Protein 2XQ0 (pdb70)

Radius of gyration: 25.36 Å; Cα contacts (8 Å, |Δi|>4): 1237; chains: 1; bounding box: 58×60×65 Å

InterPro domains:
  IPR001930 Peptidase M1, alanine aminopeptidase/leukotriene A4 hydrolase [PR00756] (191-206)
  IPR001930 Peptidase M1, alanine aminopeptidase/leukotriene A4 hydrolase [PR00756] (235-250)
  IPR001930 Peptidase M1, alanine aminopeptidase/leukotriene A4 hydrolase [PR00756] (310-320)
  IPR001930 Peptidase M1, alanine aminopeptidase/leukotriene A4 hydrolase [PR00756] (337-352)
  IPR001930 Peptidase M1, alanine aminopeptidase/leukotriene A4 hydrolase [PR00756] (356-368)
  IPR012777 Leukotriene A4 hydrolase/leucine aminopeptidase [TIGR02411] (57-669)
  IPR014782 Peptidase M1, membrane alanine aminopeptidase [PF01433] (276-493)
  IPR015211 Peptidase M1, leukotriene A4 hydrolase/aminopeptidase C-terminal [PF09127] (545-669)
  IPR015211 Peptidase M1, leukotriene A4 hydrolase/aminopeptidase C-terminal [SM01263] (508-669)
  IPR016024 Armadillo-type fold [SSF48371] (517-670)
  IPR027268 Peptidase M4/M1, CTD superfamily [G3DSA:1.10.390.10] (350-506)
  IPR034015 Aminopeptidase, leukotriene A4 hydrolase-like [PTHR45726] (44-670)
  IPR038502 Peptidase M1, LTA-4 hydrolase/aminopeptidase, C-terminal domain superfamily [G3DSA:1.25.40.320] (507-671)
  IPR042097 Aminopeptidase N-like , N-terminal domain superfamliy [G3DSA:2.60.40.1730] (66-251)
  IPR042097 Aminopeptidase N-like , N-terminal domain superfamliy [SSF63737] (55-252)
  IPR045357 Aminopeptidase N-like , N-terminal domain [PF17900] (71-245)
  IPR049980 Leukotriene A4 hydrolase-like, catalytic domain [cd09599] (57-495)

GO terms:
  GO:0004177 aminopeptidase activity (F, IDA)
  GO:0004301 epoxide hydrolase activity (F, IDA)
  GO:0030163 protein catabolic process (P, IDA)
  GO:0006629 lipid metabolic process (P, IDA)
  GO:0005634 nucleus (C, HDA)
  GO:0005737 cytoplasm (C, HDA)
  GO:0004301 epoxide hydrolase activity (F, EXP)

Sequence (625 aa):
MLPLSIEQRRPSRSPEYDQSTLSNYKDFAVLHTDLNLSVSFEKSAISGSVTFQLKKLHNKSDELHLDTSYLDVQEVHIDGSKADFQIEQRKEPLGSRLVINNASCNDNFTLNIQFRTTDKCTALQWLNSKQTKGGKPYVFSQLEAIHARSLFPCFDTPSVKSTFTASIESPLPVVFSGIRIEDTNIYRFEQKVPIPAYLIGIASGDLSSAPIGPRSTVYTEPFRLKDCQWEFENDVEKFIQTAEKIIFEYEWGTYDILVNVDSYPYGGMESPNMTFATPTLLAHDRSNIDVIAHELAHSWSGNLVTNCSWNHFWLNNEGWTVYLERRIIGAIHGEPTRHFSALIGWSDLQNSIDSMKDPERFSTLVQNLNDNTDPDDAFSTVPYEKGFNLLFHLETILGGKAEFDPFIRHYFKKFAKKSLDTFQFLDTLYEFYPEKKEILDSVDWETWLYKPGMPPRPHFITALADNVYQLADKWVEMAQHLKTTEDFRSEFNAIDIKDFNSNQLVLFLETLTQNGHSNKKPKDFDWAKFPVASRALLDIYQDNIVKSQNAEVVFKMFKFQIFAKLQEEYKHLADWLGTVGRMKFVRPGYRLLNSVDRRLALATFDKFKDTYHPICKALVKQDLKL

CATH classification: 2.60.40.1730 (+3 more: 3.30.2010.30, 1.10.390.10, 1.25.40.320)

Organism: Saccharomyces cerevisiae (strain ATCC 204508 / S288c) (NCBI:txid559292)

Nearest PDB structures (foldseek):
  2xq0-assembly1_A  TM=1.002E+00  e=0.000E+00  Saccharomyces cerevisiae
  2xpy-assembly1_A  TM=9.654E-01  e=3.617E-103  Saccharomyces cerevisiae
  2xpz-assembly1_A  TM=9.704E-01  e=9.155E-103  Saccharomyces cerevisiae
  1gw6-assembly1_A  TM=9.232E-01  e=2.843E-59  Homo sapiens
  1h19-assembly1_A  TM=9.219E-01  e=4.867E-59  Homo sapiens

B-factor: mean 42.84, std 24.42, range [10.94, 401.23]

Structure (mmCIF, N/CA/C/O backbone):
data_2XQ0
#
_entry.id   2XQ0
#
_cell.length_a   58.641
_cell.length_b   99.874
_cell.length_c   112.651
_cell.angle_alpha   90.00
_cell.angle_beta   90.00
_cell.angle_gamma   90.00
#
_symmetry.space_group_name_H-M   'P 21 21 21'
#
loop_
_entity.id
_entity.type
_entity.pdbx_description
1 polymer 'LEUKOTRIENE A-4 HYDROLASE'
2 non-polymer '2-(3-AMINO-2-HYDROXY-4-PHENYL-BUTYRYLAMINO)-4-METHYL-PENTANOIC ACID'
3 non-polymer 'ZINC ION'
4 non-polymer 'CHLORIDE ION'
5 water water
#
loop_
_atom_site.group_PDB
_atom_site.id
_atom_site.type_symbol
_atom_site.label_atom_id
_atom_site.label_alt_id
_atom_site.label_comp_id
_atom_site.label_asym_id
_atom_site.label_entity_id
_atom_site.label_seq_id
_atom_site.pdbx_PDB_ins_code
_atom_site.Cartn_x
_atom_site.Cartn_y
_atom_site.Cartn_z
_atom_site.occupancy
_atom_site.B_iso_or_equiv
_atom_site.auth_seq_id
_atom_site.auth_comp_id
_atom_site.auth_asym_id
_atom_site.auth_atom_id
_atom_site.pdbx_PDB_model_num
ATOM 1 N N . MET A 1 1 ? -13.541 13.525 40.894 1.00 86.99 40 MET A N 1
ATOM 2 C CA . MET A 1 1 ? -13.962 14.889 41.190 1.00 87.92 40 MET A CA 1
ATOM 3 C C . MET A 1 1 ? -15.402 15.125 40.751 1.00 83.87 40 MET A C 1
ATOM 4 O O . MET A 1 1 ? -15.896 16.252 40.800 1.00 84.82 40 MET A O 1
ATOM 9 N N . LEU A 1 2 ? -16.071 14.050 40.340 1.00 76.84 41 LEU A N 1
ATOM 10 C CA . LEU A 1 2 ? -17.428 14.131 39.802 1.00 74.49 41 LEU A CA 1
ATOM 11 C C . LEU A 1 2 ? -18.528 14.276 40.865 1.00 76.59 41 LEU A C 1
ATOM 12 O O . LEU A 1 2 ? -18.288 14.059 42.055 1.00 80.21 41 LEU A O 1
ATOM 17 N N . PRO A 1 3 ? -19.742 14.652 40.428 1.00 73.71 42 PRO A N 1
ATOM 18 C CA . PRO A 1 3 ? -20.896 14.889 41.308 1.00 72.07 42 PRO A CA 1
ATOM 19 C C . PRO A 1 3 ? -21.364 13.669 42.119 1.00 66.62 42 PRO A C 1
ATOM 20 O O . PRO A 1 3 ? -21.028 12.521 41.799 1.00 52.45 42 PRO A O 1
ATOM 24 N N . LEU A 1 4 ? -22.181 13.949 43.136 1.00 67.43 43 LEU A N 1
ATOM 25 C CA . LEU A 1 4 ? -22.628 12.972 44.138 1.00 70.30 43 LEU A CA 1
ATOM 26 C C . LEU A 1 4 ? -23.470 11.788 43.630 1.00 67.35 43 LEU A C 1
ATOM 27 O O . LEU A 1 4 ? -23.126 10.639 43.895 1.00 66.69 43 LEU A O 1
ATOM 32 N N . SER A 1 5 ? -24.578 12.050 42.940 1.00 63.33 44 SER A N 1
ATOM 33 C CA . SER A 1 5 ? -25.434 10.950 42.482 1.00 73.14 44 SER A CA 1
ATOM 34 C C . SER A 1 5 ? -24.699 9.968 41.565 1.00 67.56 44 SER A C 1
ATOM 35 O O . SER A 1 5 ? -24.990 8.772 41.566 1.00 73.40 44 SER A O 1
ATOM 38 N N . ILE A 1 6 ? -23.766 10.485 40.772 1.00 53.05 45 ILE A N 1
ATOM 39 C CA . ILE A 1 6 ? -22.840 9.642 40.021 1.00 53.24 45 ILE A CA 1
ATOM 40 C C . ILE A 1 6 ? -21.981 8.811 40.980 1.00 50.79 45 ILE A C 1
ATOM 41 O O . ILE A 1 6 ? -22.009 7.579 40.949 1.00 45.54 45 ILE A O 1
ATOM 46 N N . GLU A 1 7 ? -21.215 9.505 41.821 1.00 50.02 46 GLU A N 1
ATOM 47 C CA . GLU A 1 7 ? -20.474 8.890 42.920 1.00 43.78 46 GLU A CA 1
ATOM 48 C C . GLU A 1 7 ? -21.324 7.787 43.538 1.00 42.84 46 GLU A C 1
ATOM 49 O O . GLU A 1 7 ? -20.837 6.691 43.785 1.00 42.76 46 GLU A O 1
ATOM 55 N N . GLN A 1 8 ? -22.604 8.077 43.764 1.00 43.49 47 GLN A N 1
ATOM 56 C CA . GLN A 1 8 ? -23.526 7.141 44.413 1.00 51.28 47 GLN A CA 1
ATOM 57 C C . GLN A 1 8 ? -23.835 5.862 43.608 1.00 46.30 47 GLN A C 1
ATOM 58 O O . GLN A 1 8 ? -24.043 4.793 44.189 1.00 46.32 47 GLN A O 1
ATOM 64 N N . ARG A 1 9 ? -23.879 5.975 42.287 1.00 43.07 48 ARG A N 1
ATOM 65 C CA . ARG A 1 9 ? -24.241 4.843 41.430 1.00 38.66 48 ARG A CA 1
ATOM 66 C C . ARG A 1 9 ? -23.041 3.984 41.072 1.00 38.74 48 ARG A C 1
ATOM 67 O O . ARG A 1 9 ? -23.178 2.832 40.668 1.00 41.65 48 ARG A O 1
ATOM 75 N N . ARG A 1 10 ? -21.860 4.551 41.244 1.00 37.60 49 ARG A N 1
ATOM 76 C CA . ARG A 1 10 ? -20.634 3.898 40.829 1.00 41.93 49 ARG A CA 1
ATOM 77 C C . ARG A 1 10 ? -20.318 2.701 41.707 1.00 33.98 49 ARG A C 1
ATOM 78 O O . ARG A 1 10 ? -20.504 2.754 42.912 1.00 32.83 49 ARG A O 1
ATOM 86 N N . PRO A 1 11 ? -19.836 1.610 41.110 1.00 36.82 50 PRO A N 1
ATOM 87 C CA . PRO A 1 11 ? -19.448 0.464 41.933 1.00 26.91 50 PRO A CA 1
ATOM 88 C C . PRO A 1 11 ? -18.154 0.748 42.693 1.00 33.70 50 PRO A C 1
ATOM 89 O O . PRO A 1 11 ? -17.402 1.659 42.331 1.00 33.06 50 PRO A O 1
ATOM 93 N N . SER A 1 12 ? -17.889 -0.036 43.732 1.00 34.92 51 SER A N 1
ATOM 94 C CA . SER A 1 12 ? -16.718 0.180 44.574 1.00 34.93 51 SER A CA 1
ATOM 95 C C . SER A 1 12 ? -15.445 -0.066 43.763 1.00 39.28 51 SER A C 1
ATOM 96 O O . SER A 1 12 ? -14.363 0.446 44.087 1.00 41.80 51 SER A O 1
ATOM 99 N N . ARG A 1 13 ? -15.583 -0.856 42.706 1.00 36.43 52 ARG A N 1
ATOM 100 C CA . ARG A 1 13 ? -14.461 -1.148 41.822 1.00 36.87 52 ARG A CA 1
ATOM 101 C C . ARG A 1 13 ? -14.854 -1.114 40.339 1.00 34.72 52 ARG A C 1
ATOM 102 O O . ARG A 1 13 ? -15.898 -1.639 39.943 1.00 37.63 52 ARG A O 1
ATOM 110 N N . SER A 1 14 ? -14.015 -0.473 39.527 1.00 30.54 53 SER A N 1
ATOM 111 C CA . SER A 1 14 ? -14.247 -0.348 38.091 1.00 28.67 53 SER A CA 1
ATOM 112 C C . SER A 1 14 ? -13.182 -1.157 37.344 1.00 31.29 53 SER A C 1
ATOM 113 O O . SER A 1 14 ? -12.098 -1.359 37.868 1.00 35.00 53 SER A O 1
ATOM 116 N N . PRO A 1 15 ? -13.490 -1.649 36.123 1.00 36.35 54 PRO A N 1
ATOM 117 C CA . PRO A 1 15 ? -14.743 -1.551 35.373 1.00 34.70 54 PRO A CA 1
ATOM 118 C C . PRO A 1 15 ? -15.861 -2.368 35.999 1.00 29.44 54 PRO A C 1
ATOM 119 O O . PRO A 1 15 ? -15.623 -3.432 36.564 1.00 31.67 54 PRO A O 1
ATOM 123 N N . GLU A 1 16 ? -17.080 -1.867 35.856 1.00 24.92 55 GLU A N 1
ATOM 124 C CA . GLU A 1 16 ? -18.267 -2.494 36.398 1.00 26.97 55 GLU A CA 1
ATOM 125 C C . GLU A 1 16 ? -18.423 -3.907 35.858 1.00 32.58 55 GLU A C 1
ATOM 126 O O . GLU A 1 16 ? -18.175 -4.168 34.674 1.00 32.35 55 GLU A O 1
ATOM 132 N N . TYR A 1 17 ? -18.856 -4.809 36.727 1.00 22.29 56 TYR A N 1
ATOM 133 C CA . TYR A 1 17 ? -19.006 -6.212 36.363 1.00 24.02 56 TYR A CA 1
ATOM 134 C C . TYR A 1 17 ? -19.998 -6.427 35.217 1.00 23.42 56 TYR A C 1
ATOM 135 O O . TYR A 1 17 ? -21.074 -5.838 35.204 1.00 27.31 56 TYR A O 1
ATOM 144 N N . ASP A 1 18 ? -19.622 -7.274 34.252 1.00 22.11 57 ASP A N 1
ATOM 145 C CA . ASP A 1 18 ? -20.473 -7.617 33.122 1.00 22.54 57 ASP A CA 1
ATOM 146 C C . ASP A 1 18 ? -21.417 -8.784 33.450 1.00 28.85 57 ASP A C 1
ATOM 147 O O . ASP A 1 18 ? -20.991 -9.938 33.486 1.00 25.84 57 ASP A O 1
ATOM 152 N N . GLN A 1 19 ? -22.699 -8.480 33.619 1.00 22.52 58 GLN A N 1
ATOM 153 C CA . GLN A 1 19 ? -23.712 -9.466 34.019 1.00 22.67 58 GLN A CA 1
ATOM 154 C C . GLN A 1 19 ? -24.165 -10.403 32.890 1.00 26.79 58 GLN A C 1
ATOM 155 O O . GLN A 1 19 ? -24.973 -11.307 33.127 1.00 25.70 58 GLN A O 1
ATOM 161 N N . SER A 1 20 ? -23.672 -10.172 31.671 1.00 21.93 59 SER A N 1
ATOM 162 C CA . SER A 1 20 ? -24.097 -10.958 30.508 1.00 23.74 59 SER A CA 1
ATOM 163 C C . SER A 1 20 ? -23.172 -12.130 30.213 1.00 25.66 59 SER A C 1
ATOM 164 O O . SER A 1 20 ? -23.361 -12.815 29.209 1.00 25.81 59 SER A O 1
ATOM 167 N N . THR A 1 21 ? -22.162 -12.354 31.054 1.00 24.78 60 THR A N 1
ATOM 168 C CA . THR A 1 21 ? -21.284 -13.521 30.864 1.00 17.22 60 THR A CA 1
ATOM 169 C C . THR A 1 21 ? -21.449 -14.505 32.018 1.00 28.98 60 THR A C 1
ATOM 170 O O . THR A 1 21 ? -21.697 -14.114 33.158 1.00 24.86 60 THR A O 1
ATOM 174 N N . LEU A 1 22 ? -21.309 -15.788 31.712 1.00 25.02 61 LEU A N 1
ATOM 175 C CA . LEU A 1 22 ? -21.348 -16.831 32.731 1.00 27.28 61 LEU A CA 1
ATOM 176 C C . LEU A 1 22 ? -19.920 -17.205 33.127 1.00 24.97 61 LEU A C 1
ATOM 177 O O . LEU A 1 22 ? -19.702 -18.086 33.959 1.00 26.40 61 LEU A O 1
ATOM 182 N N . SER A 1 23 ? -18.947 -16.547 32.508 1.00 22.31 62 SER A N 1
ATOM 183 C CA . SER A 1 23 ? -17.542 -16.889 32.717 1.00 27.46 62 SER A CA 1
ATOM 184 C C . SER A 1 23 ? -17.012 -16.269 34.011 1.00 28.92 62 SER A C 1
ATOM 185 O O . SER A 1 23 ? -17.607 -15.335 34.546 1.00 32.40 62 SER A O 1
ATOM 188 N N . ASN A 1 24 ? -15.907 -16.791 34.535 1.00 28.32 63 ASN A N 1
ATOM 189 C CA . ASN A 1 24 ? -15.326 -16.140 35.709 1.00 31.93 63 ASN A CA 1
ATOM 190 C C . ASN A 1 24 ? -14.098 -15.348 35.307 1.00 25.46 63 ASN A C 1
ATOM 191 O O . ASN A 1 24 ? -12.979 -15.600 35.754 1.00 34.01 63 ASN A O 1
ATOM 196 N N . TYR A 1 25 ? -14.338 -14.368 34.452 1.00 20.07 64 TYR A N 1
ATOM 197 C CA . TYR A 1 25 ? -13.259 -13.656 33.794 1.00 17.52 64 TYR A CA 1
ATOM 198 C C . TYR A 1 25 ? -12.430 -12.785 34.731 1.00 25.80 64 TYR A C 1
ATOM 199 O O . TYR A 1 25 ? -11.260 -12.517 34.453 1.00 34.73 64 TYR A O 1
ATOM 208 N N . LYS A 1 26 ? -13.013 -12.326 35.828 1.00 25.23 65 LYS A N 1
ATOM 209 C CA . LYS A 1 26 ? -12.237 -11.514 36.769 1.00 31.15 65 LYS A CA 1
ATOM 210 C C . LYS A 1 26 ? -11.106 -12.333 37.406 1.00 38.56 65 LYS A C 1
ATOM 211 O O . LYS A 1 26 ? -10.211 -11.776 38.043 1.00 40.95 65 LYS A O 1
ATOM 217 N N . ASP A 1 27 ? -11.151 -13.655 37.249 1.00 33.53 66 ASP A N 1
ATOM 218 C CA . ASP A 1 27 ? -10.227 -14.539 37.959 1.00 35.87 66 ASP A CA 1
ATOM 219 C C . ASP A 1 27 ? -9.003 -14.905 37.137 1.00 41.02 66 ASP A C 1
ATOM 220 O O . ASP A 1 27 ? -8.105 -15.587 37.626 1.00 41.27 66 ASP A O 1
ATOM 225 N N . PHE A 1 28 ? -8.981 -14.480 35.881 1.00 37.01 67 PHE A N 1
ATOM 226 C CA . PHE A 1 28 ? -7.910 -14.855 34.973 1.00 34.79 67 PHE A CA 1
ATOM 227 C C . PHE A 1 28 ? -7.527 -13.695 34.078 1.00 36.22 67 PHE A C 1
ATOM 228 O O . PHE A 1 28 ? -8.329 -12.794 33.836 1.00 37.70 67 PHE A O 1
ATOM 236 N N . ALA A 1 29 ? -6.293 -13.723 33.587 1.00 37.56 68 ALA A N 1
ATOM 237 C CA . ALA A 1 29 ? -5.870 -12.815 32.538 1.00 36.04 68 ALA A CA 1
ATOM 238 C C . ALA A 1 29 ? -5.711 -13.637 31.272 1.00 32.84 68 ALA A C 1
ATOM 239 O O . ALA A 1 29 ? -5.108 -14.707 31.305 1.00 35.43 68 ALA A O 1
ATOM 241 N N . VAL A 1 30 ? -6.258 -13.155 30.165 1.00 28.43 69 VAL A N 1
ATOM 242 C CA . VAL A 1 30 ? -6.100 -13.852 28.896 1.00 26.31 69 VAL A CA 1
ATOM 243 C C . VAL A 1 30 ? -4.969 -13.196 28.128 1.00 30.90 69 VAL A C 1
ATOM 244 O O . VAL A 1 30 ? -5.111 -12.097 27.606 1.00 37.27 69 VAL A O 1
ATOM 248 N N . LEU A 1 31 ? -3.840 -13.891 28.074 1.00 33.52 70 LEU A N 1
ATOM 249 C CA . LEU A 1 31 ? -2.625 -13.359 27.472 1.00 30.77 70 LEU A CA 1
ATOM 250 C C . LEU A 1 31 ? -2.569 -13.565 25.965 1.00 32.33 70 LEU A C 1
ATOM 251 O O . LEU A 1 31 ? -1.918 -12.805 25.266 1.00 31.10 70 LEU A O 1
ATOM 256 N N . HIS A 1 32 ? -3.241 -14.602 25.468 1.00 30.51 71 HIS A N 1
ATOM 257 C CA . HIS A 1 32 ? -3.260 -14.883 24.032 1.00 23.15 71 HIS A CA 1
ATOM 258 C C . HIS A 1 32 ? -4.310 -15.937 23.718 1.00 27.68 71 HIS A C 1
ATOM 259 O O . HIS A 1 32 ? -4.562 -16.828 24.538 1.00 30.39 71 HIS A O 1
ATOM 266 N N . THR A 1 33 ? -4.912 -15.833 22.537 1.00 22.88 72 THR A N 1
ATOM 267 C CA . THR A 1 33 ? -5.920 -16.784 22.055 1.00 24.90 72 THR A CA 1
ATOM 268 C C . THR A 1 33 ? -5.586 -17.267 20.651 1.00 30.67 72 THR A C 1
ATOM 269 O O . THR A 1 33 ? -5.412 -16.470 19.728 1.00 25.70 72 THR A O 1
ATOM 273 N N . ASP A 1 34 ? -5.518 -18.575 20.472 1.00 20.86 73 ASP A N 1
ATOM 274 C CA . ASP A 1 34 ? -5.245 -19.105 19.144 1.00 27.47 73 ASP A CA 1
ATOM 275 C C . ASP A 1 34 ? -6.431 -19.940 18.686 1.00 32.16 73 ASP A C 1
ATOM 276 O O . ASP A 1 34 ? -6.909 -20.800 19.432 1.00 29.69 73 ASP A O 1
ATOM 281 N N . LEU A 1 35 ? -6.907 -19.670 17.473 1.00 25.25 74 LEU A N 1
ATOM 282 C CA . LEU A 1 35 ? -8.010 -20.417 16.883 1.00 22.64 74 LEU A CA 1
ATOM 283 C C . LEU A 1 35 ? -7.462 -21.327 15.781 1.00 29.77 74 LEU A C 1
ATOM 284 O O . LEU A 1 35 ? -6.788 -20.867 14.875 1.00 36.24 74 LEU A O 1
ATOM 289 N N . ASN A 1 36 ? -7.738 -22.623 15.875 1.00 24.99 75 ASN A N 1
ATOM 290 C CA . ASN A 1 36 ? -7.277 -23.572 14.879 1.00 28.61 75 ASN A CA 1
ATOM 291 C C . ASN A 1 36 ? -8.509 -24.274 14.330 1.00 32.65 75 ASN A C 1
ATOM 292 O O . ASN A 1 36 ? -9.030 -25.207 14.940 1.00 30.77 75 ASN A O 1
ATOM 297 N N . LEU A 1 37 ? -8.992 -23.796 13.186 1.00 26.62 76 LEU A N 1
ATOM 298 C CA . LEU A 1 37 ? -10.332 -24.137 12.733 1.00 25.94 76 LEU A CA 1
ATOM 299 C C . LEU A 1 37 ? -10.369 -24.745 11.344 1.00 27.20 76 LEU A C 1
ATOM 300 O O . LEU A 1 37 ? -9.468 -24.559 10.530 1.00 29.58 76 LEU A O 1
ATOM 305 N N . SER A 1 38 ? -11.454 -25.462 11.086 1.00 32.05 77 SER A N 1
ATOM 306 C CA . SER A 1 38 ? -11.720 -26.025 9.781 1.00 32.05 77 SER A CA 1
ATOM 307 C C . SER A 1 38 ? -13.177 -25.742 9.422 1.00 30.03 77 SER A C 1
ATOM 308 O O . SER A 1 38 ? -14.076 -25.988 10.215 1.00 31.07 77 SER A O 1
ATOM 311 N N . VAL A 1 39 ? -13.398 -25.237 8.218 1.00 27.66 78 VAL A N 1
ATOM 312 C CA . VAL A 1 39 ? -14.728 -24.908 7.732 1.00 29.13 78 VAL A CA 1
ATOM 313 C C . VAL A 1 39 ? -15.263 -26.013 6.835 1.00 32.92 78 VAL A C 1
ATOM 314 O O . VAL A 1 39 ? -14.646 -26.345 5.830 1.00 30.02 78 VAL A O 1
ATOM 318 N N . SER A 1 40 ? -16.421 -26.561 7.187 1.00 30.41 79 SER A N 1
ATOM 319 C CA . SER A 1 40 ? -17.043 -27.617 6.404 1.00 35.95 79 SER A CA 1
ATOM 320 C C . SER A 1 40 ? -18.384 -27.154 5.888 1.00 36.66 79 SER A C 1
ATOM 321 O O . SER A 1 40 ? -19.348 -27.118 6.646 1.00 30.60 79 SER A O 1
ATOM 324 N N . PHE A 1 41 ? -18.432 -26.815 4.597 1.00 38.75 80 PHE A N 1
ATOM 325 C CA . PHE A 1 41 ? -19.672 -26.441 3.912 1.00 32.98 80 PHE A CA 1
ATOM 326 C C . PHE A 1 41 ? -20.595 -27.639 3.806 1.00 30.33 80 PHE A C 1
ATOM 327 O O . PHE A 1 41 ? -21.816 -27.505 3.842 1.00 35.22 80 PHE A O 1
ATOM 335 N N . GLU A 1 42 ? -19.999 -28.813 3.680 1.00 34.04 81 GLU A N 1
ATOM 336 C CA . GLU A 1 42 ? -20.755 -30.058 3.647 1.00 42.35 81 GLU A CA 1
ATOM 337 C C . GLU A 1 42 ? -21.626 -30.209 4.890 1.00 41.52 81 GLU A C 1
ATOM 338 O O . GLU A 1 42 ? -22.809 -30.542 4.790 1.00 43.57 81 GLU A O 1
ATOM 344 N N . LYS A 1 43 ? -21.046 -29.961 6.063 1.00 31.31 82 LYS A N 1
ATOM 345 C CA . LYS A 1 43 ? -21.772 -30.173 7.304 1.00 36.08 82 LYS A CA 1
ATOM 346 C C . LYS A 1 43 ? -22.346 -28.875 7.854 1.00 34.85 82 LYS A C 1
ATOM 347 O O . LYS A 1 43 ? -23.102 -28.889 8.820 1.00 32.89 82 LYS A O 1
ATOM 353 N N . SER A 1 44 ? -22.005 -27.759 7.213 1.00 31.77 83 SER A N 1
ATOM 354 C CA . SER A 1 44 ? -22.266 -26.432 7.769 1.00 33.92 83 SER A CA 1
ATOM 355 C C . SER A 1 44 ? -21.830 -26.353 9.231 1.00 30.68 83 SER A C 1
ATOM 356 O O . SER A 1 44 ? -22.618 -26.010 10.112 1.00 35.08 83 SER A O 1
ATOM 359 N N . ALA A 1 45 ? -20.565 -26.674 9.472 1.00 26.27 84 ALA A N 1
ATOM 360 C CA . ALA A 1 45 ? -19.975 -26.562 10.793 1.00 26.13 84 ALA A CA 1
ATOM 361 C C . ALA A 1 45 ? -18.541 -26.057 10.719 1.00 26.62 84 ALA A C 1
ATOM 362 O O . ALA A 1 45 ? -17.821 -26.294 9.750 1.00 35.64 84 ALA A O 1
ATOM 364 N N . ILE A 1 46 ? -18.139 -25.340 11.753 1.00 22.60 85 ILE A N 1
ATOM 365 C CA . ILE A 1 46 ? -16.742 -25.029 11.971 1.00 23.02 85 ILE A CA 1
ATOM 366 C C . ILE A 1 46 ? -16.286 -25.827 13.190 1.00 27.93 85 ILE A C 1
ATOM 367 O O . ILE A 1 46 ? -16.974 -25.874 14.209 1.00 30.27 85 ILE A O 1
ATOM 372 N N . SER A 1 47 ? -15.142 -26.490 13.072 1.00 23.63 86 SER A N 1
ATOM 373 C CA . SER A 1 47 ? -14.689 -27.384 14.125 1.00 29.28 86 SER A CA 1
ATOM 374 C C . SER A 1 47 ? -13.212 -27.125 14.315 1.00 33.35 86 SER A C 1
ATOM 375 O O . SER A 1 47 ? -12.580 -26.490 13.486 1.00 29.62 86 SER A O 1
ATOM 378 N N . GLY A 1 48 ? -12.655 -27.621 15.405 1.00 30.67 87 GLY A N 1
ATOM 379 C CA . GLY A 1 48 ? -11.235 -27.478 15.630 1.00 29.63 87 GLY A CA 1
ATOM 380 C C . GLY A 1 48 ? -11.023 -27.219 17.089 1.00 34.06 87 GLY A C 1
ATOM 381 O O . GLY A 1 48 ? -11.701 -27.801 17.941 1.00 32.86 87 GLY A O 1
ATOM 382 N N . SER A 1 49 ? -10.090 -26.336 17.399 1.00 29.95 88 SER A N 1
ATOM 383 C CA . SER A 1 49 ? -9.791 -26.114 18.792 1.00 28.86 88 SER A CA 1
ATOM 384 C C . SER A 1 49 ? -9.376 -24.674 19.036 1.00 28.61 88 SER A C 1
ATOM 385 O O . SER A 1 49 ? -8.895 -23.998 18.137 1.00 30.71 88 SER A O 1
ATOM 388 N N . VAL A 1 50 ? -9.595 -24.211 20.260 1.00 26.16 89 VAL A N 1
ATOM 389 C CA . VAL A 1 50 ? -9.133 -22.910 20.686 1.00 23.26 89 VAL A CA 1
ATOM 390 C C . VAL A 1 50 ? -8.137 -23.114 21.804 1.00 30.47 89 VAL A C 1
ATOM 391 O O . VAL A 1 50 ? -8.338 -23.949 22.699 1.00 27.15 89 VAL A O 1
ATOM 395 N N . THR A 1 51 ? -7.035 -22.383 21.735 1.00 26.78 90 THR A N 1
ATOM 396 C CA . THR A 1 51 ? -6.020 -22.470 22.776 1.00 29.39 90 THR A CA 1
ATOM 397 C C . THR A 1 51 ? -5.840 -21.095 23.409 1.00 28.15 90 THR A C 1
ATOM 398 O O . THR A 1 51 ? -5.599 -20.118 22.713 1.00 29.27 90 THR A O 1
ATOM 402 N N . PHE A 1 52 ? -5.977 -21.032 24.725 1.00 21.36 91 PHE A N 1
ATOM 403 C CA . PHE A 1 52 ? -5.750 -19.813 25.492 1.00 24.41 91 PHE A CA 1
ATOM 404 C C . PHE A 1 52 ? -4.477 -19.952 26.314 1.00 28.80 91 PHE A C 1
ATOM 405 O O . PHE A 1 52 ? -4.242 -20.992 26.958 1.00 32.27 91 PHE A O 1
ATOM 413 N N . GLN A 1 53 ? -3.673 -18.900 26.327 1.00 26.03 92 GLN A N 1
ATOM 414 C CA . GLN A 1 53 ? -2.616 -18.776 27.314 1.00 31.31 92 GLN A CA 1
ATOM 415 C C . GLN A 1 53 ? -3.240 -17.927 28.413 1.00 37.83 92 GLN A C 1
ATOM 416 O O . GLN A 1 53 ? -3.658 -16.792 28.166 1.00 37.09 92 GLN A O 1
ATOM 422 N N . LEU A 1 54 ? -3.331 -18.484 29.615 1.00 35.71 93 LEU A N 1
ATOM 423 C CA . LEU A 1 54 ? -4.019 -17.808 30.714 1.00 34.25 93 LEU A CA 1
ATOM 424 C C . LEU A 1 54 ? -3.125 -17.591 31.923 1.00 34.96 93 LEU A C 1
ATOM 425 O O . LEU A 1 54 ? -2.107 -18.270 32.090 1.00 41.19 93 LEU A O 1
ATOM 430 N N . LYS A 1 55 ? -3.521 -16.645 32.772 1.00 33.16 94 LYS A N 1
ATOM 431 C CA . LYS A 1 55 ? -2.856 -16.442 34.051 1.00 36.98 94 LYS A CA 1
ATOM 432 C C . LYS A 1 55 ? -3.884 -16.297 35.165 1.00 39.56 94 LYS A C 1
ATOM 433 O O . LYS A 1 55 ? -4.765 -15.435 35.104 1.00 35.54 94 LYS A O 1
ATOM 439 N N . LYS A 1 56 ? -3.776 -17.156 36.175 1.00 34.65 95 LYS A N 1
ATOM 440 C CA . LYS A 1 56 ? -4.623 -17.067 37.356 1.00 41.52 95 LYS A CA 1
ATOM 441 C C . LYS A 1 56 ? -4.334 -15.755 38.073 1.00 50.69 95 LYS A C 1
ATOM 442 O O . LYS A 1 56 ? -3.175 -15.412 38.312 1.00 53.25 95 LYS A O 1
ATOM 448 N N . LEU A 1 57 ? -5.389 -15.023 38.410 1.00 45.72 96 LEU A N 1
ATOM 449 C CA . LEU A 1 57 ? -5.251 -13.804 39.187 1.00 39.62 96 LEU A CA 1
ATOM 450 C C . LEU A 1 57 ? -5.558 -14.110 40.659 1.00 58.94 96 LEU A C 1
ATOM 451 O O . LEU A 1 57 ? -6.360 -14.997 40.969 1.00 56.04 96 LEU A O 1
ATOM 456 N N . HIS A 1 58 ? -4.895 -13.404 41.568 1.00 73.30 97 HIS A N 1
ATOM 457 C CA . HIS A 1 58 ? -5.130 -13.610 42.995 1.00 84.59 97 HIS A CA 1
ATOM 458 C C . HIS A 1 58 ? -5.389 -12.277 43.688 1.00 86.11 97 HIS A C 1
ATOM 459 O O . HIS A 1 58 ? -6.253 -12.176 44.557 1.00 90.50 97 HIS A O 1
ATOM 466 N N . ASN A 1 62 ? -11.043 -19.160 49.466 1.00 134.99 101 ASN A N 1
ATOM 467 C CA . ASN A 1 62 ? -11.171 -20.534 48.995 1.00 133.58 101 ASN A CA 1
ATOM 468 C C . ASN A 1 62 ? -11.418 -20.609 47.492 1.00 127.77 101 ASN A C 1
ATOM 469 O O . ASN A 1 62 ? -12.563 -20.669 47.047 1.00 125.70 101 ASN A O 1
ATOM 474 N N . LYS A 1 63 ? -10.342 -20.596 46.712 1.00 126.11 102 LYS A N 1
ATOM 475 C CA . LYS A 1 63 ? -10.453 -20.781 45.272 1.00 125.19 102 LYS A CA 1
ATOM 476 C C . LYS A 1 63 ? -11.158 -22.108 45.008 1.00 125.55 102 LYS A C 1
ATOM 477 O O . LYS A 1 63 ? -11.046 -23.038 45.808 1.00 128.65 102 LYS A O 1
ATOM 483 N N . SER A 1 64 ? -11.885 -22.200 43.896 1.00 119.87 103 SER A N 1
ATOM 484 C CA . SER A 1 64 ? -12.658 -23.409 43.599 1.00 112.05 103 SER A CA 1
ATOM 485 C C . SER A 1 64 ? -11.802 -24.685 43.545 1.00 103.44 103 SER A C 1
ATOM 486 O O . SER A 1 64 ? -11.988 -25.578 44.372 1.00 107.02 103 SER A O 1
ATOM 489 N N . ASP A 1 65 ? -10.869 -24.782 42.596 1.00 91.99 104 ASP A N 1
ATOM 490 C CA . ASP A 1 65 ? -10.633 -23.756 41.584 1.00 81.14 104 ASP A CA 1
ATOM 491 C C . ASP A 1 65 ? -11.053 -24.240 40.198 1.00 67.12 104 ASP A C 1
ATOM 492 O O . ASP A 1 65 ? -10.594 -25.278 39.720 1.00 57.87 104 ASP A O 1
ATOM 497 N N . GLU A 1 66 ? -11.934 -23.479 39.560 1.00 56.83 105 GLU A N 1
ATOM 498 C CA . GLU A 1 66 ? -12.492 -23.875 38.279 1.00 53.52 105 GLU A CA 1
ATOM 499 C C . GLU A 1 66 ? -12.397 -22.752 37.261 1.00 36.27 105 GLU A C 1
ATOM 500 O O . GLU A 1 66 ? -12.399 -21.575 37.623 1.00 30.89 105 GLU A O 1
ATOM 506 N N . LEU A 1 67 ? -12.306 -23.140 35.994 1.00 28.24 106 LEU A N 1
ATOM 507 C CA . LEU A 1 67 ? -12.480 -22.230 34.866 1.00 30.11 106 LEU A CA 1
ATOM 508 C C . LEU A 1 67 ? -13.943 -22.312 34.505 1.00 27.82 106 LEU A C 1
ATOM 509 O O . LEU A 1 67 ? -14.484 -23.409 34.424 1.00 29.42 106 LEU A O 1
ATOM 514 N N . HIS A 1 68 ? -14.579 -21.168 34.277 1.00 26.51 107 HIS A N 1
ATOM 515 C CA . HIS A 1 68 ? -15.946 -21.133 33.789 1.00 22.14 107 HIS A CA 1
ATOM 516 C C . HIS A 1 68 ? -15.907 -20.352 32.478 1.00 28.28 107 HIS A C 1
ATOM 517 O O . HIS A 1 68 ? -15.508 -19.183 32.459 1.00 24.12 107 HIS A O 1
ATOM 524 N N . LEU A 1 69 ? -16.312 -20.987 31.386 1.00 21.36 108 LEU A N 1
ATOM 525 C CA . LEU A 1 69 ? -16.379 -20.288 30.095 1.00 22.12 108 LEU A CA 1
ATOM 526 C C . LEU A 1 69 ? -17.810 -20.255 29.555 1.00 23.12 108 LEU A C 1
ATOM 527 O O . LEU A 1 69 ? -18.668 -21.058 29.960 1.00 20.42 108 LEU A O 1
ATOM 532 N N . ASP A 1 70 ? -18.054 -19.311 28.645 1.00 23.57 109 ASP A N 1
ATOM 533 C CA . ASP A 1 70 ? -19.341 -19.131 27.989 1.00 23.36 109 ASP A CA 1
ATOM 534 C C . ASP A 1 70 ? -19.376 -20.089 26.809 1.00 24.38 109 ASP A C 1
ATOM 535 O O . ASP A 1 70 ? -18.378 -20.246 26.133 1.00 23.18 109 ASP A O 1
ATOM 540 N N . THR A 1 71 ? -20.516 -20.721 26.564 1.00 17.59 110 THR A N 1
ATOM 541 C CA . THR A 1 71 ? -20.760 -21.426 25.311 1.00 20.68 110 THR A CA 1
ATOM 542 C C . THR A 1 71 ? -22.234 -21.294 25.043 1.00 24.49 110 THR A C 1
ATOM 543 O O . THR A 1 71 ? -23.004 -21.032 25.970 1.00 22.27 110 THR A O 1
ATOM 547 N N . SER A 1 72 ? -22.616 -21.462 23.779 1.00 20.10 111 SER A N 1
ATOM 548 C CA . SER A 1 72 ? -24.014 -21.531 23.382 1.00 23.78 111 SER A CA 1
ATOM 549 C C . SER A 1 72 ? -24.161 -22.464 22.181 1.00 26.85 111 SER A C 1
ATOM 550 O O . SER A 1 72 ? -23.662 -22.178 21.087 1.00 20.53 111 SER A O 1
ATOM 553 N N . TYR A 1 73 ? -24.843 -23.581 22.394 1.00 22.54 112 TYR A N 1
ATOM 554 C CA . TYR A 1 73 ? -25.029 -24.588 21.360 1.00 18.26 112 TYR A CA 1
ATOM 555 C C . TYR A 1 73 ? -23.717 -25.033 20.728 1.00 22.87 112 TYR A C 1
ATOM 556 O O . TYR A 1 73 ? -23.643 -25.228 19.511 1.00 26.75 112 TYR A O 1
ATOM 565 N N . LEU A 1 74 ? -22.677 -25.180 21.532 1.00 24.94 113 LEU A N 1
ATOM 566 C CA . LEU A 1 74 ? -21.453 -25.810 21.032 1.00 28.44 113 LEU A CA 1
ATOM 567 C C . LEU A 1 74 ? -21.411 -27.277 21.435 1.00 30.66 113 LEU A C 1
ATOM 568 O O . LEU A 1 74 ? -22.006 -27.681 22.437 1.00 36.28 113 LEU A O 1
ATOM 573 N N . ASP A 1 75 ? -20.724 -28.072 20.625 1.00 29.00 114 ASP A N 1
ATOM 574 C CA . ASP A 1 75 ? -20.394 -29.442 20.975 1.00 32.85 114 ASP A CA 1
ATOM 575 C C . ASP A 1 75 ? -18.946 -29.429 21.492 1.00 32.63 114 ASP A C 1
ATOM 576 O O . ASP A 1 75 ? -18.008 -29.427 20.707 1.00 35.72 114 ASP A O 1
ATOM 581 N N . VAL A 1 76 ? -18.767 -29.381 22.811 1.00 28.49 115 VAL A N 1
ATOM 582 C CA . VAL A 1 76 ? -17.426 -29.427 23.393 1.00 28.22 115 VAL A CA 1
ATOM 583 C C . VAL A 1 76 ? -16.970 -30.885 23.533 1.00 33.12 115 VAL A C 1
ATOM 584 O O . VAL A 1 76 ? -17.634 -31.700 24.178 1.00 34.83 115 VAL A O 1
ATOM 588 N N . GLN A 1 77 ? -15.827 -31.199 22.938 1.00 29.47 116 GLN A N 1
ATOM 589 C CA . GLN A 1 77 ? -15.423 -32.589 22.740 1.00 32.94 116 GLN A CA 1
ATOM 590 C C . GLN A 1 77 ? -14.331 -33.037 23.694 1.00 36.81 116 GLN A C 1
ATOM 591 O O . GLN A 1 77 ? -14.413 -34.128 24.274 1.00 32.58 116 GLN A O 1
ATOM 597 N N . GLU A 1 78 ? -13.302 -32.209 23.845 1.00 31.41 117 GLU A N 1
ATOM 598 C CA . GLU A 1 78 ? -12.191 -32.550 24.726 1.00 33.11 117 GLU A CA 1
ATOM 599 C C . GLU A 1 78 ? -11.604 -31.277 25.300 1.00 31.55 117 GLU A C 1
ATOM 600 O O . GLU A 1 78 ? -11.676 -30.228 24.679 1.00 27.39 117 GLU A O 1
ATOM 606 N N . VAL A 1 79 ? -11.008 -31.378 26.481 1.00 28.39 118 VAL A N 1
ATOM 607 C CA . VAL A 1 79 ? -10.291 -30.259 27.084 1.00 30.81 118 VAL A CA 1
ATOM 608 C C . VAL A 1 79 ? -8.958 -30.727 27.671 1.00 32.56 118 VAL A C 1
ATOM 609 O O . VAL A 1 79 ? -8.907 -31.729 28.403 1.00 39.20 118 VAL A O 1
ATOM 613 N N . HIS A 1 80 ? -7.894 -29.992 27.368 1.00 32.85 119 HIS A N 1
ATOM 614 C CA . HIS A 1 80 ? -6.569 -30.275 27.915 1.00 31.89 119 HIS A CA 1
ATOM 615 C C . HIS A 1 80 ? -6.003 -29.017 28.564 1.00 34.35 119 HIS A C 1
ATOM 616 O O . HIS A 1 80 ? -6.174 -27.907 28.050 1.00 35.36 119 HIS A O 1
ATOM 623 N N . ILE A 1 81 ? -5.346 -29.192 29.703 1.00 34.99 120 ILE A N 1
ATOM 624 C CA . ILE A 1 81 ? -4.547 -28.136 30.314 1.00 32.08 120 ILE A CA 1
ATOM 625 C C . ILE A 1 81 ? -3.094 -28.612 30.420 1.00 38.17 120 ILE A C 1
ATOM 626 O O . ILE A 1 81 ? -2.822 -29.687 30.945 1.00 36.35 120 ILE A O 1
ATOM 631 N N . ASP A 1 82 ? -2.169 -27.825 29.889 1.00 39.29 121 ASP A N 1
ATOM 632 C CA . ASP A 1 82 ? -0.767 -28.208 29.881 1.00 47.15 121 ASP A CA 1
ATOM 633 C C . ASP A 1 82 ? -0.551 -29.620 29.333 1.00 49.29 121 ASP A C 1
ATOM 634 O O . ASP A 1 82 ? 0.147 -30.429 29.938 1.00 62.76 121 ASP A O 1
ATOM 639 N N . GLY A 1 83 ? -1.161 -29.909 28.189 1.00 45.72 122 GLY A N 1
ATOM 640 C CA . GLY A 1 83 ? -0.989 -31.189 27.530 1.00 48.17 122 GLY A CA 1
ATOM 641 C C . GLY A 1 83 ? -1.768 -32.344 28.136 1.00 54.47 122 GLY A C 1
ATOM 642 O O . GLY A 1 83 ? -1.837 -33.421 27.538 1.00 59.81 122 GLY A O 1
ATOM 643 N N . SER A 1 84 ? -2.357 -32.140 29.314 1.00 45.93 123 SER A N 1
ATOM 644 C CA . SER A 1 84 ? -3.057 -33.227 29.993 1.00 45.12 123 SER A CA 1
ATOM 645 C C . SER A 1 84 ? -4.569 -33.062 29.971 1.00 36.29 123 SER A C 1
ATOM 646 O O . SER A 1 84 ? -5.071 -31.958 30.075 1.00 37.42 123 SER A O 1
ATOM 649 N N . LYS A 1 85 ? -5.282 -34.179 29.863 1.00 39.06 124 LYS A N 1
ATOM 650 C CA . LYS A 1 85 ? -6.739 -34.174 29.842 1.00 39.34 124 LYS A CA 1
ATOM 651 C C . LYS A 1 85 ? -7.287 -33.575 31.135 1.00 38.49 124 LYS A C 1
ATOM 652 O O . LYS A 1 85 ? -6.846 -33.918 32.233 1.00 46.20 124 LYS A O 1
ATOM 658 N N . ALA A 1 86 ? -8.254 -32.675 31.007 1.00 33.48 125 ALA A N 1
ATOM 659 C CA . ALA A 1 86 ? -8.804 -32.001 32.173 1.00 35.66 125 ALA A CA 1
ATOM 660 C C . ALA A 1 86 ? -10.290 -32.291 32.315 1.00 36.23 125 ALA A C 1
ATOM 661 O O . ALA A 1 86 ? -11.026 -32.287 31.335 1.00 39.55 125 ALA A O 1
ATOM 663 N N . ASP A 1 87 ? -10.728 -32.556 33.537 1.00 32.45 126 ASP A N 1
ATOM 664 C CA . ASP A 1 87 ? -12.142 -32.805 33.783 1.00 37.32 126 ASP A CA 1
ATOM 665 C C . ASP A 1 87 ? -12.959 -31.566 33.439 1.00 36.05 126 ASP A C 1
ATOM 666 O O . ASP A 1 87 ? -12.543 -30.449 33.748 1.00 34.25 126 ASP A O 1
ATOM 671 N N . PHE A 1 88 ? -14.120 -31.763 32.811 1.00 29.05 127 PHE A N 1
ATOM 672 C CA . PHE A 1 88 ? -14.989 -30.646 32.468 1.00 31.41 127 PHE A CA 1
ATOM 673 C C . PHE A 1 88 ? -16.434 -31.106 32.403 1.00 32.05 127 PHE A C 1
ATOM 674 O O . PHE A 1 88 ? -16.706 -32.289 32.204 1.00 30.58 127 PHE A O 1
ATOM 682 N N . GLN A 1 89 ? -17.351 -30.159 32.561 1.00 25.11 128 GLN A N 1
ATOM 683 C CA . GLN A 1 89 ? -18.785 -30.433 32.502 1.00 31.35 128 GLN A CA 1
ATOM 684 C C . GLN A 1 89 ? -19.506 -29.205 31.956 1.00 34.68 128 GLN A C 1
ATOM 685 O O . GLN A 1 89 ? -19.231 -28.078 32.359 1.00 35.08 128 GLN A O 1
ATOM 691 N N . ILE A 1 90 ? -20.415 -29.433 31.020 1.00 30.13 129 ILE A N 1
ATOM 692 C CA . ILE A 1 90 ? -21.281 -28.388 30.507 1.00 27.47 129 ILE A CA 1
ATOM 693 C C . ILE A 1 90 ? -22.515 -28.329 31.397 1.00 31.23 129 ILE A C 1
ATOM 694 O O . ILE A 1 90 ? -23.052 -29.366 31.798 1.00 25.26 129 ILE A O 1
ATOM 699 N N . GLU A 1 91 ? -22.936 -27.121 31.754 1.00 27.40 130 GLU A N 1
ATOM 700 C CA . GLU A 1 91 ? -24.144 -26.963 32.543 1.00 26.54 130 GLU A CA 1
ATOM 701 C C . GLU A 1 91 ? -25.319 -26.832 31.594 1.00 20.63 130 GLU A C 1
ATOM 702 O O . GLU A 1 91 ? -25.139 -26.472 30.433 1.00 25.29 130 GLU A O 1
ATOM 708 N N . GLN A 1 92 ? -26.528 -27.108 32.077 1.00 24.14 131 GLN A N 1
ATOM 709 C CA . GLN A 1 92 ? -27.689 -26.953 31.216 1.00 21.37 131 GLN A CA 1
ATOM 710 C C . GLN A 1 92 ? -27.863 -25.492 30.828 1.00 23.58 131 GLN A C 1
ATOM 711 O O . GLN A 1 92 ? -27.514 -24.582 31.573 1.00 27.54 131 GLN A O 1
ATOM 717 N N . ARG A 1 93 ? -28.403 -25.287 29.641 1.00 20.73 132 ARG A N 1
ATOM 718 C CA . ARG A 1 93 ? -28.581 -23.963 29.105 1.00 26.75 132 ARG A CA 1
ATOM 719 C C . ARG A 1 93 ? -29.451 -23.115 30.035 1.00 36.71 132 ARG A C 1
ATOM 720 O O . ARG A 1 93 ? -30.432 -23.596 30.585 1.00 38.14 132 ARG A O 1
ATOM 728 N N . LYS A 1 94 ? -29.068 -21.861 30.235 1.00 37.19 133 LYS A N 1
ATOM 729 C CA . LYS A 1 94 ? -29.953 -20.904 30.892 1.00 43.46 133 LYS A CA 1
ATOM 730 C C . LYS A 1 94 ? -30.124 -19.699 29.980 1.00 40.49 133 LYS A C 1
ATOM 731 O O . LYS A 1 94 ? -29.139 -19.118 29.532 1.00 38.24 133 LYS A O 1
ATOM 737 N N . GLU A 1 95 ? -31.366 -19.323 29.693 1.00 28.98 134 GLU A N 1
ATOM 738 C CA . GLU A 1 95 ? -31.583 -18.226 28.774 1.00 36.62 134 GLU A CA 1
ATOM 739 C C . GLU A 1 95 ? -31.446 -16.905 29.515 1.00 32.09 134 GLU A C 1
ATOM 740 O O . GLU A 1 95 ? -31.714 -16.836 30.712 1.00 37.11 134 GLU A O 1
ATOM 746 N N . PRO A 1 96 ? -31.010 -15.858 28.804 1.00 25.83 135 PRO A N 1
ATOM 747 C CA . PRO A 1 96 ? -30.607 -15.963 27.407 1.00 27.35 135 PRO A CA 1
ATOM 748 C C . PRO A 1 96 ? -29.098 -16.115 27.289 1.00 30.27 135 PRO A C 1
ATOM 749 O O . PRO A 1 96 ? -28.587 -15.948 26.194 1.00 26.86 135 PRO A O 1
ATOM 753 N N . LEU A 1 97 ? -28.397 -16.438 28.374 1.00 16.77 136 LEU A N 1
ATOM 754 C CA . LEU A 1 97 ? -26.929 -16.367 28.333 1.00 21.34 136 LEU A CA 1
ATOM 755 C C . LEU A 1 97 ? -26.190 -17.625 27.853 1.00 22.00 136 LEU A C 1
ATOM 756 O O . LEU A 1 97 ? -24.995 -17.555 27.550 1.00 20.96 136 LEU A O 1
ATOM 761 N N . GLY A 1 98 ? -26.870 -18.767 27.825 1.00 16.61 137 GLY A N 1
ATOM 762 C CA . GLY A 1 98 ? -26.264 -19.982 27.295 1.00 20.11 137 GLY A CA 1
ATOM 763 C C . GLY A 1 98 ? -25.858 -21.048 28.311 1.00 20.54 137 GLY A C 1
ATOM 764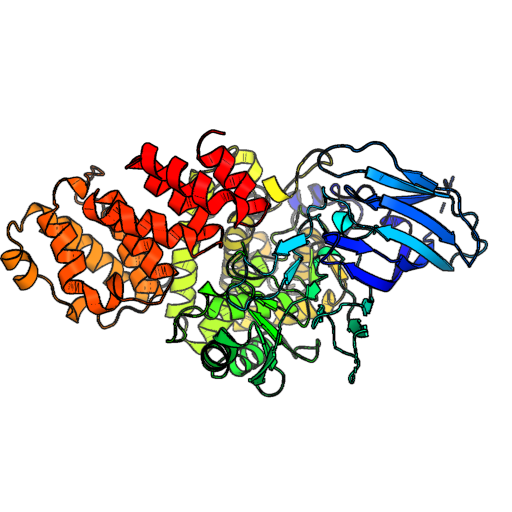 O O . GLY A 1 98 ? -26.417 -21.142 29.417 1.00 25.81 137 GLY A O 1
ATOM 765 N N . SER A 1 99 ? -24.871 -21.864 27.929 1.00 22.77 138 SER A N 1
ATOM 766 C CA . SER A 1 99 ? -24.473 -23.028 28.714 1.00 24.52 138 SER A CA 1
ATOM 767 C C . SER A 1 99 ? -23.074 -22.823 29.263 1.00 26.90 138 SER A C 1
ATOM 768 O O . SER A 1 99 ? -22.111 -22.772 28.517 1.00 30.03 138 SER A O 1
ATOM 771 N N . ARG A 1 100 ? -22.949 -22.715 30.576 1.00 27.84 139 ARG A N 1
ATOM 772 C CA . ARG A 1 100 ? -21.634 -22.514 31.162 1.00 20.43 139 ARG A CA 1
ATOM 773 C C . ARG A 1 100 ? -20.797 -23.782 31.015 1.00 22.90 139 ARG A C 1
ATOM 774 O O . ARG A 1 100 ? -21.273 -24.878 31.283 1.00 23.84 139 ARG A O 1
ATOM 782 N N . LEU A 1 101 ? -19.542 -23.626 30.601 1.00 23.37 140 LEU A N 1
ATOM 783 C CA . LEU A 1 101 ? -18.618 -24.745 30.520 1.00 24.40 140 LEU A CA 1
ATOM 784 C C . LEU A 1 101 ? -17.717 -24.667 31.734 1.00 28.27 140 LEU A C 1
ATOM 785 O O . LEU A 1 101 ? -17.081 -23.648 31.970 1.00 26.54 140 LEU A O 1
ATOM 790 N N . VAL A 1 102 ? -17.653 -25.747 32.499 1.00 24.39 141 VAL A N 1
ATOM 791 C CA . VAL A 1 102 ? -16.947 -25.729 33.774 1.00 24.72 141 VAL A CA 1
ATOM 792 C C . VAL A 1 102 ? -15.751 -26.663 33.687 1.00 33.16 141 VAL A C 1
ATOM 793 O O . VAL A 1 102 ? -15.896 -27.841 33.358 1.00 31.87 141 VAL A O 1
ATOM 797 N N . ILE A 1 103 ? -14.570 -26.132 33.967 1.00 29.46 142 ILE A N 1
ATOM 798 C CA . ILE A 1 103 ? -13.343 -26.891 33.787 1.00 32.72 142 ILE A CA 1
ATOM 799 C C . ILE A 1 103 ? -12.561 -26.906 35.089 1.00 27.87 142 ILE A C 1
ATOM 800 O O . ILE A 1 103 ? -12.385 -25.873 35.721 1.00 29.79 142 ILE A O 1
ATOM 805 N N . ASN A 1 104 ? -12.105 -28.083 35.494 1.00 28.78 143 ASN A N 1
ATOM 806 C CA . ASN A 1 104 ? -11.288 -28.209 36.684 1.00 34.65 143 ASN A CA 1
ATOM 807 C C . ASN A 1 104 ? -9.846 -27.958 36.316 1.00 39.74 143 ASN A C 1
ATOM 808 O O . ASN A 1 104 ? -9.281 -28.706 35.526 1.00 42.90 143 ASN A O 1
ATOM 813 N N . ASN A 1 105 ? -9.240 -26.908 36.865 1.00 42.89 144 ASN A N 1
ATOM 814 C CA . ASN A 1 105 ? -7.832 -26.665 36.558 1.00 55.10 144 ASN A CA 1
ATOM 815 C C . ASN A 1 105 ? -6.883 -27.025 37.701 1.00 69.72 144 ASN A C 1
ATOM 816 O O . ASN A 1 105 ? -6.610 -26.217 38.592 1.00 71.34 144 ASN A O 1
ATOM 821 N N . ALA A 1 106 ? -6.394 -28.261 37.661 1.00 76.01 145 ALA A N 1
ATOM 822 C CA . ALA A 1 106 ? -5.403 -28.732 38.616 1.00 79.98 145 ALA A CA 1
ATOM 823 C C . ALA A 1 106 ? -3.998 -28.372 38.136 1.00 80.88 145 ALA A C 1
ATOM 824 O O . ALA A 1 106 ? -3.008 -28.914 38.628 1.00 80.94 145 ALA A O 1
ATOM 826 N N . SER A 1 107 ? -3.921 -27.457 37.171 1.00 77.11 146 SER A N 1
ATOM 827 C CA . SER A 1 107 ? -2.639 -26.999 36.646 1.00 71.56 146 SER A CA 1
ATOM 828 C C . SER A 1 107 ? -1.741 -26.536 37.782 1.00 75.13 146 SER A C 1
ATOM 829 O O . SER A 1 107 ? -2.209 -25.978 38.776 1.00 67.94 146 SER A O 1
ATOM 832 N N . CYS A 1 108 ? -0.444 -26.771 37.626 1.00 84.62 147 CYS A N 1
ATOM 833 C CA . CYS A 1 108 ? 0.510 -26.517 38.694 1.00 86.06 147 CYS A CA 1
ATOM 834 C C . CYS A 1 108 ? 0.782 -25.029 38.895 1.00 80.63 147 CYS A C 1
ATOM 835 O O . CYS A 1 108 ? 0.822 -24.547 40.029 1.00 81.99 147 CYS A O 1
ATOM 838 N N . ASN A 1 109 ? 0.951 -24.299 37.798 1.00 63.91 148 ASN A N 1
ATOM 839 C CA . ASN A 1 109 ? 1.378 -22.905 37.883 1.00 65.35 148 ASN A CA 1
ATOM 840 C C . ASN A 1 109 ? 0.287 -21.887 37.607 1.00 61.42 148 ASN A C 1
ATOM 841 O O . ASN A 1 109 ? -0.771 -22.224 37.076 1.00 61.28 148 ASN A O 1
ATOM 846 N N . ASP A 1 110 ? 0.557 -20.637 37.974 1.00 61.28 149 ASP A N 1
ATOM 847 C CA . ASP A 1 110 ? -0.377 -19.542 37.728 1.00 59.54 149 ASP A CA 1
ATOM 848 C C . ASP A 1 110 ? -0.580 -19.330 36.236 1.00 48.82 149 ASP A C 1
ATOM 849 O O . ASP A 1 110 ? -1.700 -19.071 35.788 1.00 47.13 149 ASP A O 1
ATOM 854 N N . ASN A 1 111 ? 0.510 -19.440 35.476 1.00 45.27 150 ASN A N 1
ATOM 855 C CA . ASN A 1 111 ? 0.461 -19.384 34.019 1.00 51.62 150 ASN A CA 1
ATOM 856 C C . ASN A 1 111 ? 0.246 -20.777 33.443 1.00 51.86 150 ASN A C 1
ATOM 857 O O . ASN A 1 111 ? 0.936 -21.727 33.829 1.00 41.89 150 ASN A O 1
ATOM 862 N N . PHE A 1 112 ? -0.709 -20.903 32.524 1.00 42.49 151 PHE A N 1
ATOM 863 C CA . PHE A 1 112 ? -1.027 -22.214 31.967 1.00 33.46 151 PHE A CA 1
ATOM 864 C C . PHE A 1 112 ? -1.679 -22.101 30.593 1.00 40.70 151 PHE A C 1
ATOM 865 O O . PHE A 1 112 ? -2.135 -21.025 30.188 1.00 42.48 151 PHE A O 1
ATOM 873 N N . THR A 1 113 ? -1.687 -23.213 29.868 1.00 36.54 152 THR A N 1
ATOM 874 C CA . THR A 1 113 ? -2.288 -23.265 28.550 1.00 33.67 152 THR A CA 1
ATOM 875 C C . THR A 1 113 ? -3.547 -24.113 28.607 1.00 34.26 152 THR A C 1
ATOM 876 O O . THR A 1 113 ? -3.552 -25.203 29.207 1.00 36.28 152 THR A O 1
ATOM 880 N N . LEU A 1 114 ? -4.614 -23.597 27.996 1.00 31.35 153 LEU A N 1
ATOM 881 C CA . LEU A 1 114 ? -5.913 -24.269 27.959 1.00 26.29 153 LEU A CA 1
ATOM 882 C C . LEU A 1 114 ? -6.336 -24.545 26.520 1.00 35.53 153 LEU A C 1
ATOM 883 O O . LEU A 1 114 ? -6.479 -23.614 25.724 1.00 34.31 153 LEU A O 1
ATOM 888 N N . ASN A 1 115 ? -6.517 -25.820 26.181 1.00 34.89 154 ASN A N 1
ATOM 889 C CA . ASN A 1 115 ? -6.977 -26.192 24.849 1.00 30.76 154 ASN A CA 1
ATOM 890 C C . ASN A 1 115 ? -8.339 -26.880 24.902 1.00 33.77 154 ASN A C 1
ATOM 891 O O . ASN A 1 115 ? -8.550 -27.825 25.665 1.00 30.16 154 ASN A O 1
ATOM 896 N N . ILE A 1 116 ? -9.270 -26.399 24.091 1.00 27.74 155 ILE A N 1
ATOM 897 C CA . ILE A 1 116 ? -10.595 -27.005 24.012 1.00 25.59 155 ILE A CA 1
ATOM 898 C C . ILE A 1 116 ? -10.925 -27.356 22.568 1.00 23.84 155 ILE A C 1
ATOM 899 O O . ILE A 1 116 ? -10.947 -26.479 21.700 1.00 21.74 155 ILE A O 1
ATOM 904 N N . GLN A 1 117 ? -11.201 -28.627 22.316 1.00 25.12 156 GLN A N 1
ATOM 905 C CA . GLN A 1 117 ? -11.658 -29.058 21.004 1.00 30.38 156 GLN A CA 1
ATOM 906 C C . GLN A 1 117 ? -13.163 -29.009 20.975 1.00 31.72 156 GLN A C 1
ATOM 907 O O . GLN A 1 117 ? -13.826 -29.436 21.917 1.00 29.65 156 GLN A O 1
ATOM 913 N N . PHE A 1 118 ? -13.707 -28.509 19.878 1.00 25.49 157 PHE A N 1
ATOM 914 C CA . PHE A 1 118 ? -15.139 -28.330 19.799 1.00 20.75 157 PHE A CA 1
ATOM 915 C C . PHE A 1 118 ? -15.561 -28.290 18.345 1.00 24.41 157 PHE A C 1
ATOM 916 O O . PHE A 1 118 ? -14.715 -28.200 17.446 1.00 26.58 157 PHE A O 1
ATOM 924 N N . ARG A 1 119 ? -16.872 -28.336 18.125 1.00 26.08 158 ARG A N 1
ATOM 925 C CA . ARG A 1 119 ? -17.444 -27.997 16.833 1.00 31.31 158 ARG A CA 1
ATOM 926 C C . ARG A 1 119 ? -18.730 -27.188 17.029 1.00 31.60 158 ARG A C 1
ATOM 927 O O . ARG A 1 119 ? -19.406 -27.312 18.054 1.00 28.26 158 ARG A O 1
ATOM 935 N N . THR A 1 120 ? -19.059 -26.352 16.048 1.00 25.98 159 THR A N 1
ATOM 936 C CA . THR A 1 120 ? -20.346 -25.682 16.041 1.00 26.23 159 THR A CA 1
ATOM 937 C C . THR A 1 120 ? -21.483 -26.662 15.734 1.00 32.83 159 THR A C 1
ATOM 938 O O . THR A 1 120 ? -21.258 -27.759 15.218 1.00 25.67 159 THR A O 1
ATOM 942 N N . THR A 1 121 ? -22.708 -26.281 16.070 1.00 31.91 160 THR A N 1
ATOM 943 C CA . THR A 1 121 ? -23.842 -27.166 15.814 1.00 37.95 160 THR A CA 1
ATOM 944 C C . THR A 1 121 ? -24.855 -26.501 14.890 1.00 34.39 160 THR A C 1
ATOM 945 O O . THR A 1 121 ? -24.702 -25.330 14.511 1.00 33.34 160 THR A O 1
ATOM 949 N N . ASP A 1 122 ? -25.876 -27.260 14.513 1.00 28.79 161 ASP A N 1
ATOM 950 C CA . ASP A 1 122 ? -26.956 -26.737 13.686 1.00 35.05 161 ASP A CA 1
ATOM 951 C C . ASP A 1 122 ? -27.664 -25.553 14.362 1.00 31.90 161 ASP A C 1
ATOM 952 O O . ASP A 1 122 ? -28.258 -24.725 13.687 1.00 31.58 161 ASP A O 1
ATOM 957 N N . LYS A 1 123 ? -27.612 -25.483 15.691 1.00 23.38 162 LYS A N 1
ATOM 958 C CA . LYS A 1 123 ? -28.255 -24.379 16.419 1.00 25.50 162 LYS A CA 1
ATOM 959 C C . LYS A 1 123 ? -27.377 -23.121 16.577 1.00 31.14 162 LYS A C 1
ATOM 960 O O . LYS A 1 123 ? -27.796 -22.125 17.188 1.00 30.28 162 LYS A O 1
ATOM 966 N N . CYS A 1 124 ? -26.165 -23.176 16.031 1.00 28.84 163 CYS A N 1
ATOM 967 C CA . CYS A 1 124 ? -25.229 -22.052 16.060 1.00 25.11 163 CYS A CA 1
ATOM 968 C C . CYS A 1 124 ? -25.929 -20.741 15.718 1.00 21.77 163 CYS A C 1
ATOM 969 O O . CYS A 1 124 ? -26.639 -20.674 14.732 1.00 25.31 163 CYS A O 1
ATOM 972 N N . THR A 1 125 ? -25.740 -19.711 16.538 1.00 22.34 164 THR A N 1
ATOM 973 C CA . THR A 1 125 ? -26.349 -18.406 16.273 1.00 22.87 164 THR A CA 1
ATOM 974 C C . THR A 1 125 ? -25.338 -17.412 15.704 1.00 24.98 164 THR A C 1
ATOM 975 O O . THR A 1 125 ? -25.664 -16.249 15.448 1.00 27.33 164 THR A O 1
ATOM 979 N N . ALA A 1 126 ? -24.105 -17.863 15.512 1.00 16.76 165 ALA A N 1
ATOM 980 C CA . ALA A 1 126 ? -23.037 -16.954 15.073 1.00 20.80 165 ALA A CA 1
ATOM 981 C C . ALA A 1 126 ? -22.852 -16.907 13.536 1.00 28.10 165 ALA A C 1
ATOM 982 O O . ALA A 1 126 ? -22.288 -15.949 12.991 1.00 29.87 165 ALA A O 1
ATOM 984 N N . LEU A 1 127 ? -23.364 -17.917 12.831 1.00 19.96 166 LEU A N 1
ATOM 985 C CA . LEU A 1 127 ? -23.018 -18.081 11.428 1.00 15.43 166 LEU A CA 1
ATOM 986 C C . LEU A 1 127 ? -24.237 -18.098 10.538 1.00 23.29 166 LEU A C 1
ATOM 987 O O . LEU A 1 127 ? -25.311 -18.552 10.943 1.00 25.32 166 LEU A O 1
ATOM 992 N N . GLN A 1 128 ? -24.075 -17.597 9.321 1.00 20.20 167 GLN A N 1
ATOM 993 C CA . GLN A 1 128 ? -25.030 -17.905 8.270 1.00 28.88 167 GLN A CA 1
ATOM 994 C C . GLN A 1 128 ? -24.314 -18.670 7.142 1.00 34.48 167 GLN A C 1
ATOM 995 O O . GLN A 1 128 ? -23.218 -18.285 6.711 1.00 24.99 167 GLN A O 1
ATOM 1001 N N . TRP A 1 129 ? -24.921 -19.766 6.689 1.00 29.09 168 TRP A N 1
ATOM 1002 C CA . TRP A 1 129 ? -24.351 -20.563 5.599 1.00 27.82 168 TRP A CA 1
ATOM 1003 C C . TRP A 1 129 ? -25.212 -20.421 4.375 1.00 28.17 168 TRP A C 1
ATOM 1004 O O . TRP A 1 129 ? -26.430 -20.528 4.469 1.00 28.76 168 TRP A O 1
ATOM 1015 N N . LEU A 1 130 ? -24.579 -20.190 3.227 1.00 28.05 169 LEU A N 1
ATOM 1016 C CA . LEU A 1 130 ? -25.265 -20.230 1.944 1.00 33.13 169 LEU A CA 1
ATOM 1017 C C . LEU A 1 130 ? -24.694 -21.334 1.066 1.00 34.05 169 LEU A C 1
ATOM 1018 O O . LEU A 1 130 ? -23.477 -21.508 1.001 1.00 35.15 169 LEU A O 1
ATOM 1023 N N . ASN A 1 131 ? -25.567 -22.078 0.395 1.00 40.43 170 ASN A N 1
ATOM 1024 C CA . ASN A 1 131 ? -25.131 -23.091 -0.571 1.00 47.16 170 ASN A CA 1
ATOM 1025 C C . ASN A 1 131 ? -24.975 -22.544 -1.996 1.00 46.57 170 ASN A C 1
ATOM 1026 O O . ASN A 1 131 ? -25.352 -21.404 -2.270 1.00 44.46 170 ASN A O 1
ATOM 1031 N N . SER A 1 132 ? -24.417 -23.375 -2.883 1.00 49.86 171 SER A N 1
ATOM 1032 C CA . SER A 1 132 ? -24.135 -23.030 -4.294 1.00 54.67 171 SER A CA 1
ATOM 1033 C C . SER A 1 132 ? -25.249 -22.293 -5.032 1.00 59.23 171 SER A C 1
ATOM 1034 O O . SER A 1 132 ? -24.982 -21.420 -5.855 1.00 57.87 171 SER A O 1
ATOM 1037 N N . LYS A 1 133 ? -26.492 -22.673 -4.760 1.00 65.20 172 LYS A N 1
ATOM 1038 C CA . LYS A 1 133 ? -27.642 -22.125 -5.470 1.00 67.53 172 LYS A CA 1
ATOM 1039 C C . LYS A 1 133 ? -28.112 -20.780 -4.919 1.00 63.42 172 LYS A C 1
ATOM 1040 O O . LYS A 1 133 ? -28.876 -20.072 -5.574 1.00 63.91 172 LYS A O 1
ATOM 1046 N N . GLN A 1 134 ? -27.658 -20.431 -3.720 1.00 60.30 173 GLN A N 1
ATOM 1047 C CA . GLN A 1 134 ? -28.142 -19.231 -3.039 1.00 59.82 173 GLN A CA 1
ATOM 1048 C C . GLN A 1 134 ? -27.333 -17.970 -3.336 1.00 63.42 173 GLN A C 1
ATOM 1049 O O . GLN A 1 134 ? -27.846 -16.855 -3.207 1.00 66.42 173 GLN A O 1
ATOM 1055 N N . THR A 1 135 ? -26.072 -18.149 -3.718 1.00 60.04 174 THR A N 1
ATOM 1056 C CA . THR A 1 135 ? -25.180 -17.024 -3.968 1.00 58.21 174 THR A CA 1
ATOM 1057 C C . THR A 1 135 ? -25.223 -16.626 -5.432 1.00 70.52 174 THR A C 1
ATOM 1058 O O . THR A 1 135 ? -25.353 -17.479 -6.312 1.00 71.79 174 THR A O 1
ATOM 1062 N N . LYS A 1 136 ? -25.107 -15.326 -5.688 1.00 74.22 175 LYS A N 1
ATOM 1063 C CA . LYS A 1 136 ? -25.105 -14.820 -7.052 1.00 71.25 175 LYS A CA 1
ATOM 1064 C C . LYS A 1 136 ? -24.021 -15.509 -7.870 1.00 64.17 175 LYS A C 1
ATOM 1065 O O . LYS A 1 136 ? -24.211 -15.800 -9.048 1.00 66.75 175 LYS A O 1
ATOM 1071 N N . GLY A 1 137 ? -22.887 -15.774 -7.230 1.00 60.62 176 GLY A N 1
ATOM 1072 C CA . GLY A 1 137 ? -21.699 -16.251 -7.914 1.00 54.69 176 GLY A CA 1
ATOM 1073 C C . GLY A 1 137 ? -21.523 -17.752 -8.034 1.00 54.42 176 GLY A C 1
ATOM 1074 O O . GLY A 1 137 ? -20.533 -18.206 -8.604 1.00 58.51 176 GLY A O 1
ATOM 1075 N N . GLY A 1 138 ? -22.453 -18.531 -7.490 1.00 53.11 177 GLY A N 1
ATOM 1076 C CA . GLY A 1 138 ? -22.472 -19.966 -7.752 1.00 50.84 177 GLY A CA 1
ATOM 1077 C C . GLY A 1 138 ? -21.750 -20.903 -6.790 1.00 58.22 177 GLY A C 1
ATOM 1078 O O . GLY A 1 138 ? -21.774 -22.120 -6.977 1.00 59.56 177 GLY A O 1
ATOM 1079 N N . LYS A 1 139 ? -21.113 -20.361 -5.758 1.00 57.93 178 LYS A N 1
ATOM 1080 C CA . LYS A 1 139 ? -20.432 -21.210 -4.779 1.00 53.38 178 LYS A CA 1
ATOM 1081 C C . LYS A 1 139 ? -20.975 -20.958 -3.370 1.00 37.46 178 LYS A C 1
ATOM 1082 O O . LYS A 1 139 ? -21.638 -19.949 -3.140 1.00 34.23 178 LYS A O 1
ATOM 1088 N N . PRO A 1 140 ? -20.722 -21.891 -2.432 1.00 35.83 179 PRO A N 1
ATOM 1089 C CA . PRO A 1 140 ? -21.224 -21.731 -1.065 1.00 36.20 179 PRO A CA 1
ATOM 1090 C C . PRO A 1 140 ? -20.458 -20.645 -0.317 1.00 28.58 179 PRO A C 1
ATOM 1091 O O . PRO A 1 140 ? -19.400 -20.218 -0.757 1.00 29.62 179 PRO A O 1
ATOM 1095 N N . TYR A 1 141 ? -20.972 -20.237 0.837 1.00 36.15 180 TYR A N 1
ATOM 1096 C CA . TYR A 1 141 ? -20.449 -19.064 1.520 1.00 33.81 180 TYR A CA 1
ATOM 1097 C C . TYR A 1 141 ? -20.889 -19.131 2.959 1.00 25.54 180 TYR A C 1
ATOM 1098 O O . TYR A 1 141 ? -21.959 -19.662 3.264 1.00 28.42 180 TYR A O 1
ATOM 1107 N N . VAL A 1 142 ? -20.065 -18.603 3.852 1.00 22.92 181 VAL A N 1
ATOM 1108 C CA . VAL A 1 142 ? -20.451 -18.509 5.245 1.00 22.90 181 VAL A CA 1
ATOM 1109 C C . VAL A 1 142 ? -19.828 -17.245 5.818 1.00 23.96 181 VAL A C 1
ATOM 1110 O O . VAL A 1 142 ? -18.745 -16.835 5.397 1.00 21.97 181 VAL A O 1
ATOM 1114 N N . PHE A 1 143 ? -20.520 -16.609 6.755 1.00 21.24 182 PHE A N 1
ATOM 1115 C CA . PHE A 1 143 ? -19.937 -15.455 7.455 1.00 17.79 182 PHE A CA 1
ATOM 1116 C C . PHE A 1 143 ? -20.473 -15.414 8.864 1.00 19.23 182 PHE A C 1
ATOM 1117 O O . PHE A 1 143 ? -21.552 -15.940 9.132 1.00 23.36 182 PHE A O 1
ATOM 1125 N N . SER A 1 144 ? -19.724 -14.778 9.755 1.00 25.23 183 SER A N 1
ATOM 1126 C CA . SER A 1 144 ? -20.123 -14.628 11.153 1.00 23.46 183 SER A CA 1
ATOM 1127 C C . SER A 1 144 ? -20.623 -13.229 11.478 1.00 18.71 183 SER A C 1
ATOM 1128 O O . SER A 1 144 ? -20.414 -12.266 10.729 1.00 17.92 183 SER A O 1
ATOM 1131 N N . GLN A 1 145 ? -21.299 -13.125 12.613 1.00 24.43 184 GLN A N 1
ATOM 1132 C CA . GLN A 1 145 ? -21.676 -11.849 13.198 1.00 21.30 184 GLN A CA 1
ATOM 1133 C C . GLN A 1 145 ? -21.803 -12.153 14.690 1.00 20.83 184 GLN A C 1
ATOM 1134 O O . GLN A 1 145 ? -22.716 -12.873 15.099 1.00 18.81 184 GLN A O 1
ATOM 1140 N N . LEU A 1 146 ? -20.865 -11.653 15.488 1.00 13.93 185 LEU A N 1
ATOM 1141 C CA . LEU A 1 146 ? -20.754 -12.081 16.886 1.00 17.07 185 LEU A CA 1
ATOM 1142 C C . LEU A 1 146 ? -21.338 -11.101 17.902 1.00 25.98 185 LEU A C 1
ATOM 1143 O O . LEU A 1 146 ? -21.675 -11.475 19.041 1.00 20.78 185 LEU A O 1
ATOM 1148 N N . GLU A 1 147 ? -21.477 -9.846 17.512 1.00 19.82 186 GLU A N 1
ATOM 1149 C CA . GLU A 1 147 ? -21.970 -8.854 18.479 1.00 22.45 186 GLU A CA 1
ATOM 1150 C C . GLU A 1 147 ? -23.458 -9.082 18.719 1.00 17.97 186 GLU A C 1
ATOM 1151 O O . GLU A 1 147 ? -24.191 -9.304 17.764 1.00 24.13 186 GLU A O 1
ATOM 1157 N N . ALA A 1 148 ? -23.913 -9.050 19.975 1.00 24.77 187 ALA A N 1
ATOM 1158 C CA . ALA A 1 148 ? -23.097 -8.749 21.146 1.00 23.30 187 ALA A CA 1
ATOM 1159 C C . ALA A 1 148 ? -22.535 -9.987 21.849 1.00 22.35 187 ALA A C 1
ATOM 1160 O O . ALA A 1 148 ? -21.360 -9.997 22.221 1.00 19.70 187 ALA A O 1
ATOM 1162 N N . ILE A 1 149 ? -23.371 -11.007 22.063 1.00 15.70 188 ILE A N 1
ATOM 1163 C CA . ILE A 1 149 ? -22.909 -12.228 22.749 1.00 12.90 188 ILE A CA 1
ATOM 1164 C C . ILE A 1 149 ? -23.052 -13.538 21.957 1.00 21.78 188 ILE A C 1
ATOM 1165 O O . ILE A 1 149 ? -23.433 -14.579 22.505 1.00 22.32 188 ILE A O 1
ATOM 1170 N N . HIS A 1 150 ? -22.712 -13.502 20.678 1.00 21.45 189 HIS A N 1
ATOM 1171 C CA . HIS A 1 150 ? -22.768 -14.719 19.859 1.00 13.87 189 HIS A CA 1
ATOM 1172 C C . HIS A 1 150 ? -21.393 -15.369 19.678 1.00 15.65 189 HIS A C 1
ATOM 1173 O O . HIS A 1 150 ? -21.294 -16.458 19.100 1.00 20.55 189 HIS A O 1
ATOM 1180 N N . ALA A 1 151 ? -20.331 -14.717 20.146 1.00 15.69 190 ALA A N 1
ATOM 1181 C CA . ALA A 1 151 ? -19.002 -15.333 20.030 1.00 14.10 190 ALA A CA 1
ATOM 1182 C C . ALA A 1 151 ? -18.988 -16.684 20.736 1.00 18.26 190 ALA A C 1
ATOM 1183 O O . ALA A 1 151 ? -18.373 -17.642 20.265 1.00 20.55 190 ALA A O 1
ATOM 1185 N N . ARG A 1 152 ? -19.685 -16.764 21.865 1.00 18.15 191 ARG A N 1
ATOM 1186 C CA . ARG A 1 152 ? -19.792 -18.020 22.619 1.00 17.42 191 ARG A CA 1
ATOM 1187 C C . ARG A 1 152 ? -20.540 -19.111 21.834 1.00 16.18 191 ARG A C 1
ATOM 1188 O O . ARG A 1 152 ? -20.579 -20.260 22.257 1.00 17.63 191 ARG A O 1
ATOM 1196 N N . SER A 1 153 ? -21.135 -18.766 20.695 1.00 17.45 192 SER A N 1
ATOM 1197 C CA . SER A 1 153 ? -21.809 -19.796 19.886 1.00 20.36 192 SER A CA 1
ATOM 1198 C C . SER A 1 153 ? -20.891 -20.241 18.751 1.00 21.40 192 SER A C 1
ATOM 1199 O O . SER A 1 153 ? -21.212 -21.167 17.980 1.00 22.26 192 SER A O 1
ATOM 1202 N N . LEU A 1 154 ? -19.740 -19.574 18.652 1.00 22.34 193 LEU A N 1
ATOM 1203 C CA . LEU A 1 154 ? -18.723 -19.903 17.645 1.00 20.20 193 LEU A CA 1
ATOM 1204 C C . LEU A 1 154 ? -17.521 -20.626 18.275 1.00 24.56 193 LEU A C 1
ATOM 1205 O O . LEU A 1 154 ? -17.009 -21.590 17.713 1.00 23.04 193 LEU A O 1
ATOM 1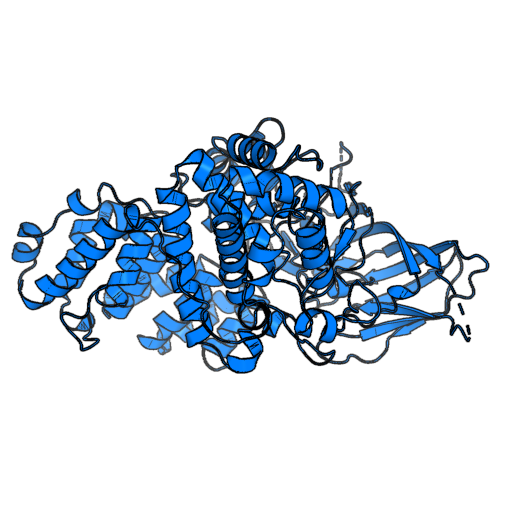210 N N . PHE A 1 155 ? -17.079 -20.162 19.443 1.00 22.27 194 PHE A N 1
ATOM 1211 C CA . PHE A 1 155 ? -16.072 -20.891 20.226 1.00 19.45 194 PHE A CA 1
ATOM 1212 C C . PHE A 1 155 ? -16.212 -20.602 21.712 1.00 19.18 194 PHE A C 1
ATOM 1213 O O . PHE A 1 155 ? -16.689 -19.550 22.092 1.00 17.67 194 PHE A O 1
ATOM 1221 N N . PRO A 1 156 ? -15.797 -21.552 22.562 1.00 23.37 195 PRO A N 1
ATOM 1222 C CA . PRO A 1 156 ? -15.876 -21.326 24.007 1.00 19.70 195 PRO A CA 1
ATOM 1223 C C . PRO A 1 156 ? -14.878 -20.247 24.399 1.00 27.59 195 PRO A C 1
ATOM 1224 O O . PRO A 1 156 ? -13.741 -20.256 23.927 1.00 23.89 195 PRO A O 1
ATOM 1228 N N . CYS A 1 157 ? -15.310 -19.296 25.219 1.00 23.86 196 CYS A N 1
ATOM 1229 C CA . CYS A 1 157 ? -14.450 -18.175 25.541 1.00 25.46 196 CYS A CA 1
ATOM 1230 C C . CYS A 1 157 ? -14.965 -17.363 26.718 1.00 26.65 196 CYS A C 1
ATOM 1231 O O . CYS A 1 157 ? -16.039 -17.622 27.267 1.00 24.12 196 CYS A O 1
ATOM 1234 N N . PHE A 1 158 ? -14.181 -16.376 27.121 1.00 23.56 197 PHE A N 1
ATOM 1235 C CA . PHE A 1 158 ? -14.669 -15.383 28.073 1.00 26.22 197 PHE A CA 1
ATOM 1236 C C . PHE A 1 158 ? -15.382 -14.326 27.238 1.00 28.62 197 PHE A C 1
ATOM 1237 O O . PHE A 1 158 ? -14.774 -13.334 26.822 1.00 31.67 197 PHE A O 1
ATOM 1245 N N . ASP A 1 159 ? -16.662 -14.558 26.959 1.00 22.85 198 ASP A N 1
ATOM 1246 C CA . ASP A 1 159 ? -17.422 -13.738 26.005 1.00 23.93 198 ASP A CA 1
ATOM 1247 C C . ASP A 1 159 ? -17.940 -12.446 26.639 1.00 20.24 198 ASP A C 1
ATOM 1248 O O . ASP A 1 159 ? -19.157 -12.249 26.810 1.00 20.04 198 ASP A O 1
ATOM 1253 N N . THR A 1 160 ? -17.005 -11.560 26.972 1.00 20.63 199 THR A N 1
ATOM 1254 C CA . THR A 1 160 ? -17.345 -10.248 27.526 1.00 19.42 199 THR A CA 1
ATOM 1255 C C . THR A 1 160 ? -16.434 -9.188 26.899 1.00 17.31 199 THR A C 1
ATOM 1256 O O . THR A 1 160 ? -15.275 -9.459 26.593 1.00 21.97 199 THR A O 1
ATOM 1260 N N . PRO A 1 161 ? -16.964 -7.981 26.675 1.00 18.03 200 PRO A N 1
ATOM 1261 C CA . PRO A 1 161 ? -16.083 -6.963 26.091 1.00 20.10 200 PRO A CA 1
ATOM 1262 C C . PRO A 1 161 ? -15.031 -6.460 27.091 1.00 24.79 200 PRO A C 1
ATOM 1263 O O . PRO A 1 161 ? -14.115 -5.735 26.691 1.00 21.84 200 PRO A O 1
ATOM 1267 N N . SER A 1 162 ? -15.144 -6.874 28.356 1.00 19.61 201 SER A N 1
ATOM 1268 C CA . SER A 1 162 ? -14.103 -6.627 29.351 1.00 22.00 201 SER A CA 1
ATOM 1269 C C . SER A 1 162 ? -12.831 -7.425 29.099 1.00 25.53 201 SER A C 1
ATOM 1270 O O . SER A 1 162 ? -11.765 -7.052 29.579 1.00 26.08 201 SER A O 1
ATOM 1273 N N . VAL A 1 163 ? -12.928 -8.527 28.356 1.00 21.56 202 VAL A N 1
ATOM 1274 C CA . VAL A 1 163 ? -11.740 -9.341 28.099 1.00 23.16 202 VAL A CA 1
ATOM 1275 C C . VAL A 1 163 ? -11.221 -9.111 26.688 1.00 25.84 202 VAL A C 1
ATOM 1276 O O . VAL A 1 163 ? -11.958 -9.315 25.735 1.00 21.46 202 VAL A O 1
ATOM 1280 N N . LYS A 1 164 ? -9.967 -8.668 26.558 1.00 23.12 203 LYS A N 1
ATOM 1281 C CA . LYS A 1 164 ? -9.362 -8.454 25.247 1.00 28.89 203 LYS A CA 1
ATOM 1282 C C . LYS A 1 164 ? -8.038 -9.200 25.186 1.00 24.86 203 LYS A C 1
ATOM 1283 O O . LYS A 1 164 ? -7.299 -9.251 26.168 1.00 32.02 203 LYS A O 1
ATOM 1289 N N . SER A 1 165 ? -7.752 -9.772 24.027 1.00 26.36 204 SER A N 1
ATOM 1290 C CA . SER A 1 165 ? -6.642 -10.700 23.851 1.00 29.17 204 SER A CA 1
ATOM 1291 C C . SER A 1 165 ? -6.117 -10.575 22.438 1.00 29.17 204 SER A C 1
ATOM 1292 O O . SER A 1 165 ? -6.895 -10.354 21.522 1.00 22.95 204 SER A O 1
ATOM 1295 N N . THR A 1 166 ? -4.803 -10.712 22.257 1.00 21.53 205 THR A N 1
ATOM 1296 C CA . THR A 1 166 ? -4.265 -10.925 20.931 1.00 23.88 205 THR A CA 1
ATOM 1297 C C . THR A 1 166 ? -4.756 -12.279 20.402 1.00 21.10 205 THR A C 1
ATOM 1298 O O . THR A 1 166 ? -5.083 -13.186 21.191 1.00 24.90 205 THR A O 1
ATOM 1302 N N . PHE A 1 167 ? -4.818 -12.411 19.077 1.00 24.14 206 PHE A N 1
ATOM 1303 C CA . PHE A 1 167 ? -5.210 -13.664 18.431 1.00 26.91 206 PHE A CA 1
ATOM 1304 C C . PHE A 1 167 ? -4.222 -14.104 17.359 1.00 26.82 206 PHE A C 1
ATOM 1305 O O . PHE A 1 167 ? -3.620 -13.287 16.671 1.00 24.09 206 PHE A O 1
ATOM 1313 N N . THR A 1 168 ? -4.075 -15.411 17.218 1.00 27.37 207 THR A N 1
ATOM 1314 C CA . THR A 1 168 ? -3.574 -15.991 15.978 1.00 29.02 207 THR A CA 1
ATOM 1315 C C . THR A 1 168 ? -4.677 -16.920 15.498 1.00 27.76 207 THR A C 1
ATOM 1316 O O . THR A 1 168 ? -5.476 -17.393 16.305 1.00 30.19 207 THR A O 1
ATOM 1320 N N . ALA A 1 169 ? -4.718 -17.207 14.203 1.00 27.81 208 ALA A N 1
ATOM 1321 C CA . ALA A 1 169 ? -5.765 -18.075 13.684 1.00 29.73 208 ALA A CA 1
ATOM 1322 C C . ALA A 1 169 ? -5.317 -18.819 12.444 1.00 33.67 208 ALA A C 1
ATOM 1323 O O . ALA A 1 169 ? -4.771 -18.220 11.518 1.00 33.83 208 ALA A O 1
ATOM 1325 N N . SER A 1 170 ? -5.553 -20.126 12.420 1.00 25.90 209 SER A N 1
ATOM 1326 C CA . SER A 1 170 ? -5.389 -20.877 11.186 1.00 30.08 209 SER A CA 1
ATOM 1327 C C . SER A 1 170 ? -6.742 -21.412 10.814 1.00 32.01 209 SER A C 1
ATOM 1328 O O . SER A 1 170 ? -7.425 -22.018 11.643 1.00 31.18 209 SER A O 1
ATOM 1331 N N . ILE A 1 171 ? -7.138 -21.182 9.568 1.00 24.84 210 ILE A N 1
ATOM 1332 C CA . ILE A 1 171 ? -8.461 -21.583 9.135 1.00 24.00 210 ILE A CA 1
ATOM 1333 C C . ILE A 1 171 ? -8.350 -22.375 7.846 1.00 26.75 210 ILE A C 1
ATOM 1334 O O . ILE A 1 171 ? -7.891 -21.873 6.831 1.00 24.29 210 ILE A O 1
ATOM 1339 N N . GLU A 1 172 ? -8.754 -23.632 7.904 1.00 21.06 211 GLU A N 1
ATOM 1340 C CA . GLU A 1 172 ? -8.721 -24.477 6.716 1.00 25.72 211 GLU A CA 1
ATOM 1341 C C . GLU A 1 172 ? -10.083 -24.391 6.033 1.00 26.96 211 GLU A C 1
ATOM 1342 O O . GLU A 1 172 ? -11.109 -24.497 6.693 1.00 29.58 211 GLU A O 1
ATOM 1348 N N . SER A 1 173 ? -10.086 -24.179 4.724 1.00 25.11 212 SER A N 1
ATOM 1349 C CA . SER A 1 173 ? -11.326 -24.101 3.950 1.00 23.05 212 SER A CA 1
ATOM 1350 C C . SER A 1 173 ? -11.048 -24.445 2.494 1.00 29.10 212 SER A C 1
ATOM 1351 O O . SER A 1 173 ? -9.962 -24.166 1.992 1.00 30.52 212 SER A O 1
ATOM 1354 N N . PRO A 1 174 ? -12.027 -25.048 1.799 1.00 35.73 213 PRO A N 1
ATOM 1355 C CA . PRO A 1 174 ? -11.819 -25.267 0.362 1.00 37.65 213 PRO A CA 1
ATOM 1356 C C . PRO A 1 174 ? -12.039 -24.004 -0.458 1.00 37.06 213 PRO A C 1
ATOM 1357 O O . PRO A 1 174 ? -11.903 -24.067 -1.672 1.00 30.17 213 PRO A O 1
ATOM 1361 N N . LEU A 1 175 ? -12.387 -22.891 0.195 1.00 34.67 214 LEU A N 1
ATOM 1362 C CA . LEU A 1 175 ? -12.579 -21.594 -0.468 1.00 30.71 214 LEU A CA 1
ATOM 1363 C C . LEU A 1 175 ? -11.848 -20.496 0.317 1.00 26.38 214 LEU A C 1
ATOM 1364 O O . LEU A 1 175 ? -11.566 -20.675 1.498 1.00 28.01 214 LEU A O 1
ATOM 1369 N N . PRO A 1 176 ? -11.525 -19.376 -0.340 1.00 25.38 215 PRO A N 1
ATOM 1370 C CA . PRO A 1 176 ? -10.886 -18.229 0.327 1.00 26.79 215 PRO A CA 1
ATOM 1371 C C . PRO A 1 176 ? -11.522 -17.826 1.683 1.00 25.40 215 PRO A C 1
ATOM 1372 O O . PRO A 1 176 ? -12.729 -17.940 1.893 1.00 27.30 215 PRO A O 1
ATOM 1376 N N . VAL A 1 177 ? -10.680 -17.382 2.603 1.00 25.63 216 VAL A N 1
ATOM 1377 C CA . VAL A 1 177 ? -11.113 -16.999 3.941 1.00 26.91 216 VAL A CA 1
ATOM 1378 C C . VAL A 1 177 ? -10.599 -15.604 4.220 1.00 22.84 216 VAL A C 1
ATOM 1379 O O . VAL A 1 177 ? -9.444 -15.289 3.914 1.00 24.59 216 VAL A O 1
ATOM 1383 N N . VAL A 1 178 ? -11.453 -14.768 4.789 1.00 20.54 217 VAL A N 1
ATOM 1384 C CA . VAL A 1 178 ? -10.970 -13.548 5.415 1.00 23.68 217 VAL A CA 1
ATOM 1385 C C . VAL A 1 178 ? -11.282 -13.594 6.907 1.00 25.07 217 VAL A C 1
ATOM 1386 O O . VAL A 1 178 ? -12.202 -14.296 7.341 1.00 23.01 217 VAL A O 1
ATOM 1390 N N . PHE A 1 179 ? -10.488 -12.861 7.679 1.00 18.47 218 PHE A N 1
ATOM 1391 C CA . PHE A 1 179 ? -10.510 -12.931 9.128 1.00 21.88 218 PHE A CA 1
ATOM 1392 C C . PHE A 1 179 ? -10.206 -11.534 9.656 1.00 23.67 218 PHE A C 1
ATOM 1393 O O . PHE A 1 179 ? -9.578 -10.738 8.967 1.00 22.27 218 PHE A O 1
ATOM 1401 N N . SER A 1 180 ? -10.645 -11.255 10.877 1.00 21.65 219 SER A N 1
ATOM 1402 C CA . SER A 1 180 ? -10.374 -9.982 11.530 1.00 16.75 219 SER A CA 1
ATOM 1403 C C . SER A 1 180 ? -8.945 -9.922 12.064 1.00 17.66 219 SER A C 1
ATOM 1404 O O . SER A 1 180 ? -8.711 -9.837 13.285 1.00 24.66 219 SER A O 1
ATOM 1407 N N . GLY A 1 181 ? -7.992 -9.973 11.152 1.00 17.69 220 GLY A N 1
ATOM 1408 C CA . GLY A 1 181 ? -6.591 -9.859 11.490 1.00 25.42 220 GLY A CA 1
ATOM 1409 C C . GLY A 1 181 ? -5.779 -9.720 10.220 1.00 25.21 220 GLY A C 1
ATOM 1410 O O . GLY A 1 181 ? -6.325 -9.697 9.125 1.00 30.98 220 GLY A O 1
ATOM 1411 N N . ILE A 1 182 ? -4.464 -9.629 10.370 1.00 25.79 221 ILE A N 1
ATOM 1412 C CA . ILE A 1 182 ? -3.586 -9.449 9.228 1.00 30.01 221 ILE A CA 1
ATOM 1413 C C . ILE A 1 182 ? -3.114 -10.810 8.755 1.00 28.24 221 ILE A C 1
ATOM 1414 O O . ILE A 1 182 ? -2.639 -11.627 9.532 1.00 27.53 221 ILE A O 1
ATOM 1419 N N . ARG A 1 183 ? -3.310 -11.067 7.476 1.00 24.54 222 ARG A N 1
ATOM 1420 C CA . ARG A 1 183 ? -2.925 -12.334 6.886 1.00 30.80 222 ARG A CA 1
ATOM 1421 C C . ARG A 1 183 ? -1.424 -12.525 6.964 1.00 32.91 222 ARG A C 1
ATOM 1422 O O . ARG A 1 183 ? -0.660 -11.591 6.722 1.00 41.32 222 ARG A O 1
ATOM 1430 N N . ILE A 1 184 ? -1.001 -13.728 7.334 1.00 39.55 223 ILE A N 1
ATOM 1431 C CA . ILE A 1 184 ? 0.394 -14.127 7.215 1.00 52.41 223 ILE A CA 1
ATOM 1432 C C . ILE A 1 184 ? 0.556 -14.729 5.824 1.00 63.05 223 ILE A C 1
ATOM 1433 O O . ILE A 1 184 ? 0.062 -15.820 5.552 1.00 62.97 223 ILE A O 1
ATOM 1438 N N . GLU A 1 185 ? 1.248 -14.002 4.951 1.00 80.49 224 GLU A N 1
ATOM 1439 C CA . GLU A 1 185 ? 1.095 -14.139 3.495 1.00 95.71 224 GLU A CA 1
ATOM 1440 C C . GLU A 1 185 ? 1.522 -15.454 2.837 1.00 104.78 224 GLU A C 1
ATOM 1441 O O . GLU A 1 185 ? 2.301 -16.228 3.392 1.00 105.51 224 GLU A O 1
ATOM 1447 N N . ASP A 1 186 ? 0.993 -15.678 1.635 1.00 114.84 225 ASP A N 1
ATOM 1448 C CA . ASP A 1 186 ? 1.252 -16.891 0.864 1.00 127.99 225 ASP A CA 1
ATOM 1449 C C . ASP A 1 186 ? 2.447 -16.723 -0.066 1.00 131.37 225 ASP A C 1
ATOM 1450 O O . ASP A 1 186 ? 2.441 -17.221 -1.194 1.00 132.27 225 ASP A O 1
ATOM 1455 N N . THR A 1 191 ? -3.003 -22.352 -1.485 1.00 72.90 230 THR A N 1
ATOM 1456 C CA . THR A 1 191 ? -3.180 -23.015 -0.195 1.00 67.69 230 THR A CA 1
ATOM 1457 C C . THR A 1 191 ? -4.649 -23.100 0.209 1.00 55.28 230 THR A C 1
ATOM 1458 O O . THR A 1 191 ? -5.488 -22.337 -0.275 1.00 50.99 230 THR A O 1
ATOM 1462 N N . ASN A 1 192 ? -4.951 -24.037 1.101 1.00 47.37 231 ASN A N 1
ATOM 1463 C CA . ASN A 1 192 ? -6.276 -24.119 1.702 1.00 43.88 231 ASN A CA 1
ATOM 1464 C C . ASN A 1 192 ? -6.245 -23.846 3.204 1.00 37.90 231 ASN A C 1
ATOM 1465 O O . ASN A 1 192 ? -7.236 -24.057 3.893 1.00 34.81 231 ASN A O 1
ATOM 1470 N N . ILE A 1 193 ? -5.102 -23.375 3.698 1.00 33.27 232 ILE A N 1
ATOM 1471 C CA . ILE A 1 193 ? -4.949 -23.023 5.107 1.00 39.32 232 ILE A CA 1
ATOM 1472 C C . ILE A 1 193 ? -4.561 -21.560 5.237 1.00 40.71 232 ILE A C 1
ATOM 1473 O O . ILE A 1 193 ? -3.468 -21.156 4.850 1.00 46.01 232 ILE A O 1
ATOM 1478 N N . TYR A 1 194 ? -5.479 -20.769 5.778 1.00 34.06 233 TYR A N 1
ATOM 1479 C CA . TYR A 1 194 ? -5.300 -19.333 5.877 1.00 29.32 233 TYR A CA 1
ATOM 1480 C C . TYR A 1 194 ? -4.894 -18.958 7.302 1.00 33.07 233 TYR A C 1
ATOM 1481 O O . TYR A 1 194 ? -5.636 -19.222 8.251 1.00 30.32 233 TYR A O 1
ATOM 1490 N N . ARG A 1 195 ? -3.715 -18.349 7.445 1.00 29.15 234 ARG A N 1
ATOM 1491 C CA . ARG A 1 195 ? -3.216 -17.946 8.763 1.00 24.48 234 ARG A CA 1
ATOM 1492 C C . ARG A 1 195 ? -3.276 -16.435 8.930 1.00 28.18 234 ARG A C 1
ATOM 1493 O O . ARG A 1 195 ? -3.049 -15.688 7.965 1.00 30.33 234 ARG A O 1
ATOM 1501 N N . PHE A 1 196 ? -3.594 -15.986 10.147 1.00 22.14 235 PHE A N 1
ATOM 1502 C CA . PHE A 1 196 ? -3.776 -14.555 10.421 1.00 25.80 235 PHE A CA 1
ATOM 1503 C C . PHE A 1 196 ? -3.206 -14.239 11.782 1.00 22.72 235 PHE A C 1
ATOM 1504 O O . PHE A 1 196 ? -3.050 -15.122 12.620 1.00 30.45 235 PHE A O 1
ATOM 1512 N N . GLU A 1 197 ? -2.959 -12.965 12.023 1.00 26.30 236 GLU A N 1
ATOM 1513 C CA . GLU A 1 197 ? -2.513 -12.514 13.331 1.00 27.84 236 GLU A CA 1
ATOM 1514 C C . GLU A 1 197 ? -3.246 -11.219 13.673 1.00 25.93 236 GLU A C 1
ATOM 1515 O O . GLU A 1 197 ? -3.359 -10.331 12.820 1.00 24.41 236 GLU A O 1
ATOM 1521 N N . GLN A 1 198 ? -3.756 -11.107 14.901 1.00 19.56 237 GLN A N 1
ATOM 1522 C CA . GLN A 1 198 ? -4.322 -9.843 15.372 1.00 21.77 237 GLN A CA 1
ATOM 1523 C C . GLN A 1 198 ? -3.450 -9.424 16.535 1.00 26.16 237 GLN A C 1
ATOM 1524 O O . GLN A 1 198 ? -3.566 -9.979 17.621 1.00 23.91 237 GLN A O 1
ATOM 1530 N N . LYS A 1 199 ? -2.526 -8.498 16.296 1.00 25.62 238 LYS A N 1
ATOM 1531 C CA . LYS A 1 199 ? -1.531 -8.162 17.315 1.00 26.26 238 LYS A CA 1
ATOM 1532 C C . LYS A 1 199 ? -2.006 -7.095 18.314 1.00 29.80 238 LYS A C 1
ATOM 1533 O O . LYS A 1 199 ? -1.357 -6.872 19.334 1.00 26.68 238 LYS A O 1
ATOM 1539 N N . VAL A 1 200 ? -3.137 -6.448 18.028 1.00 21.90 239 VAL A N 1
ATOM 1540 C CA . VAL A 1 200 ? -3.769 -5.535 18.982 1.00 21.25 239 VAL A CA 1
ATOM 1541 C C . VAL A 1 200 ? -4.817 -6.330 19.751 1.00 26.46 239 VAL A C 1
ATOM 1542 O O . VAL A 1 200 ? -5.606 -7.027 19.126 1.00 30.39 239 VAL A O 1
ATOM 1546 N N . PRO A 1 201 ? -4.814 -6.271 21.107 1.00 30.47 240 PRO A N 1
ATOM 1547 C CA . PRO A 1 201 ? -5.772 -7.114 21.839 1.00 27.09 240 PRO A CA 1
ATOM 1548 C C . PRO A 1 201 ? -7.214 -6.737 21.508 1.00 24.58 240 PRO A C 1
ATOM 1549 O O . PRO A 1 201 ? -7.521 -5.546 21.414 1.00 25.36 240 PRO A O 1
ATOM 1553 N N . ILE A 1 202 ? -8.079 -7.732 21.323 1.00 24.32 241 ILE A N 1
ATOM 1554 C CA . ILE A 1 202 ? -9.486 -7.471 20.998 1.00 16.95 241 ILE A CA 1
ATOM 1555 C C . ILE A 1 202 ? -10.459 -8.341 21.818 1.00 21.05 241 ILE A C 1
ATOM 1556 O O . ILE A 1 202 ? -10.081 -9.416 22.287 1.00 20.86 241 ILE A O 1
ATOM 1561 N N . PRO A 1 203 ? -11.697 -7.850 22.036 1.00 18.91 242 PRO A N 1
ATOM 1562 C CA . PRO A 1 203 ? -12.766 -8.658 22.644 1.00 16.86 242 PRO A CA 1
ATOM 1563 C C . PRO A 1 203 ? -13.266 -9.716 21.642 1.00 23.14 242 PRO A C 1
ATOM 1564 O O . PRO A 1 203 ? -13.142 -9.531 20.426 1.00 20.92 242 PRO A O 1
ATOM 1568 N N . ALA A 1 204 ? -13.822 -10.810 22.146 1.00 20.43 243 ALA A N 1
ATOM 1569 C CA . ALA A 1 204 ? -14.314 -11.886 21.282 1.00 25.80 243 ALA A CA 1
ATOM 1570 C C . ALA A 1 204 ? -15.381 -11.412 20.289 1.00 16.44 243 ALA A C 1
ATOM 1571 O O . ALA A 1 204 ? -15.508 -11.978 19.203 1.00 19.61 243 ALA A O 1
ATOM 1573 N N . TYR A 1 205 ? -16.162 -10.401 20.662 1.00 18.07 244 TYR A N 1
ATOM 1574 C CA . TYR A 1 205 ? -17.317 -10.040 19.835 1.00 12.84 244 TYR A CA 1
ATOM 1575 C C . TYR A 1 205 ? -16.843 -9.399 18.516 1.00 17.92 244 TYR A C 1
ATOM 1576 O O . TYR A 1 205 ? -17.607 -9.298 17.579 1.00 20.38 244 TYR A O 1
ATOM 1585 N N . LEU A 1 206 ? -15.571 -8.992 18.464 1.00 13.27 245 LEU A N 1
ATOM 1586 C CA . LEU A 1 206 ? -14.987 -8.374 17.267 1.00 13.48 245 LEU A CA 1
ATOM 1587 C C . LEU A 1 206 ? -14.398 -9.395 16.289 1.00 19.66 245 LEU A C 1
ATOM 1588 O O . LEU A 1 206 ? -14.005 -9.046 15.173 1.00 18.36 245 LEU A O 1
ATOM 1593 N N . ILE A 1 207 ? -14.326 -10.652 16.710 1.00 18.75 246 ILE A N 1
ATOM 1594 C CA . ILE A 1 207 ? -13.824 -11.676 15.813 1.00 21.30 246 ILE A CA 1
ATOM 1595 C C . ILE A 1 207 ? -14.741 -11.747 14.609 1.00 16.51 246 ILE A C 1
ATOM 1596 O O . ILE A 1 207 ? -15.970 -11.660 14.732 1.00 20.43 246 ILE A O 1
ATOM 1601 N N . GLY A 1 208 ? -14.129 -11.857 13.437 1.00 15.80 247 GLY A N 1
ATOM 1602 C CA . GLY A 1 208 ? -14.886 -11.952 12.206 1.00 27.35 247 GLY A CA 1
ATOM 1603 C C . GLY A 1 208 ? -14.281 -12.997 11.301 1.00 24.08 247 GLY A C 1
ATOM 1604 O O . GLY A 1 208 ? -13.052 -13.114 11.210 1.00 23.15 247 GLY A O 1
ATOM 1605 N N . ILE A 1 209 ? -15.141 -13.782 10.662 1.00 19.93 248 ILE A N 1
ATOM 1606 C CA . ILE A 1 209 ? -14.674 -14.760 9.683 1.00 16.03 248 ILE A CA 1
ATOM 1607 C C . ILE A 1 209 ? -15.660 -14.857 8.536 1.00 16.39 248 ILE A C 1
ATOM 1608 O O . ILE A 1 209 ? -16.877 -14.808 8.746 1.00 21.58 248 ILE A O 1
ATOM 1613 N N . ALA A 1 210 ? -15.149 -14.985 7.316 1.00 20.91 249 ALA A N 1
ATOM 1614 C CA . ALA A 1 210 ? -16.013 -15.304 6.171 1.00 18.91 249 ALA A CA 1
ATOM 1615 C C . ALA A 1 210 ? -15.249 -16.189 5.209 1.00 22.21 249 ALA A C 1
ATOM 1616 O O . ALA A 1 210 ? -14.020 -16.127 5.135 1.00 22.55 249 ALA A O 1
ATOM 1618 N N . SER A 1 211 ? -15.974 -17.022 4.482 1.00 21.85 250 SER A N 1
ATOM 1619 C CA . SER A 1 211 ? -15.322 -17.853 3.483 1.00 19.66 250 SER A CA 1
ATOM 1620 C C . SER A 1 211 ? -16.261 -18.069 2.345 1.00 23.55 250 SER A C 1
ATOM 1621 O O . SER A 1 211 ? -17.446 -18.354 2.543 1.00 25.48 250 SER A O 1
ATOM 1624 N N .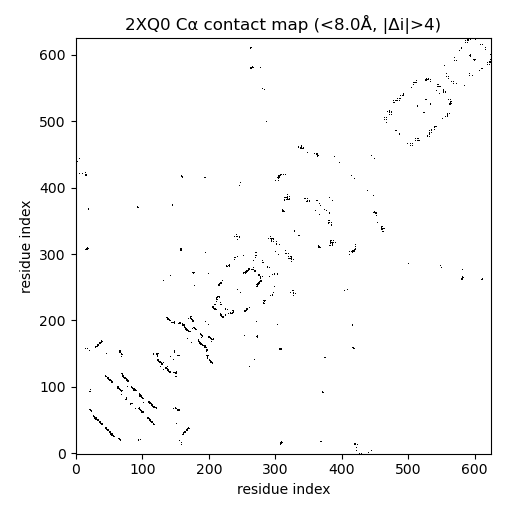 GLY A 1 212 ? -15.730 -17.887 1.150 1.00 25.40 251 GLY A N 1
ATOM 1625 C CA . GLY A 1 212 ? -16.481 -18.134 -0.061 1.00 26.87 251 GLY A CA 1
ATOM 1626 C C . GLY A 1 212 ? -15.647 -17.757 -1.251 1.00 23.10 251 GLY A C 1
ATOM 1627 O O . GLY A 1 212 ? -14.437 -17.561 -1.144 1.00 22.90 251 GLY A O 1
ATOM 1628 N N . ASP A 1 213 ? -16.299 -17.667 -2.403 1.00 30.31 252 ASP A N 1
ATOM 1629 C CA . ASP A 1 213 ? -15.609 -17.304 -3.631 1.00 38.62 252 ASP A CA 1
ATOM 1630 C C . ASP A 1 213 ? -15.302 -15.819 -3.604 1.00 38.28 252 ASP A C 1
ATOM 1631 O O . ASP A 1 213 ? -16.029 -15.007 -4.164 1.00 44.23 252 ASP A O 1
ATOM 1636 N N . LEU A 1 214 ? -14.204 -15.475 -2.953 1.00 34.30 253 LEU A N 1
ATOM 1637 C CA . LEU A 1 214 ? -13.840 -14.084 -2.741 1.00 31.90 253 LEU A CA 1
ATOM 1638 C C . LEU A 1 214 ? -12.639 -13.712 -3.589 1.00 37.17 253 LEU A C 1
ATOM 1639 O O . LEU A 1 214 ? -11.642 -14.438 -3.641 1.00 45.03 253 LEU A O 1
ATOM 1644 N N . SER A 1 215 ? -12.735 -12.572 -4.248 1.00 27.84 254 SER A N 1
ATOM 1645 C CA . SER A 1 215 ? -11.576 -11.963 -4.867 1.00 26.89 254 SER A CA 1
ATOM 1646 C C . SER A 1 215 ? -11.394 -10.617 -4.193 1.00 30.03 254 SER A C 1
ATOM 1647 O O . SER A 1 215 ? -12.187 -10.247 -3.324 1.00 30.75 254 SER A O 1
ATOM 1650 N N . SER A 1 216 ? -10.337 -9.906 -4.559 1.00 30.05 255 SER A N 1
ATOM 1651 C CA . SER A 1 216 ? -9.997 -8.661 -3.907 1.00 28.66 255 SER A CA 1
ATOM 1652 C C . SER A 1 216 ? -9.369 -7.664 -4.882 1.00 29.92 255 SER A C 1
ATOM 1653 O O . SER A 1 216 ? -8.841 -8.050 -5.935 1.00 23.59 255 SER A O 1
ATOM 1656 N N . ALA A 1 217 ? -9.423 -6.386 -4.512 1.00 26.49 256 ALA A N 1
ATOM 1657 C CA . ALA A 1 217 ? -8.917 -5.287 -5.344 1.00 27.57 256 ALA A CA 1
ATOM 1658 C C . ALA A 1 217 ? -8.522 -4.113 -4.454 1.00 28.80 256 ALA A C 1
ATOM 1659 O O . ALA A 1 217 ? -9.186 -3.825 -3.462 1.00 24.64 256 ALA A O 1
ATOM 1661 N N . PRO A 1 218 ? -7.431 -3.431 -4.801 1.00 28.64 257 PRO A N 1
ATOM 1662 C CA . PRO A 1 218 ? -7.013 -2.306 -3.960 1.00 26.82 257 PRO A CA 1
ATOM 1663 C C . PRO A 1 218 ? -7.961 -1.115 -4.022 1.00 28.34 257 PRO A C 1
ATOM 1664 O O . PRO A 1 218 ? -8.416 -0.735 -5.092 1.00 27.94 257 PRO A O 1
ATOM 1668 N N . ILE A 1 219 ? -8.259 -0.521 -2.871 1.00 28.02 258 ILE A N 1
ATOM 1669 C CA . ILE A 1 219 ? -9.055 0.705 -2.858 1.00 22.13 258 ILE A CA 1
ATOM 1670 C C . ILE A 1 219 ? -8.295 1.861 -2.235 1.00 24.87 258 ILE A C 1
ATOM 1671 O O . ILE A 1 219 ? -8.840 2.941 -2.068 1.00 28.94 258 ILE A O 1
ATOM 1676 N N . GLY A 1 220 ? -7.035 1.630 -1.892 1.00 29.09 259 GLY A N 1
ATOM 1677 C CA . GLY A 1 220 ? -6.195 2.681 -1.345 1.00 26.31 259 GLY A CA 1
ATOM 1678 C C . GLY A 1 220 ? -4.843 2.108 -0.976 1.00 26.49 259 GLY A C 1
ATOM 1679 O O . GLY A 1 220 ? -4.653 0.901 -1.065 1.00 27.39 259 GLY A O 1
ATOM 1680 N N . PRO A 1 221 ? -3.905 2.965 -0.541 1.00 22.55 260 PRO A N 1
ATOM 1681 C CA . PRO A 1 221 ? -2.539 2.551 -0.182 1.00 29.59 260 PRO A CA 1
ATOM 1682 C C . PRO A 1 221 ? -2.482 1.563 0.981 1.00 29.51 260 PRO A C 1
ATOM 1683 O O . PRO A 1 221 ? -1.519 0.814 1.123 1.00 28.37 260 PRO A O 1
ATOM 1687 N N . ARG A 1 222 ? -3.509 1.534 1.817 1.00 25.38 261 ARG A N 1
ATOM 1688 C CA . ARG A 1 222 ? -3.515 0.536 2.875 1.00 24.16 261 ARG A CA 1
ATOM 1689 C C . ARG A 1 222 ? -4.879 -0.135 2.986 1.00 24.80 261 ARG A C 1
ATOM 1690 O O . ARG A 1 222 ? -5.256 -0.600 4.055 1.00 23.17 261 ARG A O 1
ATOM 1698 N N . SER A 1 223 ? -5.585 -0.219 1.863 1.00 20.09 262 SER A N 1
ATOM 1699 C CA . SER A 1 223 ? -6.953 -0.724 1.863 1.00 20.04 262 SER A CA 1
ATOM 1700 C C . SER A 1 223 ? -7.268 -1.620 0.676 1.00 27.35 262 SER A C 1
ATOM 1701 O O . SER A 1 223 ? -6.944 -1.311 -0.454 1.00 26.88 262 SER A O 1
ATOM 1704 N N . THR A 1 224 ? -7.939 -2.724 0.948 1.00 21.51 263 THR A N 1
ATOM 1705 C CA . THR A 1 224 ? -8.322 -3.641 -0.105 1.00 17.49 263 THR A CA 1
ATOM 1706 C C . THR A 1 224 ? -9.780 -3.969 0.091 1.00 20.97 263 THR A C 1
ATOM 1707 O O . THR A 1 224 ? -10.235 -4.087 1.217 1.00 20.07 263 THR A O 1
ATOM 1711 N N . VAL A 1 225 ? -10.526 -4.119 -0.989 1.00 16.56 264 VAL A N 1
ATOM 1712 C CA . VAL A 1 225 ? -11.891 -4.616 -0.847 1.00 17.96 264 VAL A CA 1
ATOM 1713 C C . VAL A 1 225 ? -11.993 -6.087 -1.272 1.00 18.73 264 VAL A C 1
ATOM 1714 O O . VAL A 1 225 ? -11.334 -6.508 -2.229 1.00 24.06 264 VAL A O 1
ATOM 1718 N N . TYR A 1 226 ? -12.802 -6.858 -0.541 1.00 20.07 265 TYR A N 1
ATOM 1719 C CA . TYR A 1 226 ? -13.042 -8.274 -0.814 1.00 23.02 265 TYR A CA 1
ATOM 1720 C C . TYR A 1 226 ? -14.519 -8.455 -1.131 1.00 29.07 265 TYR A C 1
ATOM 1721 O O . TYR A 1 226 ? -15.355 -7.847 -0.490 1.00 20.94 265 TYR A O 1
ATOM 1730 N N . THR A 1 227 ? -14.840 -9.251 -2.147 1.00 20.52 266 THR A N 1
ATOM 1731 C CA . THR A 1 227 ? -16.233 -9.548 -2.459 1.00 23.62 266 THR A CA 1
ATOM 1732 C C . THR A 1 227 ? -16.319 -10.620 -3.535 1.00 26.25 266 THR A C 1
ATOM 1733 O O . THR A 1 227 ? -15.298 -11.150 -3.965 1.00 24.49 266 THR A O 1
ATOM 1737 N N . GLU A 1 228 ? -17.536 -10.940 -3.959 1.00 24.75 267 GLU A N 1
ATOM 1738 C CA . GLU A 1 228 ? -17.713 -11.898 -5.048 1.00 26.21 267 GLU A CA 1
ATOM 1739 C C . GLU A 1 228 ? -17.239 -11.280 -6.359 1.00 30.86 267 GLU A C 1
ATOM 1740 O O . GLU A 1 228 ? -17.498 -10.094 -6.632 1.00 27.85 267 GLU A O 1
ATOM 1746 N N . PRO A 1 229 ? -16.531 -12.072 -7.182 1.00 32.63 268 PRO A N 1
ATOM 1747 C CA . PRO A 1 229 ? -15.974 -11.542 -8.435 1.00 35.15 268 PRO A CA 1
ATOM 1748 C C . PRO A 1 229 ? -16.955 -10.675 -9.240 1.00 32.17 268 PRO A C 1
ATOM 1749 O O . PRO A 1 229 ? -16.551 -9.629 -9.756 1.00 31.59 268 PRO A O 1
ATOM 1753 N N . PHE A 1 230 ? -18.222 -11.074 -9.326 1.00 29.68 269 PHE A N 1
ATOM 1754 C CA . PHE A 1 230 ? -19.154 -10.376 -10.210 1.00 34.49 269 PHE A CA 1
ATOM 1755 C C . PHE A 1 230 ? -19.344 -8.916 -9.809 1.00 39.86 269 PHE A C 1
ATOM 1756 O O . PHE A 1 230 ? -19.675 -8.060 -10.643 1.00 38.50 269 PHE A O 1
ATOM 1764 N N . ARG A 1 231 ? -19.104 -8.634 -8.535 1.00 33.73 270 ARG A N 1
ATOM 1765 C CA . ARG A 1 231 ? -19.358 -7.312 -7.972 1.00 31.25 270 ARG A CA 1
ATOM 1766 C C . ARG A 1 231 ? -18.059 -6.564 -7.666 1.00 31.70 270 ARG A C 1
ATOM 1767 O O . ARG A 1 231 ? -18.079 -5.398 -7.252 1.00 30.17 270 ARG A O 1
ATOM 1775 N N . LEU A 1 232 ? -16.932 -7.232 -7.877 1.00 26.85 271 LEU A N 1
ATOM 1776 C CA . LEU A 1 232 ? -15.628 -6.705 -7.453 1.00 26.35 271 LEU A CA 1
ATOM 1777 C C . LEU A 1 232 ? -15.301 -5.312 -7.981 1.00 31.04 271 LEU A C 1
ATOM 1778 O O . LEU A 1 232 ? -14.966 -4.409 -7.215 1.00 29.37 271 LEU A O 1
ATOM 1783 N N . LYS A 1 233 ? -15.402 -5.111 -9.289 1.00 26.48 272 LYS A N 1
ATOM 1784 C CA . LYS A 1 233 ? -15.050 -3.810 -9.834 1.00 23.60 272 LYS A CA 1
ATOM 1785 C C . LYS A 1 233 ? -16.037 -2.716 -9.437 1.00 23.57 272 LYS A C 1
ATOM 1786 O O . LYS A 1 233 ? -15.643 -1.579 -9.234 1.00 27.89 272 LYS A O 1
ATOM 1792 N N . ASP A 1 234 ? -17.313 -3.050 -9.282 1.00 25.56 273 ASP A N 1
ATOM 1793 C CA . ASP A 1 234 ? -18.262 -2.047 -8.812 1.00 28.62 273 ASP A CA 1
ATOM 1794 C C . ASP A 1 234 ? -17.880 -1.580 -7.404 1.00 30.11 273 ASP A C 1
ATOM 1795 O O . ASP A 1 234 ? -17.973 -0.390 -7.077 1.00 24.63 273 ASP A O 1
ATOM 1800 N N . CYS A 1 235 ? -17.475 -2.524 -6.563 1.00 32.11 274 CYS A N 1
ATOM 1801 C CA . CYS A 1 235 ? -17.112 -2.206 -5.180 1.00 28.96 274 CYS A CA 1
ATOM 1802 C C . CYS A 1 235 ? -15.859 -1.354 -5.161 1.00 26.18 274 CYS A C 1
ATOM 1803 O O . CYS A 1 235 ? -15.769 -0.384 -4.427 1.00 28.03 274 CYS A O 1
ATOM 1806 N N . GLN A 1 236 ? -14.887 -1.720 -5.990 1.00 29.03 275 GLN A N 1
ATOM 1807 C CA . GLN A 1 236 ? -13.634 -0.971 -6.052 1.00 20.57 275 GLN A CA 1
ATOM 1808 C C . GLN A 1 236 ? -13.890 0.481 -6.419 1.00 27.20 275 GLN A C 1
ATOM 1809 O O . GLN A 1 236 ? -13.328 1.408 -5.812 1.00 26.41 275 GLN A O 1
ATOM 1815 N N . TRP A 1 237 ? -14.756 0.696 -7.402 1.00 28.80 276 TRP A N 1
ATOM 1816 C CA . TRP A 1 237 ? -15.024 2.056 -7.837 1.00 25.41 276 TRP A CA 1
ATOM 1817 C C . TRP A 1 237 ? -15.711 2.832 -6.717 1.00 27.54 276 TRP A C 1
ATOM 1818 O O . TRP A 1 237 ? -15.450 4.007 -6.519 1.00 28.67 276 TRP A O 1
ATOM 1829 N N . GLU A 1 238 ? -16.579 2.165 -5.971 1.00 26.44 277 GLU A N 1
ATOM 1830 C CA . GLU A 1 238 ? -17.390 2.869 -4.981 1.00 33.09 277 GLU A CA 1
ATOM 1831 C C . GLU A 1 238 ? -16.534 3.397 -3.830 1.00 31.78 277 GLU A C 1
ATOM 1832 O O . GLU A 1 238 ? -16.850 4.431 -3.246 1.00 28.00 277 GLU A O 1
ATOM 1838 N N . PHE A 1 239 ? -15.429 2.711 -3.535 1.00 29.42 278 PHE A N 1
ATOM 1839 C CA . PHE A 1 239 ? -14.648 2.994 -2.331 1.00 30.89 278 PHE A CA 1
ATOM 1840 C C . PHE A 1 239 ? -13.308 3.652 -2.612 1.00 28.78 278 PHE A C 1
ATOM 1841 O O . PHE A 1 239 ? -12.722 4.280 -1.727 1.00 22.02 278 PHE A O 1
ATOM 1849 N N . GLU A 1 240 ? -12.801 3.473 -3.828 1.00 20.25 279 GLU A N 1
ATOM 1850 C CA . GLU A 1 240 ? -11.383 3.770 -4.098 1.00 23.53 279 GLU A CA 1
ATOM 1851 C C . GLU A 1 240 ? -11.077 5.256 -4.108 1.00 28.06 279 GLU A C 1
ATOM 1852 O O . GLU A 1 240 ? -9.909 5.642 -4.060 1.00 27.52 279 GLU A O 1
ATOM 1858 N N . ASN A 1 241 ? -12.111 6.086 -4.207 1.00 25.85 280 ASN A N 1
ATOM 1859 C CA . ASN A 1 241 ? -11.901 7.526 -4.311 1.00 33.45 280 ASN A CA 1
ATOM 1860 C C . ASN A 1 241 ? -11.949 8.185 -2.949 1.00 38.50 280 ASN A C 1
ATOM 1861 O O . ASN A 1 241 ? -11.636 9.353 -2.825 1.00 31.44 280 ASN A O 1
ATOM 1866 N N . ASP A 1 242 ? -12.328 7.434 -1.919 1.00 34.21 281 ASP A N 1
ATOM 1867 C CA . ASP A 1 242 ? -12.714 8.072 -0.673 1.00 33.19 281 ASP A CA 1
ATOM 1868 C C . ASP A 1 242 ? -12.175 7.437 0.603 1.00 30.04 281 ASP A C 1
ATOM 1869 O O . ASP A 1 242 ? -12.099 8.116 1.614 1.00 26.24 281 ASP A O 1
ATOM 1874 N N . VAL A 1 243 ? -11.842 6.145 0.576 1.00 26.65 282 VAL A N 1
ATOM 1875 C CA . VAL A 1 243 ? -11.469 5.465 1.819 1.00 22.87 282 VAL A CA 1
ATOM 1876 C C . VAL A 1 243 ? -10.189 6.057 2.423 1.00 27.99 282 VAL A C 1
ATOM 1877 O O . VAL A 1 243 ? -10.130 6.288 3.618 1.00 23.58 282 VAL A O 1
ATOM 1881 N N . GLU A 1 244 ? -9.170 6.342 1.616 1.00 26.72 283 GLU A N 1
ATOM 1882 C CA . GLU A 1 244 ? -7.957 6.857 2.238 1.00 28.37 283 GLU A CA 1
ATOM 1883 C C . GLU A 1 244 ? -8.192 8.248 2.812 1.00 29.60 283 GLU A C 1
ATOM 1884 O O . GLU A 1 244 ? -7.672 8.580 3.869 1.00 28.24 283 GLU A O 1
ATOM 1890 N N . LYS A 1 245 ? -9.007 9.042 2.133 1.00 26.91 284 LYS A N 1
ATOM 1891 C CA . LYS A 1 245 ? -9.385 10.354 2.639 1.00 25.96 284 LYS A CA 1
ATOM 1892 C C . LYS A 1 245 ? -10.081 10.259 4.002 1.00 22.55 284 LYS A C 1
ATOM 1893 O O . LYS A 1 245 ? -9.788 11.039 4.901 1.00 25.16 284 LYS A O 1
ATOM 1899 N N . PHE A 1 246 ? -11.004 9.306 4.159 1.00 23.22 285 PHE A N 1
ATOM 1900 C CA . PHE A 1 246 ? -11.631 9.074 5.454 1.00 24.52 285 PHE A CA 1
ATOM 1901 C C . PHE A 1 246 ? -10.598 8.710 6.515 1.00 25.93 285 PHE A C 1
ATOM 1902 O O . PHE A 1 246 ? -10.627 9.225 7.649 1.00 23.21 285 PHE A O 1
ATOM 1910 N N . ILE A 1 247 ? -9.689 7.803 6.178 1.00 22.94 286 ILE A N 1
ATOM 1911 C CA . ILE A 1 247 ? -8.734 7.391 7.194 1.00 20.44 286 ILE A CA 1
ATOM 1912 C C . ILE A 1 247 ? -7.921 8.586 7.663 1.00 21.98 286 ILE A C 1
ATOM 1913 O O . ILE A 1 247 ? -7.818 8.831 8.862 1.00 23.22 286 ILE A O 1
ATOM 1918 N N . GLN A 1 248 ? -7.366 9.339 6.717 1.00 20.75 287 GLN A N 1
ATOM 1919 C CA . GLN A 1 248 ? -6.498 10.487 7.028 1.00 19.89 287 GLN A CA 1
ATOM 1920 C C . GLN A 1 248 ? -7.259 11.584 7.770 1.00 15.85 287 GLN A C 1
ATOM 1921 O O . GLN A 1 248 ? -6.709 12.262 8.633 1.00 24.51 287 GLN A O 1
ATOM 1927 N N . THR A 1 249 ? -8.538 11.735 7.455 1.00 20.46 288 THR A N 1
ATOM 1928 C CA . THR A 1 249 ? -9.384 12.665 8.202 1.00 25.19 288 THR A CA 1
ATOM 1929 C C . THR A 1 249 ? -9.561 12.255 9.680 1.00 27.14 288 THR A C 1
ATOM 1930 O O . THR A 1 249 ? -9.422 13.081 10.592 1.00 19.54 288 THR A O 1
ATOM 1934 N N . ALA A 1 250 ? -9.856 10.981 9.915 1.00 23.37 289 ALA A N 1
ATOM 1935 C CA . ALA A 1 250 ? -9.981 10.471 11.280 1.00 22.97 289 ALA A CA 1
ATOM 1936 C C . ALA A 1 250 ? -8.690 10.615 12.059 1.00 25.52 289 ALA A C 1
ATOM 1937 O O . ALA A 1 250 ? -8.695 10.973 13.237 1.00 26.34 289 ALA A O 1
ATOM 1939 N N . GLU A 1 251 ? -7.581 10.300 11.404 1.00 18.34 290 GLU A N 1
ATOM 1940 C CA . GLU A 1 251 ? -6.271 10.382 12.030 1.00 24.51 290 GLU A CA 1
ATOM 1941 C C . GLU A 1 251 ? -5.919 11.809 12.477 1.00 27.57 290 GLU A C 1
ATOM 1942 O O . GLU A 1 251 ? -5.261 11.991 13.488 1.00 28.97 290 GLU A O 1
ATOM 1948 N N . LYS A 1 252 ? -6.351 12.810 11.717 1.00 29.19 291 LYS A N 1
ATOM 1949 C CA . LYS A 1 252 ? -6.077 14.197 12.073 1.00 27.64 291 LYS A CA 1
ATOM 1950 C C . LYS A 1 252 ? -6.906 14.606 13.281 1.00 31.93 291 LYS A C 1
ATOM 1951 O O . LYS A 1 252 ? -6.432 15.338 14.142 1.00 34.39 291 LYS A O 1
ATOM 1957 N N . ILE A 1 253 ? -8.151 14.143 13.340 1.00 25.08 292 ILE A N 1
ATOM 1958 C CA . ILE A 1 253 ? -9.020 14.489 14.464 1.00 30.19 292 ILE A CA 1
ATOM 1959 C C . ILE A 1 253 ? -8.524 13.791 15.729 1.00 35.71 292 ILE A C 1
ATOM 1960 O O . ILE A 1 253 ? -8.427 14.402 16.801 1.00 36.71 292 ILE A O 1
ATOM 1965 N N . ILE A 1 254 ? -8.179 12.514 15.596 1.00 30.59 293 ILE A N 1
ATOM 1966 C CA . ILE A 1 254 ? -7.728 11.729 16.747 1.00 24.40 293 ILE A CA 1
ATOM 1967 C C . ILE A 1 254 ? -6.212 11.557 16.698 1.00 30.67 293 ILE A C 1
ATOM 1968 O O . ILE A 1 254 ? -5.474 12.479 17.025 1.00 29.20 293 ILE A O 1
ATOM 1973 N N . PHE A 1 255 ? -5.745 10.383 16.295 1.00 26.53 294 PHE A N 1
ATOM 1974 C CA . PHE A 1 255 ? -4.318 10.177 16.067 1.00 30.26 294 PHE A CA 1
ATOM 1975 C C . PHE A 1 255 ? -4.100 8.981 15.137 1.00 24.63 294 PHE A C 1
ATOM 1976 O O . PHE A 1 255 ? -5.050 8.333 14.742 1.00 24.56 294 PHE A O 1
ATOM 1984 N N . GLU A 1 256 ? -2.845 8.692 14.813 1.00 28.85 295 GLU A N 1
ATOM 1985 C CA . GLU A 1 256 ? -2.522 7.662 13.831 1.00 37.87 295 GLU A CA 1
ATOM 1986 C C . GLU A 1 256 ? -3.320 6.380 14.035 1.00 34.80 295 GLU A C 1
ATOM 1987 O O . GLU A 1 256 ? -3.557 5.943 15.165 1.00 31.43 295 GLU A O 1
ATOM 1993 N N . TYR A 1 257 ? -3.733 5.797 12.920 1.00 19.43 296 TYR A N 1
ATOM 1994 C CA . TYR A 1 257 ? -4.489 4.544 12.915 1.00 27.06 296 TYR A CA 1
ATOM 1995 C C . TYR A 1 257 ? -3.445 3.462 13.125 1.00 25.38 296 TYR A C 1
ATOM 1996 O O . TYR A 1 257 ? -2.486 3.389 12.380 1.00 29.81 296 TYR A O 1
ATOM 2005 N N . GLU A 1 258 ? -3.602 2.624 14.138 1.00 35.39 297 GLU A N 1
ATOM 2006 C CA . GLU A 1 258 ? -2.508 1.712 14.475 1.00 31.06 297 GLU A CA 1
ATOM 2007 C C . GLU A 1 258 ? -2.747 0.240 14.105 1.00 34.50 297 GLU A C 1
ATOM 2008 O O . GLU A 1 258 ? -1.939 -0.619 14.445 1.00 37.72 297 GLU A O 1
ATOM 2014 N N . TRP A 1 259 ? -3.831 -0.043 13.389 1.00 25.32 298 TRP A N 1
ATOM 2015 C CA . TRP A 1 259 ? -4.183 -1.422 13.036 1.00 25.95 298 TRP A CA 1
ATOM 2016 C C . TRP A 1 259 ? -3.540 -1.944 11.737 1.00 25.98 298 TRP A C 1
ATOM 2017 O O . TRP A 1 259 ? -3.756 -3.091 11.353 1.00 29.39 298 TRP A O 1
ATOM 2028 N N . GLY A 1 260 ? -2.778 -1.101 11.049 1.00 25.00 299 GLY A N 1
ATOM 2029 C CA . GLY A 1 260 ? -2.135 -1.520 9.817 1.00 23.37 299 GLY A CA 1
ATOM 2030 C C . GLY A 1 260 ? -3.025 -1.295 8.601 1.00 26.40 299 GLY A C 1
ATOM 2031 O O . GLY A 1 260 ? -3.095 -0.197 8.059 1.00 29.48 299 GLY A O 1
ATOM 2032 N N . THR A 1 261 ? -3.711 -2.343 8.161 1.00 22.99 300 THR A N 1
ATOM 2033 C CA . THR A 1 261 ? -4.567 -2.213 6.999 1.00 24.22 300 THR A CA 1
ATOM 2034 C C . THR A 1 261 ? -5.968 -1.832 7.448 1.00 18.46 300 THR A C 1
ATOM 2035 O O . THR A 1 261 ? -6.349 -2.073 8.593 1.00 22.29 300 THR A O 1
ATOM 2039 N N . TYR A 1 262 ? -6.705 -1.197 6.547 1.00 20.84 301 TYR A N 1
ATOM 2040 C CA . TYR A 1 262 ? -8.143 -1.022 6.705 1.00 17.15 301 TYR A CA 1
ATOM 2041 C C . TYR A 1 262 ? -8.860 -1.621 5.489 1.00 27.01 301 TYR A C 1
ATOM 2042 O O . TYR A 1 262 ? -8.945 -0.992 4.426 1.00 21.11 301 TYR A O 1
ATOM 2051 N N . ASP A 1 263 ? -9.365 -2.843 5.640 1.00 20.56 302 ASP A N 1
ATOM 2052 C CA . ASP A 1 263 ? -9.951 -3.555 4.515 1.00 21.90 302 ASP A CA 1
ATOM 2053 C C . ASP A 1 263 ? -11.452 -3.643 4.691 1.00 23.08 302 ASP A C 1
ATOM 2054 O O . ASP A 1 263 ? -11.954 -3.530 5.801 1.00 22.26 302 ASP A O 1
ATOM 2059 N N . ILE A 1 264 ? -12.159 -3.850 3.584 1.00 18.62 303 ILE A N 1
ATOM 2060 C CA . ILE A 1 264 ? -13.611 -3.973 3.596 1.00 18.02 303 ILE A CA 1
ATOM 2061 C C . ILE A 1 264 ? -14.062 -5.263 2.900 1.00 21.18 303 ILE A C 1
ATOM 2062 O O . ILE A 1 264 ? -13.642 -5.539 1.784 1.00 22.44 303 ILE A O 1
ATOM 2067 N N . LEU A 1 265 ? -14.902 -6.055 3.572 1.00 20.21 304 LEU A N 1
ATOM 2068 C CA . LEU A 1 265 ? -15.560 -7.202 2.951 1.00 20.03 304 LEU A CA 1
ATOM 2069 C C . LEU A 1 265 ? -16.968 -6.792 2.570 1.00 26.53 304 LEU A C 1
ATOM 2070 O O . LEU A 1 265 ? -17.753 -6.447 3.444 1.00 20.05 304 LEU A O 1
ATOM 2075 N N . VAL A 1 266 ? -17.292 -6.809 1.275 1.00 22.01 305 VAL A N 1
ATOM 2076 C CA . VAL A 1 266 ? -18.649 -6.494 0.850 1.00 22.00 305 VAL A CA 1
ATOM 2077 C C . VAL A 1 266 ? -19.385 -7.811 0.776 1.00 26.94 305 VAL A C 1
ATOM 2078 O O . VAL A 1 266 ? -19.123 -8.639 -0.100 1.00 27.20 305 VAL A O 1
ATOM 2082 N N . ASN A 1 267 ? -20.282 -8.020 1.735 1.00 23.84 306 ASN A N 1
ATOM 2083 C CA . ASN A 1 267 ? -20.864 -9.334 1.953 1.00 26.24 306 ASN A CA 1
ATOM 2084 C C . ASN A 1 267 ? -21.934 -9.723 0.944 1.00 25.97 306 ASN A C 1
ATOM 2085 O O . ASN A 1 267 ? -22.306 -8.926 0.074 1.00 24.61 306 ASN A O 1
ATOM 2090 N N . VAL A 1 268 ? -22.428 -10.951 1.086 1.00 24.04 307 VAL A N 1
ATOM 2091 C CA . VAL A 1 268 ? -23.543 -11.459 0.288 1.00 31.07 307 VAL A CA 1
ATOM 2092 C C . VAL A 1 268 ? -24.813 -10.665 0.584 1.00 31.52 307 VAL A C 1
ATOM 2093 O O . VAL A 1 268 ? -24.917 -9.996 1.611 1.00 26.75 307 VAL A O 1
ATOM 2097 N N . ASP A 1 269 ? -25.794 -10.758 -0.303 1.00 31.73 308 ASP A N 1
ATOM 2098 C CA . ASP A 1 269 ? -26.993 -9.934 -0.171 1.00 38.77 308 ASP A CA 1
ATOM 2099 C C . ASP A 1 269 ? -27.827 -10.200 1.095 1.00 37.50 308 ASP A C 1
ATOM 2100 O O . ASP A 1 269 ? -28.551 -9.317 1.547 1.00 40.54 308 ASP A O 1
ATOM 2105 N N . SER A 1 270 ? -27.690 -11.386 1.692 1.00 31.82 309 SER A N 1
ATOM 2106 C CA . SER A 1 270 ? -28.409 -11.703 2.937 1.00 32.94 309 SER A CA 1
ATOM 2107 C C . SER A 1 270 ? -27.862 -11.009 4.188 1.00 32.45 309 SER A C 1
ATOM 2108 O O . SER A 1 270 ? -28.444 -11.103 5.277 1.00 31.67 309 SER A O 1
ATOM 2111 N N . TYR A 1 271 ? -26.746 -10.307 4.046 1.00 31.47 310 TYR A N 1
ATOM 2112 C CA . TYR A 1 271 ? -26.145 -9.652 5.193 1.00 28.20 310 TYR A CA 1
ATOM 2113 C C . TYR A 1 271 ? -27.132 -8.672 5.860 1.00 31.78 310 TYR A C 1
ATOM 2114 O O . TYR A 1 271 ? -27.691 -7.800 5.195 1.00 34.71 310 TYR A O 1
ATOM 2123 N N . PRO A 1 272 ? -27.343 -8.810 7.180 1.00 34.16 311 PRO A N 1
ATOM 2124 C CA . PRO A 1 272 ? -28.449 -8.122 7.865 1.00 36.15 311 PRO A CA 1
ATOM 2125 C C . PRO A 1 272 ? -28.131 -6.750 8.473 1.00 35.80 311 PRO A C 1
ATOM 2126 O O . PRO A 1 272 ? -29.062 -6.039 8.851 1.00 39.63 311 PRO A O 1
ATOM 2130 N N . TYR A 1 273 ? -26.859 -6.385 8.590 1.00 27.51 312 TYR A N 1
ATOM 2131 C CA . TYR A 1 273 ? -26.513 -5.080 9.138 1.00 24.64 312 TYR A CA 1
ATOM 2132 C C . TYR A 1 273 ? -25.943 -4.212 8.041 1.00 21.83 312 TYR A C 1
ATOM 2133 O O . TYR A 1 273 ? -25.753 -4.680 6.920 1.00 30.34 312 TYR A O 1
ATOM 2142 N N . GLY A 1 274 ? -25.707 -2.942 8.352 1.00 25.70 313 GLY A N 1
ATOM 2143 C CA . GLY A 1 274 ? -25.146 -2.019 7.385 1.00 22.88 313 GLY A CA 1
ATOM 2144 C C . GLY A 1 274 ? -23.657 -2.309 7.360 1.00 28.04 313 GLY A C 1
ATOM 2145 O O . GLY A 1 274 ? -23.016 -2.279 6.317 1.00 24.00 313 GLY A O 1
ATOM 2146 N N . GLY A 1 275 ? -23.111 -2.635 8.525 1.00 30.27 314 GLY A N 1
ATOM 2147 C CA . GLY A 1 275 ? -21.693 -2.923 8.620 1.00 32.19 314 GLY A CA 1
ATOM 2148 C C . GLY A 1 275 ? -21.335 -3.480 9.970 1.00 28.20 314 GLY A C 1
ATOM 2149 O O . GLY A 1 275 ? -22.142 -3.403 10.891 1.00 40.21 314 GLY A O 1
ATOM 2150 N N . MET A 1 276 ? -20.136 -4.052 10.090 1.00 20.70 315 MET A N 1
ATOM 2151 C CA . MET A 1 276 ? -19.655 -4.556 11.379 1.00 20.08 315 MET A CA 1
ATOM 2152 C C . MET A 1 276 ? -18.177 -4.270 11.374 1.00 27.65 315 MET A C 1
ATOM 2153 O O . MET A 1 276 ? -17.476 -4.644 10.428 1.00 17.96 315 MET A O 1
ATOM 2158 N N . GLU A 1 277 ? -17.723 -3.618 12.437 1.00 22.11 316 GLU A N 1
ATOM 2159 C CA . GLU A 1 277 ? -16.369 -3.088 12.545 1.00 17.88 316 GLU A CA 1
ATOM 2160 C C . GLU A 1 277 ? -15.313 -4.102 12.993 1.00 20.46 316 GLU A C 1
ATOM 2161 O O . GLU A 1 277 ? -14.465 -3.771 13.815 1.00 26.43 316 GLU A O 1
ATOM 2167 N N . SER A 1 278 ? -15.331 -5.328 12.472 1.00 16.73 317 SER A N 1
ATOM 2168 C CA . SER A 1 278 ? -14.269 -6.266 12.807 1.00 16.06 317 SER A CA 1
ATOM 2169 C C . SER A 1 278 ? -12.949 -5.659 12.425 1.00 19.71 317 SER A C 1
ATOM 2170 O O . SER A 1 278 ? -12.793 -5.196 11.300 1.00 21.75 317 SER A O 1
ATOM 2173 N N . PRO A 1 279 ? -11.987 -5.652 13.360 1.00 18.80 318 PRO A N 1
ATOM 2174 C CA . PRO A 1 279 ? -10.649 -5.099 13.100 1.00 22.05 318 PRO A CA 1
ATOM 2175 C C . PRO A 1 279 ? -9.956 -5.715 11.905 1.00 21.67 318 PRO A C 1
ATOM 2176 O O . PRO A 1 279 ? -9.854 -6.935 11.807 1.00 20.37 318 PRO A O 1
ATOM 2180 N N . ASN A 1 280 ? -9.459 -4.863 11.020 1.00 19.08 319 ASN A N 1
ATOM 2181 C CA . ASN A 1 280 ? -8.795 -5.284 9.793 1.00 19.04 319 ASN A CA 1
ATOM 2182 C C . ASN A 1 280 ? -9.715 -5.921 8.755 1.00 22.35 319 ASN A C 1
ATOM 2183 O O . ASN A 1 280 ? -9.249 -6.340 7.692 1.00 29.34 319 ASN A O 1
ATOM 2188 N N . MET A 1 281 ? -11.017 -5.985 9.031 1.00 19.79 320 MET A N 1
ATOM 2189 C CA . MET A 1 281 ? -11.942 -6.469 8.005 1.00 23.20 320 MET A CA 1
ATOM 2190 C C . MET A 1 281 ? -13.357 -6.030 8.306 1.00 22.56 320 MET A C 1
ATOM 2191 O O . MET A 1 281 ? -14.135 -6.790 8.844 1.00 20.17 320 MET A O 1
ATOM 2196 N N . THR A 1 282 ? -13.679 -4.796 7.957 1.00 17.78 321 THR A N 1
ATOM 2197 C CA . THR A 1 282 ? -15.041 -4.296 8.085 1.00 14.68 321 THR A CA 1
ATOM 2198 C C . THR A 1 282 ? -15.976 -5.148 7.227 1.00 18.46 321 THR A C 1
ATOM 2199 O O . THR A 1 282 ? -15.684 -5.415 6.067 1.00 24.27 321 THR A O 1
ATOM 2203 N N . PHE A 1 283 ? -17.095 -5.587 7.796 1.00 15.70 322 PHE A N 1
ATOM 2204 C CA . PHE A 1 283 ? -18.094 -6.322 7.043 1.00 15.27 322 PHE A CA 1
ATOM 2205 C C . PHE A 1 283 ? -19.094 -5.292 6.577 1.00 25.16 322 PHE A C 1
ATOM 2206 O O . PHE A 1 283 ? -19.559 -4.479 7.369 1.00 26.05 322 PHE A O 1
ATOM 2214 N N . ALA A 1 284 ? -19.404 -5.292 5.285 1.00 19.59 323 ALA A N 1
ATOM 2215 C CA . ALA A 1 284 ? -20.316 -4.291 4.739 1.00 21.23 323 ALA A CA 1
ATOM 2216 C C . ALA A 1 284 ? -21.453 -4.903 3.908 1.00 30.18 323 ALA A C 1
ATOM 2217 O O . ALA A 1 284 ? -21.271 -5.941 3.272 1.00 26.38 323 ALA A O 1
ATOM 2219 N N . THR A 1 285 ? -22.624 -4.262 3.942 1.00 26.85 324 THR A N 1
ATOM 2220 C CA . THR A 1 285 ? -23.773 -4.627 3.107 1.00 21.74 324 THR A CA 1
ATOM 2221 C C . THR A 1 285 ? -23.515 -4.190 1.662 1.00 23.76 324 THR A C 1
ATOM 2222 O O . THR A 1 285 ? -22.988 -3.102 1.417 1.00 28.07 324 THR A O 1
ATOM 2226 N N . PRO A 1 286 ? -23.867 -5.046 0.699 1.00 23.18 325 PRO A N 1
ATOM 2227 C CA . PRO A 1 286 ? -23.752 -4.687 -0.722 1.00 25.96 325 PRO A CA 1
ATOM 2228 C C . PRO A 1 286 ? -24.694 -3.553 -1.102 1.00 25.85 325 PRO A C 1
ATOM 2229 O O . PRO A 1 286 ? -24.519 -2.946 -2.153 1.00 32.16 325 PRO A O 1
ATOM 2233 N N . THR A 1 287 ? -25.689 -3.277 -0.263 1.00 29.61 326 THR A N 1
ATOM 2234 C CA . THR A 1 287 ? -26.591 -2.170 -0.545 1.00 31.59 326 THR A CA 1
ATOM 2235 C C . THR A 1 287 ? -25.862 -0.852 -0.347 1.00 31.93 326 THR A C 1
ATOM 2236 O O . THR A 1 287 ? -26.439 0.201 -0.537 1.00 34.93 326 THR A O 1
ATOM 2240 N N . LEU A 1 288 ? -24.592 -0.908 0.043 1.00 26.62 327 LEU A N 1
ATOM 2241 C CA . LEU A 1 288 ? -23.805 0.313 0.098 1.00 22.85 327 LEU A CA 1
ATOM 2242 C C . LEU A 1 288 ? -23.445 0.744 -1.318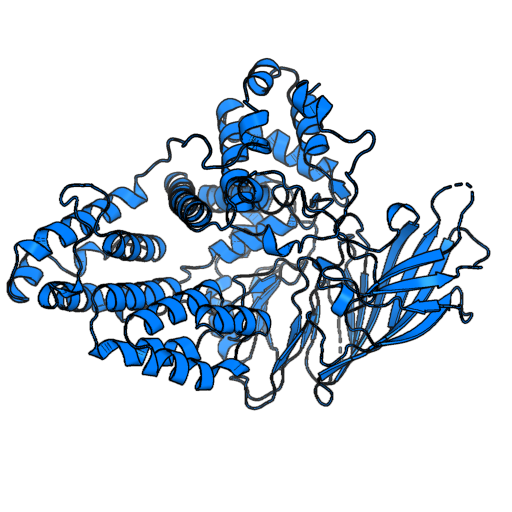 1.00 29.53 327 LEU A C 1
ATOM 2243 O O . LEU A 1 288 ? -23.157 1.913 -1.560 1.00 36.32 327 LEU A O 1
ATOM 2248 N N . LEU A 1 289 ? -23.452 -0.202 -2.251 1.00 26.86 328 LEU A N 1
ATOM 2249 C CA . LEU A 1 289 ? -23.101 0.111 -3.623 1.00 29.63 328 LEU A CA 1
ATOM 2250 C C . LEU A 1 289 ? -24.267 0.738 -4.368 1.00 40.65 328 LEU A C 1
ATOM 2251 O O . LEU A 1 289 ? -25.262 0.069 -4.670 1.00 40.95 328 LEU A O 1
ATOM 2256 N N . ALA A 1 290 ? -24.119 2.021 -4.686 1.00 38.64 329 ALA A N 1
ATOM 2257 C CA . ALA A 1 290 ? -25.164 2.774 -5.354 1.00 36.59 329 ALA A CA 1
ATOM 2258 C C . ALA A 1 290 ? -24.701 3.258 -6.730 1.00 42.01 329 ALA A C 1
ATOM 2259 O O . ALA A 1 290 ? -25.481 3.828 -7.496 1.00 41.70 329 ALA A O 1
ATOM 2261 N N . HIS A 1 291 ? -23.428 3.029 -7.035 1.00 39.40 330 HIS A N 1
ATOM 2262 C CA . HIS A 1 291 ? -22.847 3.412 -8.327 1.00 47.88 330 HIS A CA 1
ATOM 2263 C C . HIS A 1 291 ? -22.585 4.909 -8.473 1.00 46.92 330 HIS A C 1
ATOM 2264 O O . HIS A 1 291 ? -22.155 5.358 -9.531 1.00 51.80 330 HIS A O 1
ATOM 2271 N N . ASP A 1 292 ? -22.822 5.672 -7.413 1.00 50.08 331 ASP A N 1
ATOM 2272 C CA . ASP A 1 292 ? -22.530 7.107 -7.438 1.00 54.36 331 ASP A CA 1
ATOM 2273 C C . ASP A 1 292 ? -21.744 7.570 -6.210 1.00 53.55 331 ASP A C 1
ATOM 2274 O O . ASP A 1 292 ? -21.312 8.724 -6.141 1.00 52.31 331 ASP A O 1
ATOM 2279 N N . ARG A 1 293 ? -21.574 6.666 -5.247 1.00 44.51 332 ARG A N 1
ATOM 2280 C CA . ARG A 1 293 ? -20.855 6.947 -4.003 1.00 40.91 332 ARG A CA 1
ATOM 2281 C C . ARG A 1 293 ? -21.659 7.708 -2.949 1.00 44.66 332 ARG A C 1
ATOM 2282 O O . ARG A 1 293 ? -21.085 8.444 -2.149 1.00 43.64 332 ARG A O 1
ATOM 2290 N N . SER A 1 294 ? -22.973 7.490 -2.920 1.00 49.90 333 SER A N 1
ATOM 2291 C CA . SER A 1 294 ? -23.869 8.183 -1.989 1.00 47.51 333 SER A CA 1
ATOM 2292 C C . SER A 1 294 ? -23.843 7.678 -0.551 1.00 51.40 333 SER A C 1
ATOM 2293 O O . SER A 1 294 ? -24.064 8.456 0.380 1.00 61.06 333 SER A O 1
ATOM 2296 N N . ASN A 1 295 ? -23.585 6.384 -0.367 1.00 39.72 334 ASN A N 1
ATOM 2297 C CA . ASN A 1 295 ? -23.803 5.733 0.920 1.00 41.61 334 ASN A CA 1
ATOM 2298 C C . ASN A 1 295 ? -22.567 5.443 1.760 1.00 43.88 334 ASN A C 1
ATOM 2299 O O . ASN A 1 295 ? -22.617 4.615 2.671 1.00 52.52 334 ASN A O 1
ATOM 2304 N N . ILE A 1 296 ? -21.461 6.103 1.473 1.00 46.64 335 ILE A N 1
ATOM 2305 C CA . ILE A 1 296 ? -20.204 5.664 2.073 1.00 53.42 335 ILE A CA 1
ATOM 2306 C C . ILE A 1 296 ? -19.977 6.059 3.544 1.00 48.73 335 ILE A C 1
ATOM 2307 O O . ILE A 1 296 ? -19.024 5.588 4.175 1.00 46.92 335 ILE A O 1
ATOM 2312 N N . ASP A 1 297 ? -20.867 6.875 4.108 1.00 27.58 336 ASP A N 1
ATOM 2313 C CA . ASP A 1 297 ? -20.690 7.308 5.477 1.00 37.46 336 ASP A CA 1
ATOM 2314 C C . ASP A 1 297 ? -20.761 6.088 6.408 1.00 48.52 336 ASP A C 1
ATOM 2315 O O . ASP A 1 297 ? -20.158 6.074 7.484 1.00 54.74 336 ASP A O 1
ATOM 2320 N N . VAL A 1 298 ? -21.472 5.050 5.984 1.00 39.81 337 VAL A N 1
ATOM 2321 C CA . VAL A 1 298 ? -21.466 3.813 6.749 1.00 46.53 337 VAL A CA 1
ATOM 2322 C C . VAL A 1 298 ? -20.030 3.340 6.923 1.00 38.93 337 VAL A C 1
ATOM 2323 O O . VAL A 1 298 ? -19.709 2.639 7.894 1.00 32.90 337 VAL A O 1
ATOM 2327 N N . ILE A 1 299 ? -19.172 3.699 5.968 1.00 32.90 338 ILE A N 1
ATOM 2328 C CA . ILE A 1 299 ? -17.755 3.374 6.098 1.00 26.38 338 ILE A CA 1
ATOM 2329 C C . ILE A 1 299 ? -17.028 4.328 7.078 1.00 19.54 338 ILE A C 1
ATOM 2330 O O . ILE A 1 299 ? -16.153 3.903 7.798 1.00 25.70 338 ILE A O 1
ATOM 2335 N N . ALA A 1 300 ? -17.388 5.608 7.103 1.00 22.64 339 ALA A N 1
ATOM 2336 C CA . ALA A 1 300 ? -16.861 6.504 8.133 1.00 22.11 339 ALA A CA 1
ATOM 2337 C C . ALA A 1 300 ? -17.246 6.004 9.522 1.00 23.14 339 ALA A C 1
ATOM 2338 O O . ALA A 1 300 ? -16.484 6.146 10.477 1.00 23.05 339 ALA A O 1
ATOM 2340 N N . HIS A 1 301 ? -18.445 5.436 9.635 1.00 17.82 340 HIS A N 1
ATOM 2341 C CA . HIS A 1 301 ? -18.898 4.830 10.883 1.00 24.20 340 HIS A CA 1
ATOM 2342 C C . HIS A 1 301 ? -18.018 3.660 11.319 1.00 20.61 340 HIS A C 1
ATOM 2343 O O . HIS A 1 301 ? -17.449 3.688 12.388 1.00 19.08 340 HIS A O 1
ATOM 2350 N N . GLU A 1 302 ? -17.909 2.625 10.492 1.00 15.39 341 GLU A N 1
ATOM 2351 C CA . GLU A 1 302 ? -17.098 1.467 10.856 1.00 14.39 341 GLU A CA 1
ATOM 2352 C C . GLU A 1 302 ? -15.647 1.880 11.069 1.00 13.47 341 GLU A C 1
ATOM 2353 O O . GLU A 1 302 ? -14.952 1.323 11.911 1.00 23.30 341 GLU A O 1
ATOM 2359 N N . LEU A 1 303 ? -15.179 2.850 10.291 1.00 20.72 342 LEU A N 1
ATOM 2360 C CA . LEU A 1 303 ? -13.811 3.323 10.455 1.00 18.03 342 LEU A CA 1
ATOM 2361 C C . LEU A 1 303 ? -13.603 3.968 11.823 1.00 19.54 342 LEU A C 1
ATOM 2362 O O . LEU A 1 303 ? -12.575 3.763 12.448 1.00 18.30 342 LEU A O 1
ATOM 2367 N N . ALA A 1 304 ? -14.549 4.790 12.270 1.00 17.34 343 ALA A N 1
ATOM 2368 C CA . ALA A 1 304 ? -14.393 5.447 13.573 1.00 21.08 343 ALA A CA 1
ATOM 2369 C C . ALA A 1 304 ? -14.338 4.422 14.713 1.00 15.82 343 ALA A C 1
ATOM 2370 O O . ALA A 1 304 ? -13.651 4.634 15.725 1.00 19.84 343 ALA A O 1
ATOM 2372 N N . HIS A 1 305 ? -15.025 3.292 14.546 1.00 15.82 344 HIS A N 1
ATOM 2373 C CA . HIS A 1 305 ? -14.974 2.206 15.529 1.00 15.18 344 HIS A CA 1
ATOM 2374 C C . HIS A 1 305 ? -13.542 1.760 15.815 1.00 22.12 344 HIS A C 1
ATOM 2375 O O . HIS A 1 305 ? -13.223 1.284 16.920 1.00 19.52 344 HIS A O 1
ATOM 2382 N N . SER A 1 306 ? -12.668 1.932 14.835 1.00 14.59 345 SER A N 1
ATOM 2383 C CA . SER A 1 306 ? -11.266 1.531 15.028 1.00 13.20 345 SER A CA 1
ATOM 2384 C C . SER A 1 306 ? -10.769 2.122 16.336 1.00 22.46 345 SER A C 1
ATOM 2385 O O . SER A 1 306 ? -10.053 1.465 17.092 1.00 36.02 345 SER A O 1
ATOM 2388 N N . TRP A 1 307 ? -11.181 3.354 16.618 1.00 18.57 346 TRP A N 1
ATOM 2389 C CA . TRP A 1 307 ? -10.896 3.983 17.912 1.00 17.07 346 TRP A CA 1
ATOM 2390 C C . TRP A 1 307 ? -11.940 3.669 18.999 1.00 22.30 346 TRP A C 1
ATOM 2391 O O . TRP A 1 307 ? -11.607 3.101 20.043 1.00 27.44 346 TRP A O 1
ATOM 2402 N N . SER A 1 308 ? -13.199 4.031 18.755 1.00 19.93 347 SER A N 1
ATOM 2403 C CA . SER A 1 308 ? -14.236 3.909 19.767 1.00 21.79 347 SER A CA 1
ATOM 2404 C C . SER A 1 308 ? -14.961 2.599 19.610 1.00 19.96 347 SER A C 1
ATOM 2405 O O . SER A 1 308 ? -15.899 2.487 18.845 1.00 21.36 347 SER A O 1
ATOM 2408 N N . GLY A 1 309 ? -14.508 1.607 20.357 1.00 27.30 348 GLY A N 1
ATOM 2409 C CA . GLY A 1 309 ? -15.074 0.277 20.269 1.00 24.28 348 GLY A CA 1
ATOM 2410 C C . GLY A 1 309 ? -13.946 -0.716 20.213 1.00 27.32 348 GLY A C 1
ATOM 2411 O O . GLY A 1 309 ? -13.855 -1.593 21.062 1.00 24.79 348 GLY A O 1
ATOM 2412 N N . ASN A 1 310 ? -13.069 -0.552 19.227 1.00 22.77 349 ASN A N 1
ATOM 2413 C CA . ASN A 1 310 ? -12.012 -1.527 18.982 1.00 19.26 349 ASN A CA 1
ATOM 2414 C C . ASN A 1 310 ? -10.784 -1.307 19.848 1.00 23.79 349 ASN A C 1
ATOM 2415 O O . ASN A 1 310 ? -10.319 -2.229 20.518 1.00 28.28 349 ASN A O 1
ATOM 2420 N N . LEU A 1 311 ? -10.298 -0.071 19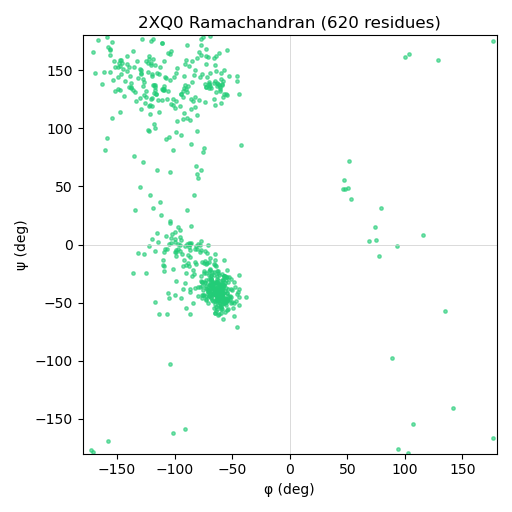.863 1.00 19.18 350 LEU A N 1
ATOM 2421 C CA . LEU A 1 311 ? -9.142 0.309 20.656 1.00 20.96 350 LEU A CA 1
ATOM 2422 C C . LEU A 1 311 ? -9.546 0.523 22.114 1.00 24.53 350 LEU A C 1
ATOM 2423 O O . LEU A 1 311 ? -8.877 0.050 23.048 1.00 20.18 350 LEU A O 1
ATOM 2428 N N . VAL A 1 312 ? -10.664 1.225 22.305 1.00 22.83 351 VAL A N 1
ATOM 2429 C CA . VAL A 1 312 ? -11.193 1.513 23.630 1.00 24.38 351 VAL A CA 1
ATOM 2430 C C . VAL A 1 312 ? -12.605 0.944 23.682 1.00 25.37 351 VAL A C 1
ATOM 2431 O O . VAL A 1 312 ? -13.442 1.324 22.890 1.00 25.51 351 VAL A O 1
ATOM 2435 N N . THR A 1 313 ? -12.854 0.010 24.592 1.00 16.45 352 THR A N 1
ATOM 2436 C CA . THR A 1 313 ? -14.060 -0.812 24.531 1.00 22.69 352 THR A CA 1
ATOM 2437 C C . THR A 1 313 ? -14.951 -0.666 25.758 1.00 20.25 352 THR A C 1
ATOM 2438 O O . THR A 1 313 ? -14.464 -0.507 26.867 1.00 20.74 352 THR A O 1
ATOM 2442 N N . ASN A 1 314 ? -16.265 -0.731 25.568 1.00 19.27 353 ASN A N 1
ATOM 2443 C CA . ASN A 1 314 ? -17.159 -0.741 26.708 1.00 15.28 353 ASN A CA 1
ATOM 2444 C C . ASN A 1 314 ? -16.958 -2.022 27.520 1.00 17.83 353 ASN A C 1
ATOM 2445 O O . ASN A 1 314 ? -16.805 -3.118 26.966 1.00 18.62 353 ASN A O 1
ATOM 2450 N N . CYS A 1 315 ? -16.965 -1.888 28.839 1.00 15.26 354 CYS A N 1
ATOM 2451 C CA . CYS A 1 315 ? -16.683 -3.033 29.689 1.00 18.84 354 CYS A CA 1
ATOM 2452 C C . CYS A 1 315 ? -17.839 -4.018 29.750 1.00 23.62 354 CYS A C 1
ATOM 2453 O O . CYS A 1 315 ? -17.635 -5.199 30.034 1.00 29.40 354 CYS A O 1
ATOM 2456 N N . SER A 1 316 ? -19.051 -3.531 29.497 1.00 22.49 355 SER A N 1
ATOM 2457 C CA . SER A 1 316 ? -20.237 -4.376 29.509 1.00 20.58 355 SER A CA 1
ATOM 2458 C C . SER A 1 316 ? -21.284 -3.757 28.617 1.00 20.93 355 SER A C 1
ATOM 2459 O O . SER A 1 316 ? -21.118 -2.636 28.140 1.00 22.08 355 SER A O 1
ATOM 2462 N N . TRP A 1 317 ? -22.385 -4.466 28.418 1.00 19.41 356 TRP A N 1
ATOM 2463 C CA . TRP A 1 317 ? -23.430 -3.974 27.528 1.00 18.37 356 TRP A CA 1
ATOM 2464 C C . TRP A 1 317 ? -24.339 -2.935 28.203 1.00 24.28 356 TRP A C 1
ATOM 2465 O O . TRP A 1 317 ? -25.187 -2.341 27.555 1.00 24.85 356 TRP A O 1
ATOM 2476 N N . ASN A 1 318 ? -24.120 -2.693 29.494 1.00 19.00 357 ASN A N 1
ATOM 2477 C CA . ASN A 1 318 ? -24.755 -1.564 30.183 1.00 17.84 357 ASN A CA 1
ATOM 2478 C C . ASN A 1 318 ? -24.214 -0.223 29.745 1.00 17.98 357 ASN A C 1
ATOM 2479 O O . ASN A 1 318 ? -24.873 0.788 29.927 1.00 21.71 357 ASN A O 1
ATOM 2484 N N . HIS A 1 319 ? -22.996 -0.217 29.214 1.00 17.74 358 HIS A N 1
ATOM 2485 C CA . HIS A 1 319 ? -22.294 1.028 28.864 1.00 23.78 358 HIS A CA 1
ATOM 2486 C C . HIS A 1 319 ? -21.996 1.082 27.360 1.00 19.16 358 HIS A C 1
ATOM 2487 O O . HIS A 1 319 ? -20.987 1.647 26.916 1.00 21.23 358 HIS A O 1
ATOM 2494 N N . PHE A 1 320 ? -22.890 0.463 26.597 1.00 18.03 359 PHE A N 1
ATOM 2495 C CA . PHE A 1 320 ? -22.787 0.360 25.144 1.00 16.82 359 PHE A CA 1
ATOM 2496 C C . PHE A 1 320 ? -22.690 1.737 24.482 1.00 17.93 359 PHE A C 1
ATOM 2497 O O . PHE A 1 320 ? -22.115 1.868 23.399 1.00 22.62 359 PHE A O 1
ATOM 2505 N N . TRP A 1 321 ? -23.247 2.765 25.125 1.00 17.31 360 TRP A N 1
ATOM 2506 C CA . TRP A 1 321 ? -23.177 4.120 24.571 1.00 17.68 360 TRP A CA 1
ATOM 2507 C C . TRP A 1 321 ? -21.730 4.602 24.344 1.00 19.06 360 TRP A C 1
ATOM 2508 O O . TRP A 1 321 ? -21.470 5.391 23.425 1.00 19.70 360 TRP A O 1
ATOM 2519 N N . LEU A 1 322 ? -20.795 4.127 25.165 1.00 18.74 361 LEU A N 1
ATOM 2520 C CA . LEU A 1 322 ? -19.387 4.524 25.028 1.00 18.72 361 LEU A CA 1
ATOM 2521 C C . LEU A 1 322 ? -18.842 4.094 23.681 1.00 19.02 361 LEU A C 1
ATOM 2522 O O . LEU A 1 322 ? -17.972 4.745 23.115 1.00 25.32 361 LEU A O 1
ATOM 2527 N N A ASN A 1 323 ? -19.304 2.942 23.197 0.53 19.06 362 ASN A N 1
ATOM 2528 N N B ASN A 1 323 ? -19.383 2.991 23.185 0.47 19.72 362 ASN A N 1
ATOM 2529 C CA A ASN A 1 323 ? -18.946 2.489 21.863 0.53 19.53 362 ASN A CA 1
ATOM 2530 C CA B ASN A 1 323 ? -18.998 2.424 21.914 0.47 19.56 362 ASN A CA 1
ATOM 2531 C C A ASN A 1 323 ? -19.716 3.309 20.835 0.53 23.11 362 ASN A C 1
ATOM 2532 C C B ASN A 1 323 ? -19.701 3.131 20.757 0.47 22.51 362 ASN A C 1
ATOM 2533 O O A ASN A 1 323 ? -19.139 4.142 20.138 0.53 21.27 362 ASN A O 1
ATOM 2534 O O B ASN A 1 323 ? -19.056 3.705 19.881 0.47 20.54 362 ASN A O 1
ATOM 2543 N N . GLU A 1 324 ? -21.029 3.090 20.760 1.00 20.80 363 GLU A N 1
ATOM 2544 C CA . GLU A 1 324 ? -21.816 3.640 19.651 1.00 17.78 363 GLU A CA 1
ATOM 2545 C C . GLU A 1 324 ? -22.002 5.163 19.683 1.00 20.17 363 GLU A C 1
ATOM 2546 O O . GLU A 1 324 ? -22.066 5.793 18.636 1.00 21.21 363 GLU A O 1
ATOM 2552 N N . GLY A 1 325 ? -22.097 5.751 20.867 1.00 19.08 364 GLY A N 1
ATOM 2553 C CA . GLY A 1 325 ? -22.246 7.204 20.978 1.00 19.11 364 GLY A CA 1
ATOM 2554 C C . GLY A 1 325 ? -20.994 7.933 20.533 1.00 16.55 364 GLY A C 1
ATOM 2555 O O . GLY A 1 325 ? -21.033 8.885 19.731 1.00 16.62 364 GLY A O 1
ATOM 2556 N N . TRP A 1 326 ? -19.855 7.482 21.026 1.00 15.37 365 TRP A N 1
ATOM 2557 C CA . TRP A 1 326 ? -18.594 8.020 20.525 1.00 14.69 365 TRP A CA 1
ATOM 2558 C C . TRP A 1 326 ? -18.460 7.842 19.005 1.00 20.64 365 TRP A C 1
ATOM 2559 O O . TRP A 1 326 ? -18.119 8.798 18.284 1.00 20.92 365 TRP A O 1
ATOM 2570 N N . THR A 1 327 ? -18.722 6.624 18.513 1.00 15.25 366 THR A N 1
ATOM 2571 C CA . THR A 1 327 ? -18.603 6.347 17.070 1.00 16.00 366 THR A CA 1
ATOM 2572 C C . THR A 1 327 ? -19.444 7.308 16.228 1.00 13.60 366 THR A C 1
ATOM 2573 O O . THR A 1 327 ? -18.955 7.854 15.251 1.00 16.96 366 THR A O 1
ATOM 2577 N N . VAL A 1 328 ? -20.700 7.514 16.610 1.00 18.10 367 VAL A N 1
ATOM 2578 C CA . VAL A 1 328 ? -21.584 8.388 15.855 1.00 14.92 367 VAL A CA 1
ATOM 2579 C C . VAL A 1 328 ? -21.020 9.812 15.922 1.00 22.09 367 VAL A C 1
ATOM 2580 O O . VAL A 1 328 ? -21.029 10.540 14.924 1.00 19.40 367 VAL A O 1
ATOM 2584 N N . TYR A 1 329 ? -20.518 10.194 17.099 1.00 15.49 368 TYR A N 1
ATOM 2585 C CA . TYR A 1 329 ? -19.879 11.505 17.275 1.00 17.19 368 TYR A CA 1
ATOM 2586 C C . TYR A 1 329 ? -18.674 11.642 16.346 1.00 22.57 368 TYR A C 1
ATOM 2587 O O . TYR A 1 329 ? -18.573 12.590 15.536 1.00 18.37 368 TYR A O 1
ATOM 2596 N N . LEU A 1 330 ? -17.768 10.679 16.426 1.00 16.21 369 LEU A N 1
ATOM 2597 C CA . LEU A 1 330 ? -16.581 10.705 15.574 1.00 18.46 369 LEU A CA 1
ATOM 2598 C C . LEU A 1 330 ? -16.890 10.665 14.066 1.00 18.38 369 LEU A C 1
ATOM 2599 O O . LEU A 1 330 ? -16.312 11.415 13.304 1.00 21.10 369 LEU A O 1
ATOM 2604 N N . GLU A 1 331 ? -17.806 9.791 13.660 1.00 17.18 370 GLU A N 1
ATOM 2605 C CA . GLU A 1 331 ? -18.283 9.682 12.282 1.00 17.71 370 GLU A CA 1
ATOM 2606 C C . GLU A 1 331 ? -18.713 11.051 11.760 1.00 17.79 370 GLU A C 1
ATOM 2607 O O . GLU A 1 331 ? -18.315 11.474 10.675 1.00 17.52 370 GLU A O 1
ATOM 2613 N N . ARG A 1 332 ? -19.538 11.740 12.543 1.00 17.03 371 ARG A N 1
ATOM 2614 C CA . ARG A 1 332 ? -20.028 13.054 12.167 1.00 19.00 371 ARG A CA 1
ATOM 2615 C C . ARG A 1 332 ? -18.930 14.127 12.166 1.00 19.64 371 ARG A C 1
ATOM 2616 O O . ARG A 1 332 ? -18.991 15.047 11.371 1.00 24.44 371 ARG A O 1
ATOM 2624 N N . ARG A 1 333 ? -17.911 13.990 13.006 1.00 21.77 372 ARG A N 1
ATOM 2625 C CA . ARG A 1 333 ? -16.731 14.867 12.880 1.00 18.00 372 ARG A CA 1
ATOM 2626 C C . ARG A 1 333 ? -15.990 14.630 11.533 1.00 18.28 372 ARG A C 1
ATOM 2627 O O . ARG A 1 333 ? -15.520 15.572 10.881 1.00 21.84 372 ARG A O 1
ATOM 2635 N N . ILE A 1 334 ? -15.889 13.373 11.108 1.00 17.95 373 ILE A N 1
ATOM 2636 C CA . ILE A 1 334 ? -15.216 13.059 9.843 1.00 19.63 373 ILE A CA 1
ATOM 2637 C C . ILE A 1 334 ? -15.948 13.707 8.674 1.00 22.41 373 ILE A C 1
ATOM 2638 O O . ILE A 1 334 ? -15.350 14.439 7.880 1.00 19.26 373 ILE A O 1
ATOM 2643 N N . ILE A 1 335 ? -17.255 13.482 8.584 1.00 18.39 374 ILE A N 1
ATOM 2644 C CA . ILE A 1 335 ? -18.001 14.027 7.471 1.00 21.71 374 ILE A CA 1
ATOM 2645 C C . ILE A 1 335 ? -18.070 15.548 7.562 1.00 21.40 374 ILE A C 1
ATOM 2646 O O . ILE A 1 335 ? -18.134 16.238 6.550 1.00 21.74 374 ILE A O 1
ATOM 2651 N N . GLY A 1 336 ? -18.046 16.078 8.775 1.00 17.41 375 GLY A N 1
ATOM 2652 C CA . GLY A 1 336 ? -18.052 17.521 8.935 1.00 15.21 375 GLY A CA 1
ATOM 2653 C C . GLY A 1 336 ? -16.744 18.119 8.456 1.00 22.20 375 GLY A C 1
ATOM 2654 O O . GLY A 1 336 ? -16.722 19.190 7.854 1.00 22.21 375 GLY A O 1
ATOM 2655 N N . ALA A 1 337 ? -15.645 17.421 8.709 1.00 18.20 376 ALA A N 1
ATOM 2656 C CA . ALA A 1 337 ? -14.339 17.937 8.328 1.00 18.48 376 ALA A CA 1
ATOM 2657 C C . ALA A 1 337 ? -14.189 17.910 6.812 1.00 29.32 376 ALA A C 1
ATOM 2658 O O . ALA A 1 337 ? -13.492 18.738 6.239 1.00 31.33 376 ALA A O 1
ATOM 2660 N N . ILE A 1 338 ? -14.850 16.956 6.159 1.00 26.36 377 ILE A N 1
ATOM 2661 C CA . ILE A 1 338 ? -14.735 16.812 4.711 1.00 26.27 377 ILE A CA 1
ATOM 2662 C C . ILE A 1 338 ? -15.732 17.707 3.984 1.00 22.57 377 ILE A C 1
ATOM 2663 O O . ILE A 1 338 ? -15.400 18.353 2.994 1.00 25.63 377 ILE A O 1
ATOM 2668 N N . HIS A 1 339 ? -16.950 17.773 4.506 1.00 25.69 378 HIS A N 1
ATOM 2669 C CA . HIS A 1 339 ? -18.039 18.449 3.823 1.00 26.68 378 HIS A CA 1
ATOM 2670 C C . HIS A 1 339 ? -18.518 19.764 4.468 1.00 28.51 378 HIS A C 1
ATOM 2671 O O . HIS A 1 339 ? -19.253 20.510 3.853 1.00 31.42 378 HIS A O 1
ATOM 2678 N N . GLY A 1 340 ? -18.109 20.044 5.695 1.00 24.97 379 GLY A N 1
ATOM 2679 C CA . GLY A 1 340 ? -18.534 21.260 6.363 1.00 30.64 379 GLY A CA 1
ATOM 2680 C C . GLY A 1 340 ? -19.608 21.026 7.413 1.00 22.45 379 GLY A C 1
ATOM 2681 O O . GLY A 1 340 ? -20.271 19.984 7.426 1.00 22.47 379 GLY A O 1
ATOM 2682 N N . GLU A 1 341 ? -19.796 22.014 8.283 1.00 28.65 380 GLU A N 1
ATOM 2683 C CA . GLU A 1 341 ? -20.719 21.898 9.400 1.00 26.21 380 GLU A CA 1
ATOM 2684 C C . GLU A 1 341 ? -22.169 21.654 8.992 1.00 24.59 380 GLU A C 1
ATOM 2685 O O . GLU A 1 341 ? -22.877 20.914 9.681 1.00 22.31 380 GLU A O 1
ATOM 2691 N N . PRO A 1 342 ? -22.625 22.254 7.874 1.00 22.62 381 PRO A N 1
ATOM 2692 C CA . PRO A 1 342 ? -24.027 21.983 7.524 1.00 20.30 381 PRO A CA 1
ATOM 2693 C C . PRO A 1 342 ? -24.302 20.505 7.268 1.00 23.03 381 PRO A C 1
ATOM 2694 O O . PRO A 1 342 ? -25.402 20.024 7.560 1.00 26.04 381 PRO A O 1
ATOM 2698 N N . THR A 1 343 ? -23.318 19.807 6.708 1.00 21.99 382 THR A N 1
ATOM 2699 C CA . THR A 1 343 ? -23.428 18.375 6.468 1.00 29.85 382 THR A CA 1
ATOM 2700 C C . THR A 1 343 ? -23.443 17.589 7.786 1.00 22.50 382 THR A C 1
ATOM 2701 O O . THR A 1 343 ? -24.282 16.701 7.974 1.00 22.77 382 THR A O 1
ATOM 2705 N N . ARG A 1 344 ? -22.535 17.916 8.706 1.00 16.58 383 ARG A N 1
ATOM 2706 C CA . ARG A 1 344 ? -22.533 17.244 10.005 1.00 18.24 383 ARG A CA 1
ATOM 2707 C C . ARG A 1 344 ? -23.884 17.430 10.694 1.00 19.52 383 ARG A C 1
ATOM 2708 O O . ARG A 1 344 ? -24.465 16.489 11.243 1.00 21.00 383 ARG A O 1
ATOM 2716 N N . HIS A 1 345 ? -24.372 18.663 10.681 1.00 19.95 384 HIS A N 1
ATOM 2717 C CA . HIS A 1 345 ? -25.622 18.990 11.346 1.00 20.61 384 HIS A CA 1
ATOM 2718 C C . HIS A 1 345 ? -26.818 18.321 10.677 1.00 22.66 384 HIS A C 1
ATOM 2719 O O . HIS A 1 345 ? -27.752 17.898 11.350 1.00 19.63 384 HIS A O 1
ATOM 2726 N N . PHE A 1 346 ? -26.804 18.233 9.350 1.00 20.66 385 PHE A N 1
ATOM 2727 C CA . PHE A 1 346 ? -27.878 17.522 8.646 1.00 17.61 385 PHE A CA 1
ATOM 2728 C C . PHE A 1 346 ? -27.923 16.069 9.120 1.00 20.97 385 PHE A C 1
ATOM 2729 O O . PHE A 1 346 ? -28.976 15.504 9.383 1.00 20.28 385 PHE A O 1
ATOM 2737 N N . SER A 1 347 ? -26.764 15.449 9.227 1.00 16.24 386 SER A N 1
ATOM 2738 C CA . SER A 1 347 ? -26.721 14.057 9.682 1.00 20.94 386 SER A CA 1
ATOM 2739 C C . SER A 1 347 ? -27.309 13.940 11.109 1.00 24.75 386 SER A C 1
ATOM 2740 O O . SER A 1 347 ? -28.048 12.997 11.408 1.00 22.19 386 SER A O 1
ATOM 2743 N N . ALA A 1 348 ? -27.030 14.920 11.969 1.00 17.68 387 ALA A N 1
ATOM 2744 C CA . ALA A 1 348 ? -27.521 14.896 13.353 1.00 17.21 387 ALA A CA 1
ATOM 2745 C C . ALA A 1 348 ? -29.026 15.070 13.385 1.00 21.06 387 ALA A C 1
ATOM 2746 O O . ALA A 1 348 ? -29.704 14.547 14.268 1.00 18.72 387 ALA A O 1
ATOM 2748 N N . LEU A 1 349 ? -29.546 15.820 12.421 1.00 17.55 388 LEU A N 1
ATOM 2749 C CA . LEU A 1 349 ? -30.979 16.097 12.334 1.00 20.75 388 LEU A CA 1
ATOM 2750 C C . LEU A 1 349 ? -31.731 14.855 11.950 1.00 22.48 388 LEU A C 1
ATOM 2751 O O . LEU A 1 349 ? -32.818 14.610 12.452 1.00 25.96 388 LEU A O 1
ATOM 2756 N N . ILE A 1 350 ? -31.178 14.094 11.013 1.00 21.45 389 ILE A N 1
ATOM 2757 C CA . ILE A 1 350 ? -31.799 12.827 10.655 1.00 28.67 389 ILE A CA 1
ATOM 2758 C C . ILE A 1 350 ? -31.731 11.890 11.865 1.00 20.89 389 ILE A C 1
ATOM 2759 O O . ILE A 1 350 ? -32.700 11.219 12.173 1.00 24.79 389 ILE A O 1
ATOM 2764 N N . GLY A 1 351 ? -30.584 11.860 12.544 1.00 21.53 390 GLY A N 1
ATOM 2765 C CA . GLY A 1 351 ? -30.407 11.058 13.749 1.00 19.76 390 GLY A CA 1
ATOM 2766 C C . GLY A 1 351 ? -31.387 11.415 14.860 1.00 21.53 390 GLY A C 1
ATOM 2767 O O . GLY A 1 351 ? -31.871 10.545 15.589 1.00 23.33 390 GLY A O 1
ATOM 2768 N N . TRP A 1 352 ? -31.697 12.700 14.985 1.00 21.85 391 TRP A N 1
ATOM 2769 C CA . TRP A 1 352 ? -32.676 13.153 15.964 1.00 25.92 391 TRP A CA 1
ATOM 2770 C C . TRP A 1 352 ? -34.042 12.534 15.698 1.00 23.58 391 TRP A C 1
ATOM 2771 O O . TRP A 1 352 ? -34.700 12.060 16.622 1.00 18.29 391 TRP A O 1
ATOM 2782 N N . SER A 1 353 ? -34.471 12.530 14.439 1.00 22.27 392 SER A N 1
ATOM 2783 C CA . SER A 1 353 ? -35.756 11.930 14.107 1.00 28.56 392 SER A CA 1
ATOM 2784 C C . SER A 1 353 ? -35.731 10.406 14.245 1.00 27.24 392 SER A C 1
ATOM 2785 O O . SER A 1 353 ? -36.740 9.824 14.616 1.00 24.86 392 SER A O 1
ATOM 2788 N N . ASP A 1 354 ? -34.601 9.764 13.931 1.00 18.96 393 ASP A N 1
ATOM 2789 C CA . ASP A 1 354 ? -34.414 8.338 14.242 1.00 26.43 393 ASP A CA 1
ATOM 2790 C C . ASP A 1 354 ? -34.551 8.047 15.755 1.00 22.07 393 ASP A C 1
ATOM 2791 O O . ASP A 1 354 ? -35.183 7.063 16.163 1.00 22.63 393 ASP A O 1
ATOM 2796 N N . LEU A 1 355 ? -33.948 8.887 16.586 1.00 20.59 394 LEU A N 1
ATOM 2797 C CA . LEU A 1 355 ? -34.073 8.730 18.042 1.00 24.28 394 LEU A CA 1
ATOM 2798 C C . LEU A 1 355 ? -35.537 8.820 18.469 1.00 26.10 394 LEU A C 1
ATOM 2799 O O . LEU A 1 355 ? -36.044 7.990 19.240 1.00 26.86 394 LEU A O 1
ATOM 2804 N N . GLN A 1 356 ? -36.217 9.848 17.985 1.00 24.39 395 GLN A N 1
ATOM 2805 C CA . GLN A 1 356 ? -37.623 10.052 18.335 1.00 20.44 395 GLN A CA 1
ATOM 2806 C C . GLN A 1 356 ? -38.452 8.846 17.982 1.00 28.81 395 GLN A C 1
ATOM 2807 O O . GLN A 1 356 ? -39.239 8.369 18.794 1.00 34.43 395 GLN A O 1
ATOM 2813 N N . ASN A 1 357 ? -38.293 8.359 16.760 1.00 26.04 396 ASN A N 1
ATOM 2814 C CA . ASN A 1 357 ? -39.059 7.213 16.317 1.00 26.55 396 ASN A CA 1
ATOM 2815 C C . ASN A 1 357 ? -38.776 5.989 17.175 1.00 32.64 396 ASN A C 1
ATOM 2816 O O . ASN A 1 357 ? -39.677 5.244 17.532 1.00 34.99 396 ASN A O 1
ATOM 2821 N N . SER A 1 358 ? -37.509 5.791 17.506 1.00 25.46 397 SER A N 1
ATOM 2822 C CA . SER A 1 358 ? -37.095 4.630 18.279 1.00 27.04 397 SER A CA 1
ATOM 2823 C C . SER A 1 358 ? -37.712 4.633 19.675 1.00 32.40 397 SER A C 1
ATOM 2824 O O . SER A 1 358 ? -38.153 3.596 20.176 1.00 40.69 397 SER A O 1
ATOM 2827 N N . ILE A 1 359 ? -37.754 5.802 20.300 1.00 25.89 398 ILE A N 1
ATOM 2828 C CA . ILE A 1 359 ? -38.318 5.924 21.632 1.00 32.50 398 ILE A CA 1
ATOM 2829 C C . ILE A 1 359 ? -39.850 5.861 21.575 1.00 35.98 398 ILE A C 1
ATOM 2830 O O . ILE A 1 359 ? -40.481 5.241 22.433 1.00 42.94 398 ILE A O 1
ATOM 2835 N N . ASP A 1 360 ? -40.439 6.492 20.559 1.00 32.78 399 ASP A N 1
ATOM 2836 C CA . ASP A 1 360 ? -41.896 6.448 20.363 1.00 34.67 399 ASP A CA 1
ATOM 2837 C C . ASP A 1 360 ? -42.396 5.025 20.091 1.00 35.22 399 ASP A C 1
ATOM 2838 O O . ASP A 1 360 ? -43.517 4.670 20.454 1.00 42.41 399 ASP A O 1
ATOM 2843 N N . SER A 1 361 ? -41.573 4.217 19.438 1.00 39.51 400 SER A N 1
ATOM 2844 C CA . SER A 1 361 ? -41.979 2.873 19.055 1.00 44.17 400 SER A CA 1
ATOM 2845 C C . SER A 1 361 ? -41.660 1.890 20.170 1.00 48.51 400 SER A C 1
ATOM 2846 O O . SER A 1 361 ? -41.921 0.691 20.064 1.00 43.08 400 SER A O 1
ATOM 2849 N N . MET A 1 362 ? -41.103 2.405 21.254 1.00 50.81 401 MET A N 1
ATOM 2850 C CA . MET A 1 362 ? -40.589 1.536 22.300 1.00 51.24 401 MET A CA 1
ATOM 2851 C C . MET A 1 362 ? -41.633 0.835 23.151 1.00 53.14 401 MET A C 1
ATOM 2852 O O . MET A 1 362 ? -42.635 1.403 23.570 1.00 51.80 401 MET A O 1
ATOM 2857 N N . LYS A 1 363 ? -41.355 -0.439 23.351 1.00 60.59 402 LYS A N 1
ATOM 2858 C CA . LYS A 1 363 ? -41.964 -1.304 24.342 1.00 64.41 402 LYS A CA 1
ATOM 2859 C C . LYS A 1 363 ? -42.070 -0.681 25.742 1.00 57.10 402 LYS A C 1
ATOM 2860 O O . LYS A 1 363 ? -43.155 -0.344 26.234 1.00 53.18 402 LYS A O 1
ATOM 2866 N N . ASP A 1 364 ? -40.909 -0.554 26.374 1.00 47.62 403 ASP A N 1
ATOM 2867 C CA . ASP A 1 364 ? -40.764 -0.162 27.763 1.00 43.10 403 ASP A CA 1
ATOM 2868 C C . ASP A 1 364 ? -39.786 1.001 27.769 1.00 38.94 403 ASP A C 1
ATOM 2869 O O . ASP A 1 364 ? -38.644 0.837 28.195 1.00 35.04 403 ASP A O 1
ATOM 2874 N N . PRO A 1 365 ? -40.219 2.174 27.269 1.00 37.34 404 PRO A N 1
ATOM 2875 C CA . PRO A 1 365 ? -39.298 3.315 27.156 1.00 38.96 404 PRO A CA 1
ATOM 2876 C C . PRO A 1 365 ? -38.715 3.749 28.501 1.00 36.22 404 PRO A C 1
ATOM 2877 O O . PRO A 1 365 ? -37.564 4.180 28.536 1.00 36.26 404 PRO A O 1
ATOM 2881 N N . GLU A 1 366 ? -39.473 3.614 29.588 1.00 31.11 405 GLU A N 1
ATOM 2882 C CA . GLU A 1 366 ? -38.983 4.046 30.895 1.00 36.27 405 GLU A CA 1
ATOM 2883 C C . GLU A 1 366 ? -37.680 3.336 31.232 1.00 38.78 405 GLU A C 1
ATOM 2884 O O . GLU A 1 366 ? -36.793 3.903 31.883 1.00 34.19 405 GLU A O 1
ATOM 2890 N N . ARG A 1 367 ? -37.586 2.082 30.798 1.00 35.80 406 ARG A N 1
ATOM 2891 C CA . ARG A 1 367 ? -36.402 1.277 31.031 1.00 34.17 406 ARG A CA 1
ATOM 2892 C C . ARG A 1 367 ? -35.387 1.436 29.902 1.00 32.64 406 ARG A C 1
ATOM 2893 O O . ARG A 1 367 ? -34.221 1.742 30.134 1.00 33.96 406 ARG A O 1
ATOM 2901 N N . PHE A 1 368 ? -35.824 1.200 28.672 1.00 25.31 407 PHE A N 1
ATOM 2902 C CA . PHE A 1 368 ? -34.864 1.031 27.592 1.00 26.04 407 PHE A CA 1
ATOM 2903 C C . PHE A 1 368 ? -34.414 2.324 26.909 1.00 30.35 407 PHE A C 1
ATOM 2904 O O . PHE A 1 368 ? -33.595 2.274 26.000 1.00 27.44 407 PHE A O 1
ATOM 2912 N N . SER A 1 369 ? -34.917 3.476 27.345 1.00 27.79 408 SER A N 1
ATOM 2913 C CA . SER A 1 369 ? -34.488 4.727 26.723 1.00 28.29 408 SER A CA 1
ATOM 2914 C C . SER A 1 369 ? -33.490 5.511 27.565 1.00 24.31 408 SER A C 1
ATOM 2915 O O . SER A 1 369 ? -33.131 6.628 27.223 1.00 24.63 408 SER A O 1
ATOM 2918 N N . THR A 1 370 ? -33.047 4.934 28.676 1.00 21.38 409 THR A N 1
ATOM 2919 C CA . THR A 1 370 ? -32.004 5.565 29.473 1.00 19.26 409 THR A CA 1
ATOM 2920 C C . THR A 1 370 ? -30.679 5.312 28.782 1.00 28.88 409 THR A C 1
ATOM 2921 O O . THR A 1 370 ? -30.477 4.243 28.198 1.00 30.32 409 THR A O 1
ATOM 2925 N N . LEU A 1 371 ? -29.776 6.289 28.833 1.00 24.47 410 LEU A N 1
ATOM 2926 C CA . LEU A 1 371 ? -28.498 6.158 28.143 1.00 24.31 410 LEU A CA 1
ATOM 2927 C C . LEU A 1 371 ? -27.665 4.998 28.694 1.00 25.64 410 LEU A C 1
ATOM 2928 O O . LEU A 1 371 ? -27.164 4.197 27.930 1.00 25.51 410 LEU A O 1
ATOM 2933 N N . VAL A 1 372 ? -27.521 4.928 30.019 1.00 21.42 411 VAL A N 1
ATOM 2934 C CA . VAL A 1 372 ? -26.839 3.817 30.677 1.00 21.71 411 VAL A CA 1
ATOM 2935 C C . VAL A 1 372 ? -27.900 2.785 30.978 1.00 27.61 411 VAL A C 1
ATOM 2936 O O . VAL A 1 372 ? -28.976 3.127 31.478 1.00 26.29 411 VAL A O 1
ATOM 2940 N N . GLN A 1 373 ? -27.600 1.526 30.678 1.00 21.91 412 GLN A N 1
ATOM 2941 C CA . GLN A 1 373 ? -28.570 0.450 30.839 1.00 23.42 412 GLN A CA 1
ATOM 2942 C C . GLN A 1 373 ? -28.289 -0.387 32.082 1.00 27.29 412 GLN A C 1
ATOM 2943 O O . GLN A 1 373 ? -27.212 -0.290 32.679 1.00 25.45 412 GLN A O 1
ATOM 2949 N N . ASN A 1 374 ? -29.262 -1.202 32.471 1.00 25.35 413 ASN A N 1
ATOM 2950 C CA . ASN A 1 374 ? -29.159 -2.015 33.682 1.00 18.98 413 ASN A CA 1
ATOM 2951 C C . ASN A 1 374 ? -29.637 -3.404 33.336 1.00 21.03 413 ASN A C 1
ATOM 2952 O O . ASN A 1 374 ? -30.756 -3.785 33.657 1.00 25.84 413 ASN A O 1
ATOM 2957 N N . LEU A 1 375 ? -28.791 -4.147 32.637 1.00 22.54 414 LEU A N 1
ATOM 2958 C CA . LEU A 1 375 ? -29.140 -5.480 32.213 1.00 27.06 414 LEU A CA 1
ATOM 2959 C C . LEU A 1 375 ? -28.857 -6.379 33.404 1.00 30.98 414 LEU A C 1
ATOM 2960 O O . LEU A 1 375 ? -27.932 -6.142 34.174 1.00 35.85 414 LEU A O 1
ATOM 2965 N N . ASN A 1 376 ? -29.649 -7.407 33.584 1.00 28.38 415 ASN A N 1
ATOM 2966 C CA . ASN A 1 376 ? -29.298 -8.341 34.638 1.00 33.48 415 ASN A CA 1
ATOM 2967 C C . ASN A 1 376 ? -28.667 -9.520 33.931 1.00 29.97 415 ASN A C 1
ATOM 2968 O O . ASN A 1 376 ? -28.248 -9.389 32.786 1.00 45.53 415 ASN A O 1
ATOM 2973 N N . ASP A 1 377 ? -28.586 -10.666 34.597 1.00 32.94 416 ASP A N 1
ATOM 2974 C CA . ASP A 1 377 ? -28.187 -11.882 33.908 1.00 35.04 416 ASP A CA 1
ATOM 2975 C C . ASP A 1 377 ? -29.401 -12.534 33.260 1.00 41.87 416 ASP A C 1
ATOM 2976 O O . ASP A 1 377 ? -29.289 -13.597 32.660 1.00 44.47 416 ASP A O 1
ATOM 2981 N N . ASN A 1 378 ? -30.563 -11.898 33.393 1.00 37.48 417 ASN A N 1
ATOM 2982 C CA . ASN A 1 378 ? -31.787 -12.418 32.794 1.00 35.31 417 ASN A CA 1
ATOM 2983 C C . ASN A 1 378 ? -32.201 -11.621 31.552 1.00 37.81 417 ASN A C 1
ATOM 2984 O O . ASN A 1 378 ? -33.228 -11.893 30.935 1.00 38.32 417 ASN A O 1
ATOM 2989 N N . THR A 1 379 ? -31.415 -10.613 31.203 1.00 26.17 418 THR A N 1
ATOM 2990 C CA . THR A 1 379 ? -31.774 -9.753 30.087 1.00 25.27 418 THR A CA 1
ATOM 2991 C C . THR A 1 379 ? -30.914 -10.058 28.881 1.00 31.52 418 THR A C 1
ATOM 2992 O O . THR A 1 379 ? -29.686 -10.160 28.983 1.00 30.38 418 THR A O 1
ATOM 2996 N N . ASP A 1 380 ? -31.564 -10.205 27.735 1.00 37.72 419 ASP A N 1
ATOM 2997 C CA . ASP A 1 380 ? -30.849 -10.335 26.479 1.00 31.16 419 ASP A CA 1
ATOM 2998 C C . ASP A 1 380 ? -30.301 -8.963 26.139 1.00 28.54 419 ASP A C 1
ATOM 2999 O O . ASP A 1 380 ? -31.063 -7.999 26.055 1.00 29.18 419 ASP A O 1
ATOM 3004 N N . PRO A 1 381 ? -28.973 -8.858 25.962 1.00 27.01 420 PRO A N 1
ATOM 3005 C CA . PRO A 1 381 ? -28.346 -7.588 25.587 1.00 25.00 420 PRO A CA 1
ATOM 3006 C C . PRO A 1 381 ? -28.979 -6.980 24.340 1.00 26.18 420 PRO A C 1
ATOM 3007 O O . PRO A 1 381 ? -29.027 -5.750 24.225 1.00 28.15 420 PRO A O 1
ATOM 3011 N N . ASP A 1 382 ? -29.447 -7.824 23.422 1.00 29.85 421 ASP A N 1
ATOM 3012 C CA . ASP A 1 382 ? -30.171 -7.365 22.237 1.00 39.39 421 ASP A CA 1
ATOM 3013 C C . ASP A 1 382 ? -31.300 -6.427 22.637 1.00 47.88 421 ASP A C 1
ATOM 3014 O O . ASP A 1 382 ? -31.491 -5.376 22.033 1.00 51.42 421 ASP A O 1
ATOM 3019 N N . ASP A 1 383 ? -32.049 -6.819 23.661 1.00 47.06 422 ASP A N 1
ATOM 3020 C CA . ASP A 1 383 ? -33.247 -6.091 24.064 1.00 48.83 422 ASP A CA 1
ATOM 3021 C C . ASP A 1 383 ? -32.970 -4.632 24.403 1.00 46.24 422 ASP A C 1
ATOM 3022 O O . ASP A 1 383 ? -33.897 -3.833 24.522 1.00 53.79 422 ASP A O 1
ATOM 3027 N N . ALA A 1 384 ? -31.697 -4.286 24.550 1.00 44.84 423 ALA A N 1
ATOM 3028 C CA . ALA A 1 384 ? -31.316 -2.933 24.932 1.00 41.58 423 ALA A CA 1
ATOM 3029 C C . ALA A 1 384 ? -30.716 -2.166 23.771 1.00 50.00 423 ALA A C 1
ATOM 3030 O O . ALA A 1 384 ? -30.388 -0.992 23.904 1.00 50.66 423 ALA A O 1
ATOM 3032 N N . PHE A 1 385 ? -30.546 -2.829 22.634 1.00 47.34 424 PHE A N 1
ATOM 3033 C CA . PHE A 1 385 ? -30.029 -2.131 21.469 1.00 48.85 424 PHE A CA 1
ATOM 3034 C C . PHE A 1 385 ? -31.177 -1.407 20.776 1.00 49.16 424 PHE A C 1
ATOM 3035 O O . PHE A 1 385 ? -32.240 -1.973 20.495 1.00 48.19 424 PHE A O 1
ATOM 3043 N N . SER A 1 386 ? -30.966 -0.121 20.570 1.00 33.95 425 SER A N 1
ATOM 3044 C CA . SER A 1 386 ? -31.937 0.725 19.923 1.00 27.40 425 SER A CA 1
ATOM 3045 C C . SER A 1 386 ? -31.123 1.880 19.417 1.00 21.85 425 SER A C 1
ATOM 3046 O O . SER A 1 386 ? -29.898 1.852 19.465 1.00 21.12 425 SER A O 1
ATOM 3049 N N . THR A 1 387 ? -31.806 2.922 18.977 1.00 24.94 426 THR A N 1
ATOM 3050 C CA . THR A 1 387 ? -31.128 4.130 18.550 1.00 23.74 426 THR A CA 1
ATOM 3051 C C . THR A 1 387 ? -30.581 4.960 19.721 1.00 23.20 426 THR A C 1
ATOM 3052 O O . THR A 1 387 ? -29.727 5.825 19.528 1.00 23.58 426 THR A O 1
ATOM 3056 N N . VAL A 1 388 ? -31.049 4.686 20.938 1.00 19.31 427 VAL A N 1
ATOM 3057 C CA . VAL A 1 388 ? -30.655 5.504 22.099 1.00 17.52 427 VAL A CA 1
ATOM 3058 C C . VAL A 1 388 ? -29.141 5.608 22.349 1.00 19.69 427 VAL A C 1
ATOM 3059 O O . VAL A 1 388 ? -28.618 6.708 22.504 1.00 17.86 427 VAL A O 1
ATOM 3063 N N . PRO A 1 389 ? -28.421 4.469 22.389 1.00 19.94 428 PRO A N 1
ATOM 3064 C CA . PRO A 1 389 ? -26.983 4.635 22.658 1.00 21.78 428 PRO A CA 1
ATOM 3065 C C . PRO A 1 389 ? -26.283 5.437 21.569 1.00 24.75 428 PRO A C 1
ATOM 3066 O O . PRO A 1 389 ? -25.336 6.180 21.857 1.00 27.34 428 PRO A O 1
ATOM 3070 N N . TYR A 1 390 ? -26.740 5.270 20.330 1.00 18.30 429 TYR A N 1
ATOM 3071 C CA . TYR A 1 390 ? -26.170 5.985 19.197 1.00 18.17 429 TYR A CA 1
ATOM 3072 C C . TYR A 1 390 ? -26.413 7.482 19.333 1.00 16.69 429 TYR A C 1
ATOM 3073 O O . TYR A 1 390 ? -25.478 8.279 19.357 1.00 18.60 429 TYR A O 1
ATOM 3082 N N . GLU A 1 391 ? -27.678 7.855 19.409 1.00 18.84 430 GLU A N 1
ATOM 3083 C CA . GLU A 1 391 ? -28.064 9.255 19.245 1.00 22.97 430 GLU A CA 1
ATOM 3084 C C . GLU A 1 391 ? -28.152 10.033 20.545 1.00 21.89 430 GLU A C 1
ATOM 3085 O O . GLU A 1 391 ? -27.814 11.209 20.576 1.00 19.45 430 GLU A O 1
ATOM 3091 N N . LYS A 1 392 ? -28.642 9.420 21.615 1.00 20.52 431 LYS A N 1
ATOM 3092 C CA . LYS A 1 392 ? -28.556 10.107 22.895 1.00 15.85 431 LYS A CA 1
ATOM 3093 C C . LYS A 1 392 ? -27.079 10.180 23.266 1.00 16.08 431 LYS A C 1
ATOM 3094 O O . LYS A 1 392 ? -26.611 11.172 23.833 1.00 21.14 431 LYS A O 1
ATOM 3100 N N . GLY A 1 393 ? -26.337 9.123 22.938 1.00 19.66 432 GLY A N 1
ATOM 3101 C CA . GLY A 1 393 ? -24.898 9.107 23.168 1.00 16.08 432 GLY A CA 1
ATOM 3102 C C . GLY A 1 393 ? -24.207 10.229 22.433 1.00 24.65 432 GLY A C 1
ATOM 3103 O O . GLY A 1 393 ? -23.493 11.029 23.032 1.00 22.27 432 GLY A O 1
ATOM 3104 N N . PHE A 1 394 ? -24.418 10.283 21.121 1.00 18.12 433 PHE A N 1
ATOM 3105 C CA . PHE A 1 394 ? -23.925 11.397 20.314 1.00 17.88 433 PHE A CA 1
ATOM 3106 C C . PHE A 1 394 ? -24.324 12.760 20.872 1.00 18.19 433 PHE A C 1
ATOM 3107 O O . PHE A 1 394 ? -23.506 13.676 20.950 1.00 18.98 433 PHE A O 1
ATOM 3115 N N . ASN A 1 395 ? -25.590 12.922 21.237 1.00 17.85 434 ASN A N 1
ATOM 3116 C CA . ASN A 1 395 ? -26.031 14.224 21.742 1.00 22.83 434 ASN A CA 1
ATOM 3117 C C . ASN A 1 395 ? -25.415 14.660 23.058 1.00 24.78 434 ASN A C 1
ATOM 3118 O O . ASN A 1 395 ? -25.204 15.858 23.284 1.00 22.84 434 ASN A O 1
ATOM 3123 N N . LEU A 1 396 ? -25.103 13.708 23.928 1.00 19.01 435 LEU A N 1
ATOM 3124 C CA . LEU A 1 396 ? -24.377 14.078 25.144 1.00 23.95 435 LEU A CA 1
ATOM 3125 C C . LEU A 1 396 ? -22.984 14.587 24.778 1.00 19.00 435 LEU A C 1
ATOM 3126 O O . LEU A 1 396 ? -22.520 15.607 25.304 1.00 21.13 435 LEU A O 1
ATOM 3131 N N . LEU A 1 397 ? -22.323 13.912 23.839 1.00 16.96 436 LEU A N 1
ATOM 3132 C CA . LEU A 1 397 ? -20.966 14.343 23.441 1.00 21.35 436 LEU A CA 1
ATOM 3133 C C . LEU A 1 397 ? -20.949 15.683 22.690 1.00 24.04 436 LEU A C 1
ATOM 3134 O O . LEU A 1 397 ? -20.025 16.488 22.846 1.00 21.88 436 LEU A O 1
ATOM 3139 N N . PHE A 1 398 ? -21.951 15.892 21.845 1.00 19.64 437 PHE A N 1
ATOM 3140 C CA . PHE A 1 398 ? -22.106 17.142 21.130 1.00 17.77 437 PHE A CA 1
ATOM 3141 C C . PHE A 1 398 ? -22.368 18.310 22.113 1.00 30.58 437 PHE A C 1
ATOM 3142 O O . PHE A 1 398 ? -21.891 19.435 21.911 1.00 28.50 437 PHE A O 1
ATOM 3150 N N . HIS A 1 399 ? -23.132 18.031 23.166 1.00 26.75 438 HIS A N 1
ATOM 3151 C CA . HIS A 1 399 ? -23.399 19.007 24.222 1.00 30.06 438 HIS A CA 1
ATOM 3152 C C . HIS A 1 399 ? -22.105 19.388 24.939 1.00 29.63 438 HIS A C 1
ATOM 3153 O O . HIS A 1 399 ? -21.821 20.566 25.156 1.00 28.32 438 HIS A O 1
ATOM 3160 N N . LEU A 1 400 ? -21.316 18.375 25.281 1.00 22.16 439 LEU A N 1
ATOM 3161 C CA . LEU A 1 400 ? -20.034 18.564 25.942 1.00 27.52 439 LEU A CA 1
ATOM 3162 C C . LEU A 1 400 ? -19.064 19.355 25.067 1.00 27.30 439 LEU A C 1
ATOM 3163 O O . LEU A 1 400 ? -18.400 20.272 25.541 1.00 31.16 439 LEU A O 1
ATOM 3168 N N . GLU A 1 401 ? -18.969 18.976 23.793 1.00 25.40 440 GLU A N 1
ATOM 3169 C CA . GLU A 1 401 ? -18.198 19.741 22.818 1.00 25.22 440 GLU A CA 1
ATOM 3170 C C . GLU A 1 401 ? -18.561 21.222 22.906 1.00 27.27 440 GLU A C 1
ATOM 3171 O O . GLU A 1 401 ? -17.693 22.085 22.976 1.00 27.44 440 GLU A O 1
ATOM 3177 N N . THR A 1 402 ? -19.857 21.505 22.881 1.00 30.57 441 THR A N 1
ATOM 3178 C CA . THR A 1 402 ? -20.357 22.878 22.875 1.00 32.76 441 THR A CA 1
ATOM 3179 C C . THR A 1 402 ? -20.006 23.657 24.141 1.00 36.88 441 THR A C 1
ATOM 3180 O O . THR A 1 402 ? -19.373 24.721 24.080 1.00 35.42 441 THR A O 1
ATOM 3184 N N . ILE A 1 403 ? -20.417 23.135 25.290 1.00 35.10 442 ILE A N 1
ATOM 3185 C CA . ILE A 1 403 ? -20.271 23.875 26.539 1.00 34.61 442 ILE A CA 1
ATOM 3186 C C . ILE A 1 403 ? -18.818 24.006 26.976 1.00 35.50 442 ILE A C 1
ATOM 3187 O O . ILE A 1 403 ? -18.474 24.889 27.759 1.00 39.99 442 ILE A O 1
ATOM 3192 N N . LEU A 1 404 ? -17.961 23.130 26.469 1.00 34.48 443 LEU A N 1
ATOM 3193 C CA . LEU A 1 404 ? -16.548 23.174 26.828 1.00 37.35 443 LEU A CA 1
ATOM 3194 C C . LEU A 1 404 ? -15.733 24.115 25.945 1.00 36.31 443 LEU A C 1
ATOM 3195 O O . LEU A 1 404 ? -14.535 24.306 26.174 1.00 41.93 443 LEU A O 1
ATOM 3200 N N . GLY A 1 405 ? -16.370 24.690 24.931 1.00 28.88 444 GLY A N 1
ATOM 3201 C CA . GLY A 1 405 ? -15.689 25.652 24.076 1.00 39.97 444 GLY A CA 1
ATOM 3202 C C . GLY A 1 405 ? -15.492 25.289 22.612 1.00 41.22 444 GLY A C 1
ATOM 3203 O O . GLY A 1 405 ? -14.790 25.994 21.885 1.00 40.70 444 GLY A O 1
ATOM 3204 N N . GLY A 1 406 ? -16.089 24.193 22.156 1.00 35.10 445 GLY A N 1
ATOM 3205 C CA . GLY A 1 406 ? -16.038 23.892 20.737 1.00 33.40 445 GLY A CA 1
ATOM 3206 C C . GLY A 1 406 ? -15.032 22.819 20.378 1.00 31.88 445 GLY A C 1
ATOM 3207 O O . GLY A 1 406 ? -14.362 22.257 21.249 1.00 31.93 445 GLY A O 1
ATOM 3208 N N . LYS A 1 407 ? -14.933 22.522 19.086 1.00 38.05 446 LYS A N 1
ATOM 3209 C CA . LYS A 1 407 ? -14.106 21.409 18.618 1.00 32.39 446 LYS A CA 1
ATOM 3210 C C . LYS A 1 407 ? -12.660 21.563 19.063 1.00 35.08 446 LYS A C 1
ATOM 3211 O O . LYS A 1 407 ? -12.013 20.589 19.470 1.00 34.60 446 LYS A O 1
ATOM 3217 N N . ALA A 1 408 ? -12.155 22.785 18.985 1.00 31.60 447 ALA A N 1
ATOM 3218 C CA . ALA A 1 408 ? -10.749 23.035 19.268 1.00 38.51 447 ALA A CA 1
ATOM 3219 C C . ALA A 1 408 ? -10.417 22.730 20.717 1.00 40.75 447 ALA A C 1
ATOM 3220 O O . ALA A 1 408 ? -9.340 22.207 21.016 1.00 41.22 447 ALA A O 1
ATOM 3222 N N . GLU A 1 409 ? -11.344 23.055 21.611 1.00 33.14 448 GLU A N 1
ATOM 3223 C CA . GLU A 1 409 ? -11.160 22.821 23.046 1.00 35.71 448 GLU A CA 1
ATOM 3224 C C . GLU A 1 409 ? -11.366 21.354 23.435 1.00 37.52 448 GLU A C 1
ATOM 3225 O O . GLU A 1 409 ? -10.816 20.868 24.432 1.00 41.73 448 GLU A O 1
ATOM 3231 N N . PHE A 1 410 ? -12.170 20.652 22.649 1.00 32.34 449 PHE A N 1
ATOM 3232 C CA . PHE A 1 410 ? -12.593 19.299 22.994 1.00 25.02 449 PHE A CA 1
ATOM 3233 C C . PHE A 1 410 ? -11.629 18.264 22.422 1.00 29.07 449 PHE A C 1
ATOM 3234 O O . PHE A 1 410 ? -11.398 17.214 23.015 1.00 28.76 449 PHE A O 1
ATOM 3242 N N . ASP A 1 411 ? -11.058 18.565 21.264 1.00 26.28 450 ASP A N 1
ATOM 3243 C CA . ASP A 1 411 ? -10.202 17.599 20.588 1.00 31.96 450 ASP A CA 1
ATOM 3244 C C . ASP A 1 411 ? -9.007 17.129 21.428 1.00 31.43 450 ASP A C 1
ATOM 3245 O O . ASP A 1 411 ? -8.609 15.961 21.335 1.00 28.37 450 ASP A O 1
ATOM 3250 N N . PRO A 1 412 ? -8.436 18.019 22.256 1.00 33.09 451 PRO A N 1
ATOM 3251 C CA . PRO A 1 412 ? -7.368 17.558 23.156 1.00 36.52 451 PRO A CA 1
ATOM 3252 C C . PRO A 1 412 ? -7.862 16.495 24.134 1.00 29.91 451 PRO A C 1
ATOM 3253 O O . PRO A 1 412 ? -7.138 15.538 24.419 1.00 26.99 451 PRO A O 1
ATOM 3257 N N . PHE A 1 413 ? -9.077 16.658 24.644 1.00 28.20 452 PHE A N 1
ATOM 3258 C CA . PHE A 1 413 ? -9.667 15.624 25.496 1.00 26.37 452 PHE A CA 1
ATOM 3259 C C . PHE A 1 413 ? -9.853 14.298 24.740 1.00 26.59 452 PHE A C 1
ATOM 3260 O O . PHE A 1 413 ? -9.535 13.226 25.247 1.00 30.03 452 PHE A O 1
ATOM 3268 N N . ILE A 1 414 ? -10.395 14.380 23.533 1.00 24.40 453 ILE A N 1
ATOM 3269 C CA . ILE A 1 414 ? -10.620 13.195 22.710 1.00 26.79 453 ILE A CA 1
ATOM 3270 C C . ILE A 1 414 ? -9.328 12.381 22.550 1.00 27.42 453 ILE A C 1
ATOM 3271 O O . ILE A 1 414 ? -9.308 11.162 22.740 1.00 28.46 453 ILE A O 1
ATOM 3276 N N . ARG A 1 415 ? -8.242 13.062 22.213 1.00 24.23 454 ARG A N 1
ATOM 3277 C CA . ARG A 1 415 ? -6.958 12.389 22.087 1.00 25.01 454 ARG A CA 1
ATOM 3278 C C . ARG A 1 415 ? -6.505 11.792 23.416 1.00 28.67 454 ARG A C 1
ATOM 3279 O O . ARG A 1 415 ? -5.930 10.707 23.446 1.00 34.66 454 ARG A O 1
ATOM 3287 N N . HIS A 1 416 ? -6.742 12.513 24.509 1.00 21.17 455 HIS A N 1
ATOM 3288 C CA . HIS A 1 416 ? -6.286 12.062 25.820 1.00 28.57 455 HIS A CA 1
ATOM 3289 C C . HIS A 1 416 ? -7.041 10.799 26.196 1.00 29.66 455 HIS A C 1
ATOM 3290 O O . HIS A 1 416 ? -6.446 9.797 26.616 1.00 27.34 455 HIS A O 1
ATOM 3297 N N . TYR A 1 417 ? -8.359 10.870 26.037 1.00 25.92 456 TYR A N 1
ATOM 3298 C CA . TYR A 1 417 ? -9.259 9.758 26.305 1.00 26.31 456 TYR A CA 1
ATOM 3299 C C . TYR A 1 417 ? -8.850 8.494 25.553 1.00 26.92 456 TYR A C 1
ATOM 3300 O O . TYR A 1 417 ? -8.643 7.457 26.176 1.00 27.42 456 TYR A O 1
ATOM 3309 N N . PHE A 1 418 ? -8.724 8.563 24.226 1.00 20.83 457 PHE A N 1
ATOM 3310 C CA . PHE A 1 418 ? -8.420 7.351 23.460 1.00 23.41 457 PHE A CA 1
ATOM 3311 C C . PHE A 1 418 ? -7.002 6.833 23.727 1.00 25.61 457 PHE A C 1
ATOM 3312 O O . PHE A 1 418 ? -6.751 5.635 23.630 1.00 30.05 457 PHE A O 1
ATOM 3320 N N . LYS A 1 419 ? -6.089 7.723 24.105 1.00 24.18 458 LYS A N 1
ATOM 3321 C CA . LYS A 1 419 ? -4.756 7.274 24.505 1.00 26.02 458 LYS A CA 1
ATOM 3322 C C . LYS A 1 419 ? -4.769 6.580 25.871 1.00 24.68 458 LYS A C 1
ATOM 3323 O O . LYS A 1 419 ? -4.132 5.545 26.050 1.00 30.07 458 LYS A O 1
ATOM 3329 N N . LYS A 1 420 ? -5.483 7.157 26.832 1.00 24.03 459 LYS A N 1
ATOM 3330 C CA . LYS A 1 420 ? -5.523 6.620 28.191 1.00 32.26 459 LYS A CA 1
ATOM 3331 C C . LYS A 1 420 ? -6.051 5.188 28.206 1.00 29.04 459 LYS A C 1
ATOM 3332 O O . LYS A 1 420 ? -5.491 4.299 28.853 1.00 25.06 459 LYS A O 1
ATOM 3338 N N . PHE A 1 421 ? -7.128 4.962 27.469 1.00 28.59 460 PHE A N 1
ATOM 3339 C CA . PHE A 1 421 ? -7.803 3.674 27.505 1.00 29.05 460 PHE A CA 1
ATOM 3340 C C . PHE A 1 421 ? -7.451 2.770 26.340 1.00 27.34 460 PHE A C 1
ATOM 3341 O O . PHE A 1 421 ? -8.078 1.729 26.152 1.00 26.78 460 PHE A O 1
ATOM 3349 N N . ALA A 1 422 ? -6.438 3.144 25.565 1.00 23.78 461 ALA A N 1
ATOM 3350 C CA . ALA A 1 422 ? -6.073 2.309 24.421 1.00 24.88 461 ALA A CA 1
ATOM 3351 C C . ALA A 1 422 ? -5.819 0.876 24.877 1.00 27.61 461 ALA A C 1
ATOM 3352 O O . ALA A 1 422 ? -5.067 0.639 25.823 1.00 27.24 461 ALA A O 1
ATOM 3354 N N . LYS A 1 423 ? -6.472 -0.071 24.213 1.00 24.44 462 LYS A N 1
ATOM 3355 C CA . LYS A 1 423 ? -6.268 -1.494 24.478 1.00 22.82 462 LYS A CA 1
ATOM 3356 C C . LYS A 1 423 ? -6.895 -1.982 25.769 1.00 29.37 462 LYS A C 1
ATOM 3357 O O . LYS A 1 423 ? -6.600 -3.089 26.229 1.00 28.11 462 LYS A O 1
ATOM 3363 N N . LYS A 1 424 ? -7.792 -1.172 26.331 1.00 26.40 463 LYS A N 1
ATOM 3364 C CA . LYS A 1 424 ? -8.432 -1.495 27.595 1.00 21.25 463 LYS A CA 1
ATOM 3365 C C . LYS A 1 424 ? -9.940 -1.369 27.446 1.00 22.20 463 LYS A C 1
ATOM 3366 O O . LYS A 1 424 ? -10.444 -1.003 26.377 1.00 25.81 463 LYS A O 1
ATOM 3372 N N . SER A 1 425 ? -10.654 -1.696 28.512 1.00 18.97 464 SER A N 1
ATOM 3373 C CA . SER A 1 425 ? -12.110 -1.592 28.533 1.00 24.98 464 SER A CA 1
ATOM 3374 C C . SER A 1 425 ? -12.511 -0.692 29.684 1.00 24.08 464 SER A C 1
ATOM 3375 O O . SER A 1 425 ? -11.754 -0.541 30.647 1.00 26.69 464 SER A O 1
ATOM 3378 N N . LEU A 1 426 ? -13.687 -0.078 29.607 1.00 19.75 465 LEU A N 1
ATOM 3379 C CA . LEU A 1 426 ? -14.069 0.847 30.678 1.00 24.10 465 LEU A CA 1
ATOM 3380 C C . LEU A 1 426 ? -15.565 1.046 30.817 1.00 25.75 465 LEU A C 1
ATOM 3381 O O . LEU A 1 426 ? -16.347 0.626 29.950 1.00 20.33 465 LEU A O 1
ATOM 3386 N N . ASP A 1 427 ? -15.953 1.670 31.930 1.00 25.39 466 ASP A N 1
ATOM 3387 C CA . ASP A 1 427 ? -17.347 2.004 32.169 1.00 25.59 466 ASP A CA 1
ATOM 3388 C C . ASP A 1 427 ? -17.559 3.527 32.117 1.00 20.48 466 ASP A C 1
ATOM 3389 O O . ASP A 1 427 ? -16.616 4.299 31.965 1.00 18.20 466 ASP A O 1
ATOM 3394 N N . THR A 1 428 ? -18.809 3.951 32.179 1.00 19.89 467 THR A N 1
ATOM 3395 C CA . THR A 1 428 ? -19.143 5.356 32.077 1.00 21.07 467 THR A CA 1
ATOM 3396 C C . THR A 1 428 ? -18.472 6.164 33.186 1.00 25.67 467 THR A C 1
ATOM 3397 O O . THR A 1 428 ? -18.082 7.311 32.990 1.00 26.52 467 THR A O 1
ATOM 3401 N N . PHE A 1 429 ? -18.352 5.558 34.362 1.00 24.06 468 PHE A N 1
ATOM 3402 C CA . PHE A 1 429 ? -17.824 6.272 35.512 1.00 26.81 468 PHE A CA 1
ATOM 3403 C C . PHE A 1 429 ? -16.370 6.634 35.279 1.00 18.54 468 PHE A C 1
ATOM 3404 O O . PHE A 1 429 ? -15.939 7.731 35.633 1.00 27.38 468 PHE A O 1
ATOM 3412 N N . GLN A 1 430 ? -15.623 5.733 34.644 1.00 24.72 469 GLN A N 1
ATOM 3413 C CA . GLN A 1 430 ? -14.227 6.011 34.323 1.00 28.59 469 GLN A CA 1
ATOM 3414 C C . GLN A 1 430 ? -14.138 7.094 33.235 1.00 29.05 469 GLN A C 1
ATOM 3415 O O . GLN A 1 430 ? -13.222 7.922 33.229 1.00 28.64 469 GLN A O 1
ATOM 3421 N N . PHE A 1 431 ? -15.092 7.081 32.309 1.00 27.66 470 PHE A N 1
ATOM 3422 C CA . PHE A 1 431 ? -15.179 8.137 31.303 1.00 27.02 470 PHE A CA 1
ATOM 3423 C C . PHE A 1 431 ? -15.304 9.478 32.029 1.00 26.88 470 PHE A C 1
ATOM 3424 O O . PHE A 1 431 ? -14.551 10.407 31.756 1.00 26.17 470 PHE A O 1
ATOM 3432 N N . LEU A 1 432 ? -16.235 9.563 32.976 1.00 22.75 471 LEU A N 1
ATOM 3433 C CA . LEU A 1 432 ? -16.476 10.825 33.696 1.00 25.26 471 LEU A CA 1
ATOM 3434 C C . LEU A 1 432 ? -15.281 11.298 34.519 1.00 29.97 471 LEU A C 1
ATOM 3435 O O . LEU A 1 432 ? -14.957 12.472 34.492 1.00 30.11 471 LEU A O 1
ATOM 3440 N N . ASP A 1 433 ? -14.638 10.391 35.257 1.00 30.72 472 ASP A N 1
ATOM 3441 C CA . ASP A 1 433 ? -13.403 10.729 35.968 1.00 33.94 472 ASP A CA 1
ATOM 3442 C C . ASP A 1 433 ? -12.382 11.359 35.026 1.00 28.53 472 ASP A C 1
ATOM 3443 O O . ASP A 1 433 ? -11.715 12.318 35.376 1.00 26.46 472 ASP A O 1
ATOM 3448 N N . THR A 1 434 ? -12.214 10.767 33.854 1.00 26.25 473 THR A N 1
ATOM 3449 C CA . THR A 1 434 ? -11.218 11.246 32.908 1.00 28.48 473 THR A CA 1
ATOM 3450 C C . THR A 1 434 ? -11.569 12.647 32.417 1.00 32.40 473 THR A C 1
ATOM 3451 O O . THR A 1 434 ? -10.696 13.515 32.261 1.00 34.16 473 THR A O 1
ATOM 3455 N N . LEU A 1 435 ? -12.855 12.860 32.163 1.00 29.82 474 LEU A N 1
ATOM 3456 C CA . LEU A 1 435 ? -13.319 14.150 31.701 1.00 28.65 474 LEU A CA 1
ATOM 3457 C C . LEU A 1 435 ? -12.983 15.171 32.778 1.00 30.27 474 LEU A C 1
ATOM 3458 O O . LEU A 1 435 ? -12.426 16.230 32.487 1.00 35.82 474 LEU A O 1
ATOM 3463 N N . TYR A 1 436 ? -13.286 14.840 34.032 1.00 34.94 475 TYR A N 1
ATOM 3464 C CA . TYR A 1 436 ? -13.032 15.773 35.132 1.00 36.26 475 TYR A CA 1
ATOM 3465 C C . TYR A 1 436 ? -11.538 16.007 35.395 1.00 30.82 475 TYR A C 1
ATOM 3466 O O . TYR A 1 436 ? -11.127 17.130 35.638 1.00 31.89 475 TYR A O 1
ATOM 3475 N N . GLU A 1 437 ? -10.724 14.959 35.326 1.00 37.15 476 GLU A N 1
ATOM 3476 C CA . GLU A 1 437 ? -9.288 15.144 35.517 1.00 44.80 476 GLU A CA 1
ATOM 3477 C C . GLU A 1 437 ? -8.689 16.029 34.414 1.00 37.54 476 GLU A C 1
ATOM 3478 O O . GLU A 1 437 ? -7.740 16.782 34.654 1.00 38.03 476 GLU A O 1
ATOM 3484 N N . PHE A 1 438 ? -9.249 15.945 33.210 1.00 33.95 477 PHE A N 1
ATOM 3485 C CA . PHE A 1 438 ? -8.685 16.656 32.069 1.00 35.58 477 PHE A CA 1
ATOM 3486 C C . PHE A 1 438 ? -8.984 18.163 32.077 1.00 38.66 477 PHE A C 1
ATOM 3487 O O . PHE A 1 438 ? -8.172 18.966 31.615 1.00 39.50 477 PHE A O 1
ATOM 3495 N N . TYR A 1 439 ? -10.143 18.540 32.607 1.00 30.02 478 TYR A N 1
ATOM 3496 C CA . TYR A 1 439 ? -10.569 19.936 32.599 1.00 32.79 478 TYR A CA 1
ATOM 3497 C C . TYR A 1 439 ? -10.687 20.554 34.005 1.00 36.84 478 TYR A C 1
ATOM 3498 O O . TYR A 1 439 ? -11.785 20.937 34.429 1.00 35.31 478 TYR A O 1
ATOM 3507 N N . PRO A 1 440 ? -9.560 20.658 34.733 1.00 38.84 479 PRO A N 1
ATOM 3508 C CA . PRO A 1 440 ? -9.563 21.260 36.075 1.00 42.15 479 PRO A CA 1
ATOM 3509 C C . PRO A 1 440 ? -10.119 22.675 36.060 1.00 44.05 479 PRO A C 1
ATOM 3510 O O . PRO A 1 440 ? -10.859 23.055 36.968 1.00 46.11 479 PRO A O 1
ATOM 3514 N N . GLU A 1 441 ? -9.765 23.447 35.041 1.00 43.67 480 GLU A N 1
ATOM 3515 C CA . GLU A 1 441 ? -10.189 24.839 34.977 1.00 48.47 480 GLU A CA 1
ATOM 3516 C C . GLU A 1 441 ? -11.665 24.970 34.632 1.00 47.35 480 GLU A C 1
ATOM 3517 O O . GLU A 1 441 ? -12.253 26.032 34.803 1.00 47.76 480 GLU A O 1
ATOM 3523 N N . LYS A 1 442 ? -12.269 23.887 34.155 1.00 41.11 481 LYS A N 1
ATOM 3524 C CA . LYS A 1 442 ? -13.656 23.947 33.696 1.00 46.80 481 LYS A CA 1
ATOM 3525 C C . LYS A 1 442 ? -14.614 23.160 34.589 1.00 46.08 481 LYS A C 1
ATOM 3526 O O . LYS A 1 442 ? -15.677 22.723 34.149 1.00 42.99 481 LYS A O 1
ATOM 3532 N N . LYS A 1 443 ? -14.238 23.000 35.852 1.00 47.89 482 LYS A N 1
ATOM 3533 C CA . LYS A 1 443 ? -15.023 22.198 36.785 1.00 47.84 482 LYS A CA 1
ATOM 3534 C C . LYS A 1 443 ? -16.461 22.702 36.951 1.00 45.36 482 LYS A C 1
ATOM 3535 O O . LYS A 1 443 ? -17.390 21.912 37.109 1.00 46.93 482 LYS A O 1
ATOM 3541 N N . GLU A 1 444 ? -16.647 24.013 36.914 1.00 47.38 483 GLU A N 1
ATOM 3542 C CA . GLU A 1 444 ? -17.976 24.572 37.112 1.00 48.32 483 GLU A CA 1
ATOM 3543 C C . GLU A 1 444 ? -18.882 24.293 35.918 1.00 45.78 483 GLU A C 1
ATOM 3544 O O . GLU A 1 444 ? -20.064 24.009 36.091 1.00 48.40 483 GLU A O 1
ATOM 3550 N N . ILE A 1 445 ? -18.324 24.375 34.712 1.00 41.58 484 ILE A N 1
ATOM 3551 C CA . ILE A 1 445 ? -19.063 24.023 33.499 1.00 42.35 484 ILE A CA 1
ATOM 3552 C C . ILE A 1 445 ? -19.510 22.563 33.505 1.00 42.60 484 ILE A C 1
ATOM 3553 O O . ILE A 1 445 ? -20.620 22.254 33.079 1.00 48.25 484 ILE A O 1
ATOM 3558 N N . LEU A 1 446 ? -18.661 21.667 34.003 1.00 39.67 485 LEU A N 1
ATOM 3559 C CA . LEU A 1 446 ? -18.995 20.240 34.005 1.00 42.46 485 LEU A CA 1
ATOM 3560 C C . LEU A 1 446 ? -19.997 19.911 35.100 1.00 42.41 485 LEU A C 1
ATOM 3561 O O . LEU A 1 446 ? -20.815 19.003 34.951 1.00 41.95 485 LEU A O 1
ATOM 3566 N N . ASP A 1 447 ? -19.919 20.644 36.206 1.00 38.76 486 ASP A N 1
ATOM 3567 C CA . ASP A 1 447 ? -20.863 20.466 37.311 1.00 48.56 486 ASP A CA 1
ATOM 3568 C C . ASP A 1 447 ? -22.256 21.014 36.976 1.00 48.66 486 ASP A C 1
ATOM 3569 O O . ASP A 1 447 ? -23.238 20.674 37.632 1.00 54.72 486 ASP A O 1
ATOM 3574 N N . SER A 1 448 ? -22.344 21.847 35.945 1.00 45.44 487 SER A N 1
ATOM 3575 C CA . SER A 1 448 ? -23.636 22.352 35.492 1.00 46.72 487 SER A CA 1
ATOM 3576 C C . SER A 1 448 ? -24.369 21.354 34.592 1.00 50.21 487 SER A C 1
ATOM 3577 O O . SER A 1 448 ? -25.573 21.487 34.372 1.00 54.45 487 SER A O 1
ATOM 3580 N N . VAL A 1 449 ? -23.645 20.368 34.061 1.00 44.39 488 VAL A N 1
ATOM 3581 C CA . VAL A 1 449 ? -24.259 19.321 33.246 1.00 37.68 488 VAL A CA 1
ATOM 3582 C C . VAL A 1 449 ? -25.194 18.485 34.116 1.00 43.50 488 VAL A C 1
ATOM 3583 O O . VAL A 1 449 ? -24.778 17.965 35.148 1.00 46.29 488 VAL A O 1
ATOM 3587 N N . ASP A 1 450 ? -26.456 18.360 33.718 1.00 39.52 489 ASP A N 1
ATOM 3588 C CA . ASP A 1 450 ? -27.384 17.520 34.472 1.00 38.16 489 ASP A CA 1
ATOM 3589 C C . ASP A 1 450 ? -27.078 16.040 34.189 1.00 37.30 489 ASP A C 1
ATOM 3590 O O . ASP A 1 450 ? -27.767 15.390 33.394 1.00 30.39 489 ASP A O 1
ATOM 3595 N N . TRP A 1 451 ? -26.048 15.515 34.846 1.00 30.72 490 TRP A N 1
ATOM 3596 C CA . TRP A 1 451 ? -25.582 14.166 34.565 1.00 37.64 490 TRP A CA 1
ATOM 3597 C C . TRP A 1 451 ? -26.684 13.154 34.795 1.00 42.81 490 TRP A C 1
ATOM 3598 O O . TRP A 1 451 ? -26.749 12.123 34.124 1.00 38.00 490 TRP A O 1
ATOM 3609 N N . GLU A 1 452 ? -27.568 13.470 35.730 1.00 37.89 491 GLU A N 1
ATOM 3610 C CA . GLU A 1 452 ? -28.646 12.564 36.107 1.00 41.04 491 GLU A CA 1
ATOM 3611 C C . GLU A 1 452 ? -29.648 12.377 34.983 1.00 35.66 491 GLU A C 1
ATOM 3612 O O . GLU A 1 452 ? -30.113 11.268 34.733 1.00 38.03 491 GLU A O 1
ATOM 3618 N N . THR A 1 453 ? -29.984 13.468 34.307 1.00 36.71 492 THR A N 1
ATOM 3619 C CA . THR A 1 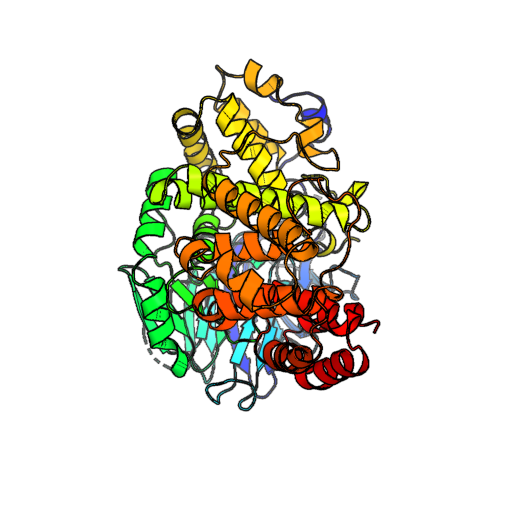453 ? -30.941 13.403 33.218 1.00 38.08 492 THR A CA 1
ATOM 3620 C C . THR A 1 453 ? -30.315 12.720 32.007 1.00 39.27 492 THR A C 1
ATOM 3621 O O . THR A 1 453 ? -30.913 11.821 31.414 1.00 35.81 492 THR A O 1
ATOM 3625 N N . TRP A 1 454 ? -29.103 13.137 31.658 1.00 33.62 493 TRP A N 1
ATOM 3626 C CA . TRP A 1 454 ? -28.423 12.581 30.498 1.00 32.33 493 TRP A CA 1
ATOM 3627 C C . TRP A 1 454 ? -28.169 11.082 30.640 1.00 30.70 493 TRP A C 1
ATOM 3628 O O . TRP A 1 454 ? -28.473 10.311 29.739 1.00 27.72 493 TRP A O 1
ATOM 3639 N N . LEU A 1 455 ? -27.603 10.670 31.770 1.00 24.60 494 LEU A N 1
ATOM 3640 C CA . LEU A 1 455 ? -27.201 9.279 31.922 1.00 27.19 494 LEU A CA 1
ATOM 3641 C C . LEU A 1 455 ? -28.313 8.301 32.339 1.00 30.24 494 LEU A C 1
ATOM 3642 O O . LEU A 1 455 ? -28.349 7.158 31.864 1.00 25.80 494 LEU A O 1
ATOM 3647 N N . TYR A 1 456 ? -29.222 8.725 33.207 1.00 29.45 495 TYR A N 1
ATOM 3648 C CA . TYR A 1 456 ? -30.157 7.776 33.818 1.00 26.82 495 TYR A CA 1
ATOM 3649 C C . TYR A 1 456 ? -31.643 8.061 33.606 1.00 33.60 495 TYR A C 1
ATOM 3650 O O . TYR A 1 456 ? -32.479 7.304 34.062 1.00 35.91 495 TYR A O 1
ATOM 3659 N N . LYS A 1 457 ? -31.983 9.138 32.915 1.00 34.72 496 LYS A N 1
ATOM 3660 C CA . LYS A 1 457 ? -33.393 9.473 32.758 1.00 36.61 496 LYS A CA 1
ATOM 3661 C C . LYS A 1 457 ? -33.852 9.028 31.379 1.00 27.75 496 LYS A C 1
ATOM 3662 O O . LYS A 1 457 ? -33.080 9.099 30.424 1.00 27.62 496 LYS A O 1
ATOM 3668 N N . PRO A 1 458 ? -35.101 8.556 31.273 1.00 26.93 497 PRO A N 1
ATOM 3669 C CA . PRO A 1 458 ? -35.728 8.136 30.008 1.00 30.21 497 PRO A CA 1
ATOM 3670 C C . PRO A 1 458 ? -36.196 9.283 29.105 1.00 33.48 497 PRO A C 1
ATOM 3671 O O . PRO A 1 458 ? -36.327 10.414 29.563 1.00 33.39 497 PRO A O 1
ATOM 3675 N N . GLY A 1 459 ? -36.444 8.990 27.829 1.00 32.95 498 GLY A N 1
ATOM 3676 C CA . GLY A 1 459 ? -36.999 9.984 26.917 1.00 35.26 498 GLY A CA 1
ATOM 3677 C C . GLY A 1 459 ? -35.973 10.756 26.104 1.00 29.33 498 GLY A C 1
ATOM 3678 O O . GLY A 1 459 ? -34.778 10.466 26.172 1.00 27.49 498 GLY A O 1
ATOM 3679 N N . MET A 1 460 ? -36.444 11.725 25.316 1.00 32.36 499 MET A N 1
ATOM 3680 C CA . MET A 1 460 ? -35.563 12.563 24.499 1.00 33.69 499 MET A CA 1
ATOM 3681 C C . MET A 1 460 ? -34.760 13.499 25.379 1.00 29.14 499 MET A C 1
ATOM 3682 O O . MET A 1 460 ? -35.288 14.068 26.317 1.00 27.61 499 MET A O 1
ATOM 3687 N N . PRO A 1 461 ? -33.472 13.671 25.074 1.00 28.62 500 PRO A N 1
ATOM 3688 C CA . PRO A 1 461 ? -32.760 14.682 25.842 1.00 30.56 500 PRO A CA 1
ATOM 3689 C C . PRO A 1 461 ? -33.153 16.079 25.357 1.00 30.43 500 PRO A C 1
ATOM 3690 O O . PRO A 1 461 ? -33.932 16.204 24.420 1.00 28.93 500 PRO A O 1
ATOM 3694 N N . PRO A 1 462 ? -32.604 17.130 25.978 1.00 31.06 501 PRO A N 1
ATOM 3695 C CA . PRO A 1 462 ? -32.894 18.470 25.475 1.00 26.86 501 PRO A CA 1
ATOM 3696 C C . PRO A 1 462 ? -32.435 18.613 24.024 1.00 24.30 501 PRO A C 1
ATOM 3697 O O . PRO A 1 462 ? -31.370 18.101 23.674 1.00 24.34 501 PRO A O 1
ATOM 3701 N N . ARG A 1 463 ? -33.200 19.336 23.212 1.00 25.01 502 ARG A N 1
ATOM 3702 C CA . ARG A 1 463 ? -32.925 19.406 21.774 1.00 30.42 502 ARG A CA 1
ATOM 3703 C C . ARG A 1 463 ? -31.914 20.484 21.412 1.00 31.18 502 ARG A C 1
ATOM 3704 O O . ARG A 1 463 ? -32.091 21.663 21.733 1.00 29.25 502 ARG A O 1
ATOM 3712 N N . PRO A 1 464 ? -30.848 20.094 20.715 1.00 27.09 503 PRO A N 1
ATOM 3713 C CA . PRO A 1 464 ? -29.867 21.117 20.347 1.00 26.59 503 PRO A CA 1
ATOM 3714 C C . PRO A 1 464 ? -30.341 21.974 19.175 1.00 22.04 503 PRO A C 1
ATOM 3715 O O . PRO A 1 464 ? -31.355 21.665 18.554 1.00 21.26 503 PRO A O 1
ATOM 3719 N N . HIS A 1 465 ? -29.602 23.032 18.868 1.00 27.73 504 HIS A N 1
ATOM 3720 C CA . HIS A 1 465 ? -29.963 23.914 17.763 1.00 34.79 504 HIS A CA 1
ATOM 3721 C C . HIS A 1 465 ? -29.112 23.614 16.540 1.00 37.48 504 HIS A C 1
ATOM 3722 O O . HIS A 1 465 ? -28.127 24.304 16.270 1.00 45.57 504 HIS A O 1
ATOM 3729 N N . PHE A 1 466 ? -29.504 22.583 15.801 1.00 23.35 505 PHE A N 1
ATOM 3730 C CA . PHE A 1 466 ? -28.773 22.169 14.612 1.00 24.46 505 PHE A CA 1
ATOM 3731 C C . PHE A 1 466 ? -28.940 23.148 13.464 1.00 27.30 505 PHE A C 1
ATOM 3732 O O . PHE A 1 466 ? -30.008 23.742 13.272 1.00 33.04 505 PHE A O 1
ATOM 3740 N N . ILE A 1 467 ? -27.872 23.319 12.701 1.00 22.19 506 ILE A N 1
ATOM 3741 C CA . ILE A 1 467 ? -27.943 24.094 11.459 1.00 23.19 506 ILE A CA 1
ATOM 3742 C C . ILE A 1 467 ? -28.866 23.333 10.511 1.00 23.34 506 ILE A C 1
ATOM 3743 O O . ILE A 1 467 ? -28.627 22.161 10.203 1.00 24.31 506 ILE A O 1
ATOM 3748 N N . THR A 1 468 ? -29.956 23.964 10.086 1.00 21.04 507 THR A N 1
ATOM 3749 C CA . THR A 1 468 ? -30.960 23.232 9.299 1.00 27.79 507 THR A CA 1
ATOM 3750 C C . THR A 1 468 ? -30.879 23.544 7.819 1.00 28.95 507 THR A C 1
ATOM 3751 O O . THR A 1 468 ? -31.752 23.142 7.053 1.00 32.91 507 THR A O 1
ATOM 3755 N N . ALA A 1 469 ? -29.829 24.257 7.416 1.00 27.22 508 ALA A N 1
ATOM 3756 C CA . ALA A 1 469 ? -29.664 24.676 6.025 1.00 33.94 508 ALA A CA 1
ATOM 3757 C C . ALA A 1 469 ? -29.966 23.595 4.972 1.00 37.61 508 ALA A C 1
ATOM 3758 O O . ALA A 1 469 ? -30.751 23.829 4.063 1.00 48.78 508 ALA A O 1
ATOM 3760 N N . LEU A 1 470 ? -29.357 22.420 5.089 1.00 28.88 509 LEU A N 1
ATOM 3761 C CA . LEU A 1 470 ? -29.504 21.396 4.037 1.00 31.93 509 LEU A CA 1
ATOM 3762 C C . LEU A 1 470 ? -30.814 20.609 4.098 1.00 33.34 509 LEU A C 1
ATOM 3763 O O . LEU A 1 470 ? -31.044 19.718 3.278 1.00 39.54 509 LEU A O 1
ATOM 3768 N N . ALA A 1 471 ? -31.662 20.931 5.069 1.00 30.77 510 ALA A N 1
ATOM 3769 C CA . ALA A 1 471 ? -32.969 20.286 5.210 1.00 31.05 510 ALA A CA 1
ATOM 3770 C C . ALA A 1 471 ? -34.120 21.226 4.858 1.00 37.88 510 ALA A C 1
ATOM 3771 O O . ALA A 1 471 ? -35.243 20.782 4.598 1.00 40.70 510 ALA A O 1
ATOM 3773 N N . ASP A 1 472 ? -33.839 22.524 4.854 1.00 36.93 511 ASP A N 1
ATOM 3774 C CA . ASP A 1 472 ? -34.875 23.530 4.656 1.00 36.94 511 ASP A CA 1
ATOM 3775 C C . ASP A 1 472 ? -35.551 23.441 3.289 1.00 26.60 511 ASP A C 1
ATOM 3776 O O . ASP A 1 472 ? -36.768 23.502 3.182 1.00 27.35 511 ASP A O 1
ATOM 3781 N N . ASN A 1 473 ? -34.742 23.338 2.249 1.00 27.31 512 ASN A N 1
ATOM 3782 C CA . ASN A 1 473 ? -35.225 23.090 0.893 1.00 35.10 512 ASN A CA 1
ATOM 3783 C C . ASN A 1 473 ? -36.111 21.837 0.829 1.00 27.68 512 ASN A C 1
ATOM 3784 O O . ASN A 1 473 ? -37.168 21.826 0.183 1.00 26.05 512 ASN A O 1
ATOM 3789 N N . VAL A 1 474 ? -35.686 20.791 1.531 1.00 27.35 513 VAL A N 1
ATOM 3790 C CA . VAL A 1 474 ? -36.419 19.531 1.558 1.00 25.14 513 VAL A CA 1
ATOM 3791 C C . VAL A 1 474 ? -37.761 19.702 2.222 1.00 28.18 513 VAL A C 1
ATOM 3792 O O . VAL A 1 474 ? -38.796 19.326 1.672 1.00 26.64 513 VAL A O 1
ATOM 3796 N N . TYR A 1 475 ? -37.745 20.285 3.413 1.00 30.70 514 TYR A N 1
ATOM 3797 C CA . TYR A 1 475 ? -38.977 20.559 4.137 1.00 28.09 514 TYR A CA 1
ATOM 3798 C C . TYR A 1 475 ? -39.929 21.442 3.329 1.00 25.65 514 TYR A C 1
ATOM 3799 O O . TYR A 1 475 ? -41.129 21.176 3.268 1.00 32.89 514 TYR A O 1
ATOM 3808 N N . GLN A 1 476 ? -39.409 22.497 2.715 1.00 25.70 515 GLN A N 1
ATOM 3809 C CA . GLN A 1 476 ? -40.258 23.348 1.882 1.00 29.54 515 GLN A CA 1
ATOM 3810 C C . GLN A 1 476 ? -40.988 22.585 0.776 1.00 28.87 515 GLN A C 1
ATOM 3811 O O . GLN A 1 476 ? -42.182 22.771 0.586 1.00 27.09 515 GLN A O 1
ATOM 3817 N N . LEU A 1 477 ? -40.273 21.734 0.052 1.00 29.48 516 LEU A N 1
ATOM 3818 C CA . LEU A 1 477 ? -40.881 20.992 -1.042 1.00 33.50 516 LEU A CA 1
ATOM 3819 C C . LEU A 1 477 ? -41.948 20.035 -0.543 1.00 35.87 516 LEU A C 1
ATOM 3820 O O . LEU A 1 477 ? -43.043 19.989 -1.104 1.00 36.09 516 LEU A O 1
ATOM 3825 N N . ALA A 1 478 ? -41.638 19.249 0.489 1.00 30.22 517 ALA A N 1
ATOM 3826 C CA . ALA A 1 478 ? -42.630 18.316 1.020 1.00 32.10 517 ALA A CA 1
ATOM 3827 C C . ALA A 1 478 ? -43.897 19.064 1.425 1.00 41.17 517 ALA A C 1
ATOM 3828 O O . ALA A 1 478 ? -45.008 18.643 1.102 1.00 47.82 517 ALA A O 1
ATOM 3830 N N . ASP A 1 479 ? -43.729 20.182 2.123 1.00 36.60 518 ASP A N 1
ATOM 3831 C CA . ASP A 1 479 ? -44.867 21.039 2.445 1.00 34.70 518 ASP A CA 1
ATOM 3832 C C . ASP A 1 479 ? -45.636 21.439 1.174 1.00 34.09 518 ASP A C 1
ATOM 3833 O O . ASP A 1 479 ? -46.860 21.308 1.102 1.00 37.90 518 ASP A O 1
ATOM 3838 N N . LYS A 1 480 ? -44.908 21.905 0.165 1.00 36.48 519 LYS A N 1
ATOM 3839 C CA . LYS A 1 480 ? -45.508 22.339 -1.098 1.00 33.78 519 LYS A CA 1
ATOM 3840 C C . LYS A 1 480 ? -46.300 21.217 -1.778 1.00 37.89 519 LYS A C 1
ATOM 3841 O O . LYS A 1 480 ? -47.404 21.444 -2.282 1.00 45.09 519 LYS A O 1
ATOM 3847 N N . TRP A 1 481 ? -45.733 20.013 -1.798 1.00 35.47 520 TRP A N 1
ATOM 3848 C CA . TRP A 1 481 ? -46.427 18.845 -2.334 1.00 38.86 520 TRP A CA 1
ATOM 3849 C C . TRP A 1 481 ? -47.686 18.541 -1.550 1.00 43.43 520 TRP A C 1
ATOM 3850 O O . TRP A 1 481 ? -48.722 18.243 -2.139 1.00 54.58 520 TRP A O 1
ATOM 3861 N N . VAL A 1 482 ? -47.601 18.598 -0.223 1.00 39.77 521 VAL A N 1
ATOM 3862 C CA . VAL A 1 482 ? -48.776 18.307 0.595 1.00 41.56 521 VAL A CA 1
ATOM 3863 C C . VAL A 1 482 ? -49.906 19.276 0.278 1.00 50.48 521 VAL A C 1
ATOM 3864 O O . VAL A 1 482 ? -51.075 18.888 0.207 1.00 61.31 521 VAL A O 1
ATOM 3868 N N . GLU A 1 483 ? -49.544 20.538 0.063 1.00 43.29 522 GLU A N 1
ATOM 3869 C CA . GLU A 1 483 ? -50.517 21.593 -0.195 1.00 39.76 522 GLU A CA 1
ATOM 3870 C C . GLU A 1 483 ? -51.152 21.446 -1.577 1.00 45.25 522 GLU A C 1
ATOM 3871 O O . GLU A 1 483 ? -52.371 21.483 -1.719 1.00 52.26 522 GLU A O 1
ATOM 3877 N N . MET A 1 484 ? -50.308 21.287 -2.592 1.00 40.51 523 MET A N 1
ATOM 3878 C CA . MET A 1 484 ? -50.747 21.244 -3.978 1.00 45.38 523 MET A CA 1
ATOM 3879 C C . MET A 1 484 ? -51.583 20.006 -4.306 1.00 50.01 523 MET A C 1
ATOM 3880 O O . MET A 1 484 ? -52.380 20.015 -5.245 1.00 49.82 523 MET A O 1
ATOM 3885 N N . ALA A 1 485 ? -51.394 18.953 -3.520 1.00 48.36 524 ALA A N 1
ATOM 3886 C CA . ALA A 1 485 ? -52.146 17.711 -3.675 1.00 47.82 524 ALA A CA 1
ATOM 3887 C C . ALA A 1 485 ? -53.642 17.959 -3.478 1.00 54.57 524 ALA A C 1
ATOM 3888 O O . ALA A 1 485 ? -54.479 17.223 -4.009 1.00 61.73 524 ALA A O 1
ATOM 3890 N N . GLN A 1 486 ? -53.965 19.002 -2.713 1.00 53.15 525 GLN A N 1
ATOM 3891 C CA . GLN A 1 486 ? -55.350 19.341 -2.393 1.00 62.22 525 GLN A CA 1
ATOM 3892 C C . GLN A 1 486 ? -55.876 20.432 -3.320 1.00 57.38 525 GLN A C 1
ATOM 3893 O O . GLN A 1 486 ? -57.039 20.815 -3.248 1.00 65.20 525 GLN A O 1
ATOM 3899 N N . HIS A 1 487 ? -55.012 20.942 -4.185 1.00 57.42 526 HIS A N 1
ATOM 3900 C CA . HIS A 1 487 ? -55.400 22.054 -5.041 1.00 61.06 526 HIS A CA 1
ATOM 3901 C C . HIS A 1 487 ? -55.358 21.675 -6.518 1.00 62.26 526 HIS A C 1
ATOM 3902 O O . HIS A 1 487 ? -56.316 21.913 -7.244 1.00 69.16 526 HIS A O 1
ATOM 3909 N N . LEU A 1 488 ? -54.253 21.084 -6.960 1.00 59.21 527 LEU A N 1
ATOM 3910 C CA . LEU A 1 488 ? -54.127 20.677 -8.356 1.00 55.91 527 LEU A CA 1
ATOM 3911 C C . LEU A 1 488 ? -54.938 19.411 -8.587 1.00 56.20 527 LEU A C 1
ATOM 3912 O O . LEU A 1 488 ? -55.067 18.577 -7.692 1.00 59.25 527 LEU A O 1
ATOM 3917 N N . LYS A 1 489 ? -55.493 19.264 -9.780 1.00 54.19 528 LYS A N 1
ATOM 3918 C CA . LYS A 1 489 ? -56.333 18.101 -10.058 1.00 74.40 528 LYS A CA 1
ATOM 3919 C C . LYS A 1 489 ? -55.710 17.178 -11.092 1.00 78.78 528 LYS A C 1
ATOM 3920 O O . LYS A 1 489 ? -55.428 16.014 -10.808 1.00 82.11 528 LYS A O 1
ATOM 3926 N N . THR A 1 490 ? -55.474 17.712 -12.284 1.00 73.72 529 THR A N 1
ATOM 3927 C CA . THR A 1 490 ? -54.919 16.927 -13.376 1.00 69.89 529 THR A CA 1
ATOM 3928 C C . THR A 1 490 ? -53.399 16.926 -13.356 1.00 66.43 529 THR A C 1
ATOM 3929 O O . THR A 1 490 ? -52.772 17.862 -12.859 1.00 68.29 529 THR A O 1
ATOM 3933 N N . THR A 1 491 ? -52.819 15.867 -13.914 1.00 66.25 530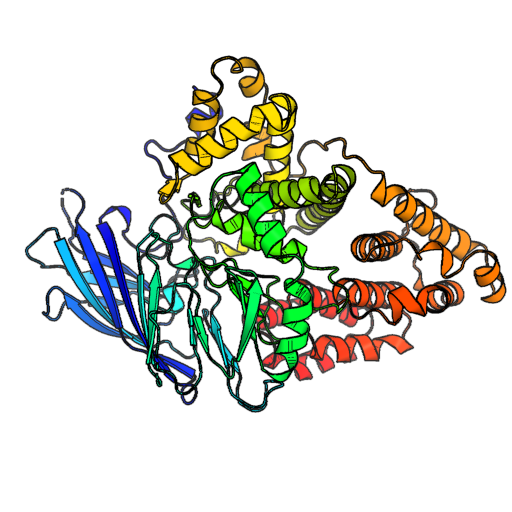 THR A N 1
ATOM 3934 C CA . THR A 1 491 ? -51.368 15.711 -14.003 1.00 64.58 530 THR A CA 1
ATOM 3935 C C . THR A 1 491 ? -50.752 16.928 -14.668 1.00 61.24 530 THR A C 1
ATOM 3936 O O . THR A 1 491 ? -49.665 17.384 -14.294 1.00 50.31 530 THR A O 1
ATOM 3940 N N . GLU A 1 492 ? -51.455 17.438 -15.674 1.00 66.64 531 GLU A N 1
ATOM 3941 C CA . GLU A 1 492 ? -51.050 18.650 -16.363 1.00 69.92 531 GLU A CA 1
ATOM 3942 C C . GLU A 1 492 ? -50.839 19.788 -15.369 1.00 60.35 531 GLU A C 1
ATOM 3943 O O . GLU A 1 492 ? -49.856 20.521 -15.468 1.00 59.25 531 GLU A O 1
ATOM 3949 N N . ASP A 1 493 ? -51.763 19.933 -14.419 1.00 60.35 532 ASP A N 1
ATOM 3950 C CA . ASP A 1 493 ? -51.663 20.970 -13.387 1.00 62.75 532 ASP A CA 1
ATOM 3951 C C . ASP A 1 493 ? -50.351 20.785 -12.631 1.00 55.56 532 ASP A C 1
ATOM 3952 O O . ASP A 1 493 ? -49.581 21.727 -12.430 1.00 52.27 532 ASP A O 1
ATOM 3957 N N . PHE A 1 494 ? -50.090 19.548 -12.238 1.00 44.51 533 PHE A N 1
ATOM 3958 C CA . PHE A 1 494 ? -48.910 19.245 -11.451 1.00 49.57 533 PHE A CA 1
ATOM 3959 C C . PHE A 1 494 ? -47.606 19.569 -12.180 1.00 48.56 533 PHE A C 1
ATOM 3960 O O . PHE A 1 494 ? -46.667 20.089 -11.579 1.00 47.54 533 PHE A O 1
ATOM 3968 N N . ARG A 1 495 ? -47.551 19.270 -13.473 1.00 51.37 534 ARG A N 1
ATOM 3969 C CA . ARG A 1 495 ? -46.343 19.529 -14.255 1.00 58.58 534 ARG A CA 1
ATOM 3970 C C . ARG A 1 495 ? -46.071 21.025 -14.376 1.00 56.36 534 ARG A C 1
ATOM 3971 O O . ARG A 1 495 ? -44.929 21.441 -14.557 1.00 49.37 534 ARG A O 1
ATOM 3979 N N . SER A 1 496 ? -47.127 21.827 -14.280 1.00 53.12 535 SER A N 1
ATOM 3980 C CA . SER A 1 496 ? -46.975 23.281 -14.289 1.00 57.70 535 SER A CA 1
ATOM 3981 C C . SER A 1 496 ? -46.392 23.802 -12.980 1.00 56.68 535 SER A C 1
ATOM 3982 O O . SER A 1 496 ? -45.668 24.790 -12.979 1.00 52.25 535 SER A O 1
ATOM 3985 N N . GLU A 1 497 ? -46.698 23.134 -11.871 1.00 56.25 536 GLU A N 1
ATOM 3986 C CA . GLU A 1 497 ? -46.151 23.522 -10.567 1.00 50.93 536 GLU A CA 1
ATOM 3987 C C . GLU A 1 497 ? -44.789 22.882 -10.291 1.00 50.04 536 GLU A C 1
ATOM 3988 O O . GLU A 1 497 ? -43.890 23.504 -9.707 1.00 50.52 536 GLU A O 1
ATOM 3994 N N . PHE A 1 498 ? -44.636 21.631 -10.707 1.00 45.01 537 PHE A N 1
ATOM 3995 C CA . PHE A 1 498 ? -43.472 20.848 -10.318 1.00 44.99 537 PHE A CA 1
ATOM 3996 C C . PHE A 1 498 ? -42.663 20.394 -11.524 1.00 49.45 537 PHE A C 1
ATOM 3997 O O . PHE A 1 498 ? -43.219 20.126 -12.578 1.00 48.57 537 PHE A O 1
ATOM 4005 N N . ASN A 1 499 ? -41.350 20.301 -11.371 1.00 50.10 538 ASN A N 1
ATOM 4006 C CA . ASN A 1 499 ? -40.583 19.508 -12.321 1.00 62.17 538 ASN A CA 1
ATOM 4007 C C . ASN A 1 499 ? -39.237 18.974 -11.816 1.00 54.37 538 ASN A C 1
ATOM 4008 O O . ASN A 1 499 ? -38.744 19.368 -10.757 1.00 53.76 538 ASN A O 1
ATOM 4013 N N . ALA A 1 500 ? -38.668 18.058 -12.589 1.00 50.38 539 ALA A N 1
ATOM 4014 C CA . ALA A 1 500 ? -37.449 17.365 -12.208 1.00 55.38 539 ALA A CA 1
ATOM 4015 C C . ALA A 1 500 ? -36.433 18.333 -11.632 1.00 50.31 539 ALA A C 1
ATOM 4016 O O . ALA A 1 500 ? -35.582 17.958 -10.824 1.00 55.10 539 ALA A O 1
ATOM 4018 N N . ILE A 1 501 ? -36.536 19.587 -12.050 1.00 47.42 540 ILE A N 1
ATOM 4019 C CA . ILE A 1 501 ? -35.610 20.623 -11.616 1.00 56.95 540 ILE A CA 1
ATOM 4020 C C . ILE A 1 501 ? -35.546 20.783 -10.094 1.00 54.88 540 ILE A C 1
ATOM 4021 O O . ILE A 1 501 ? -34.494 21.133 -9.544 1.00 43.14 540 ILE A O 1
ATOM 4026 N N . ASP A 1 502 ? -36.665 20.553 -9.409 1.00 52.56 541 ASP A N 1
ATOM 4027 C CA . ASP A 1 502 ? -36.709 20.928 -7.994 1.00 51.56 541 ASP A CA 1
ATOM 4028 C C . ASP A 1 502 ? -35.955 19.971 -7.075 1.00 46.93 541 ASP A C 1
ATOM 4029 O O . ASP A 1 502 ? -35.647 20.322 -5.939 1.00 39.41 541 ASP A O 1
ATOM 4034 N N . ILE A 1 503 ? -35.623 18.784 -7.574 1.00 51.93 542 ILE A N 1
ATOM 4035 C CA . ILE A 1 503 ? -34.804 17.863 -6.790 1.00 53.03 542 ILE A CA 1
ATOM 4036 C C . ILE A 1 503 ? -33.435 17.618 -7.417 1.00 63.11 542 ILE A C 1
ATOM 4037 O O . ILE A 1 503 ? -32.641 16.837 -6.898 1.00 66.80 542 ILE A O 1
ATOM 4042 N N . LYS A 1 504 ? -33.166 18.298 -8.525 1.00 66.40 543 LYS A N 1
ATOM 4043 C CA . LYS A 1 504 ? -31.875 18.207 -9.201 1.00 69.89 543 LYS A CA 1
ATOM 4044 C C . LYS A 1 504 ? -30.693 18.375 -8.246 1.00 60.66 543 LYS A C 1
ATOM 4045 O O . LYS A 1 504 ? -29.637 17.789 -8.463 1.00 56.27 543 LYS A O 1
ATOM 4051 N N . ASP A 1 505 ? -30.869 19.178 -7.199 1.00 55.44 544 ASP A N 1
ATOM 4052 C CA . ASP A 1 505 ? -29.799 19.421 -6.229 1.00 60.31 544 ASP A CA 1
ATOM 4053 C C . ASP A 1 505 ? -29.916 18.588 -4.936 1.00 52.12 544 ASP A C 1
ATOM 4054 O O . ASP A 1 505 ? -29.133 18.761 -4.002 1.00 49.46 544 ASP A O 1
ATOM 4059 N N . PHE A 1 506 ? -30.890 17.687 -4.880 1.00 48.00 545 PHE A N 1
ATOM 4060 C CA . PHE A 1 506 ? -31.061 16.843 -3.701 1.00 39.59 545 PHE A CA 1
ATOM 4061 C C . PHE A 1 506 ? -30.107 15.647 -3.771 1.00 39.87 545 PHE A C 1
ATOM 4062 O O . PHE A 1 506 ? -30.204 14.839 -4.691 1.00 36.13 545 PHE A O 1
ATOM 4070 N N . ASN A 1 507 ? -29.196 15.527 -2.807 1.00 38.45 546 ASN A N 1
ATOM 4071 C CA . ASN A 1 507 ? -28.411 14.299 -2.664 1.00 39.73 546 ASN A CA 1
ATOM 4072 C C . ASN A 1 507 ? -29.314 13.157 -2.191 1.00 34.95 546 ASN A C 1
ATOM 4073 O O . ASN A 1 507 ? -30.509 13.358 -1.979 1.00 26.06 546 ASN A O 1
ATOM 4078 N N . SER A 1 508 ? -28.768 11.959 -2.027 1.00 37.12 547 SER A N 1
ATOM 4079 C CA . SER A 1 508 ? -29.611 10.814 -1.687 1.00 34.81 547 SER A CA 1
ATOM 4080 C C . SER A 1 508 ? -30.195 10.954 -0.279 1.00 29.41 547 SER A C 1
ATOM 4081 O O . SER A 1 508 ? -31.331 10.566 -0.032 1.00 31.46 547 SER A O 1
ATOM 4084 N N . ASN A 1 509 ? -29.406 11.504 0.640 1.00 25.67 548 ASN A N 1
ATOM 4085 C CA . ASN A 1 509 ? -29.886 11.772 1.982 1.00 29.90 548 ASN A CA 1
ATOM 4086 C C . ASN A 1 509 ? -31.056 12.744 1.961 1.00 22.28 548 ASN A C 1
ATOM 4087 O O . ASN A 1 509 ? -32.011 12.613 2.726 1.00 27.62 548 ASN A O 1
ATOM 4092 N N . GLN A 1 510 ? -30.973 13.732 1.080 1.00 22.01 549 GLN A N 1
ATOM 4093 C CA . GLN A 1 510 ? -32.026 14.718 0.977 1.00 24.38 549 GLN A CA 1
ATOM 4094 C C . GLN A 1 510 ? -33.267 14.094 0.355 1.00 27.85 549 GLN A C 1
ATOM 4095 O O . GLN A 1 510 ? -34.389 14.364 0.809 1.00 24.28 549 GLN A O 1
ATOM 4101 N N . LEU A 1 511 ? -33.071 13.255 -0.666 1.00 27.15 550 LEU A N 1
ATOM 4102 C CA . LEU A 1 511 ? -34.180 12.494 -1.246 1.00 32.58 550 LEU A CA 1
ATOM 4103 C C . LEU A 1 511 ? -34.846 11.602 -0.204 1.00 28.48 550 LEU A C 1
ATOM 4104 O O . LEU A 1 511 ? -36.076 11.547 -0.110 1.00 29.53 550 LEU A O 1
ATOM 4109 N N . VAL A 1 512 ? -34.034 10.892 0.576 1.00 27.22 551 VAL A N 1
ATOM 4110 C CA . VAL A 1 512 ? -34.556 10.066 1.648 1.00 27.83 551 VAL A CA 1
ATOM 4111 C C . VAL A 1 512 ? -35.378 10.887 2.647 1.00 28.29 551 VAL A C 1
ATOM 4112 O O . VAL A 1 512 ? -36.516 10.519 2.977 1.00 33.40 551 VAL A O 1
ATOM 4116 N N . LEU A 1 513 ? -34.814 11.999 3.114 1.00 24.71 552 LEU A N 1
ATOM 4117 C CA . LEU A 1 513 ? -35.534 12.901 4.012 1.00 27.62 552 LEU A CA 1
ATOM 4118 C C . LEU A 1 513 ? -36.806 13.447 3.363 1.00 31.20 552 LEU A C 1
ATOM 4119 O O . LEU A 1 513 ? -37.858 13.514 3.998 1.00 38.11 552 LEU A O 1
ATOM 4124 N N . PHE A 1 514 ? -36.714 13.854 2.100 1.00 33.35 553 PHE A N 1
ATOM 4125 C CA . PHE A 1 514 ? -37.905 14.306 1.363 1.00 24.47 553 PHE A CA 1
ATOM 4126 C C . PHE A 1 514 ? -39.044 13.281 1.362 1.00 37.54 553 PHE A C 1
ATOM 4127 O O . PHE A 1 514 ? -40.167 13.595 1.773 1.00 38.68 553 PHE A O 1
ATOM 4135 N N . LEU A 1 515 ? -38.753 12.066 0.892 1.00 31.66 554 LEU A N 1
ATOM 4136 C CA . LEU A 1 515 ? -39.743 10.982 0.815 1.00 37.60 554 LEU A CA 1
ATOM 4137 C C . LEU A 1 515 ? -40.258 10.621 2.197 1.00 45.23 554 LEU A C 1
ATOM 4138 O O . LEU A 1 515 ? -41.430 10.290 2.365 1.00 54.62 554 LEU A O 1
ATOM 4143 N N . GLU A 1 516 ? -39.373 10.678 3.186 1.00 40.11 555 GLU A N 1
ATOM 4144 C CA . GLU A 1 516 ? -39.776 10.498 4.578 1.00 43.57 555 GLU A CA 1
ATOM 4145 C C . GLU A 1 516 ? -40.805 11.567 4.973 1.00 48.61 555 GLU A C 1
ATOM 4146 O O . GLU A 1 516 ? -41.938 11.231 5.351 1.00 50.28 555 GLU A O 1
ATOM 4152 N N . THR A 1 517 ? -40.422 12.842 4.854 1.00 44.77 556 THR A N 1
ATOM 4153 C CA . THR A 1 517 ? -41.297 13.974 5.199 1.00 42.69 556 THR A CA 1
ATOM 4154 C C . THR A 1 517 ? -42.679 13.882 4.533 1.00 42.83 556 THR A C 1
ATOM 4155 O O . THR A 1 517 ? -43.689 14.212 5.142 1.00 49.37 556 THR A O 1
ATOM 4159 N N . LEU A 1 518 ? -42.726 13.413 3.290 1.00 39.67 557 LEU A N 1
ATOM 4160 C CA . LEU A 1 518 ? -43.994 13.233 2.588 1.00 39.84 557 LEU A CA 1
ATOM 4161 C C . LEU A 1 518 ? -44.929 12.229 3.260 1.00 50.64 557 LEU A C 1
ATOM 4162 O O . LEU A 1 518 ? -46.141 12.449 3.322 1.00 51.97 557 LEU A O 1
ATOM 4167 N N . THR A 1 519 ? -44.384 11.108 3.728 1.00 51.70 558 THR A N 1
ATOM 4168 C CA . THR A 1 519 ? -45.204 10.125 4.436 1.00 52.09 558 THR A CA 1
ATOM 4169 C C . THR A 1 519 ? -45.580 10.647 5.828 1.00 55.95 558 THR A C 1
ATOM 4170 O O . THR A 1 519 ? -46.583 10.233 6.408 1.00 64.98 558 THR A O 1
ATOM 4174 N N . GLN A 1 520 ? -44.769 11.563 6.351 1.00 54.09 559 GLN A N 1
ATOM 4175 C CA . GLN A 1 520 ? -45.135 12.343 7.528 1.00 62.91 559 GLN A CA 1
ATOM 4176 C C . GLN A 1 520 ? -46.117 13.440 7.112 1.00 66.25 559 GLN A C 1
ATOM 4177 O O . GLN A 1 520 ? -46.524 14.277 7.924 1.00 60.56 559 GLN A O 1
ATOM 4183 N N . ASN A 1 521 ? -46.485 13.427 5.833 1.00 69.47 560 ASN A N 1
ATOM 4184 C CA . ASN A 1 521 ? -47.355 14.444 5.243 1.00 71.18 560 ASN A CA 1
ATOM 4185 C C . ASN A 1 521 ? -46.948 15.881 5.561 1.00 65.57 560 ASN A C 1
ATOM 4186 O O . ASN A 1 521 ? -47.782 16.697 5.947 1.00 60.88 560 ASN A O 1
ATOM 4191 N N . GLY A 1 522 ? -45.664 16.186 5.393 1.00 59.29 561 GLY A N 1
ATOM 4192 C CA . GLY A 1 522 ? -45.178 17.544 5.577 1.00 57.52 561 GLY A CA 1
ATOM 4193 C C . GLY A 1 522 ? -44.516 17.795 6.921 1.00 63.68 561 GLY A C 1
ATOM 4194 O O . GLY A 1 522 ? -44.708 17.036 7.868 1.00 70.47 561 GLY A O 1
ATOM 4195 N N . HIS A 1 523 ? -43.739 18.872 6.995 1.00 68.88 562 HIS A N 1
ATOM 4196 C CA . HIS A 1 523 ? -43.025 19.251 8.208 1.00 75.75 562 HIS A CA 1
ATOM 4197 C C . HIS A 1 523 ? -43.565 20.553 8.806 1.00 88.51 562 HIS A C 1
ATOM 4198 O O . HIS A 1 523 ? -42.804 21.373 9.320 1.00 91.51 562 HIS A O 1
ATOM 4205 N N . SER A 1 524 ? -44.878 20.741 8.726 1.00 97.51 563 SER A N 1
ATOM 4206 C CA . SER A 1 524 ? -45.538 21.890 9.343 1.00 104.32 563 SER A CA 1
ATOM 4207 C C . SER A 1 524 ? -47.032 21.612 9.432 1.00 117.86 563 SER A C 1
ATOM 4208 O O . SER A 1 524 ? -47.628 21.092 8.490 1.00 123.10 563 SER A O 1
ATOM 4211 N N . ASN A 1 525 ? -47.636 21.964 10.561 1.00 123.65 564 ASN A N 1
ATOM 4212 C CA . ASN A 1 525 ? -49.031 21.620 10.814 1.00 128.82 564 ASN A CA 1
ATOM 4213 C C . ASN A 1 525 ? -50.036 22.541 10.129 1.00 132.58 564 ASN A C 1
ATOM 4214 O O . ASN A 1 525 ? -50.885 23.140 10.787 1.00 136.37 564 ASN A O 1
ATOM 4219 N N . LYS A 1 526 ? -49.939 22.649 8.808 1.00 133.14 565 LYS A N 1
ATOM 4220 C CA . LYS A 1 526 ? -50.916 23.403 8.031 1.00 136.22 565 LYS A CA 1
ATOM 4221 C C . LYS A 1 526 ? -52.193 22.582 7.893 1.00 142.22 565 LYS A C 1
ATOM 4222 O O . LYS A 1 526 ? -53.298 23.095 8.074 1.00 145.49 565 LYS A O 1
ATOM 4228 N N . LYS A 1 527 ? -52.029 21.304 7.563 1.00 143.07 566 LYS A N 1
ATOM 4229 C CA . LYS A 1 527 ? -53.140 20.361 7.555 1.00 145.42 566 LYS A CA 1
ATOM 4230 C C . LYS A 1 527 ? -52.989 19.413 8.738 1.00 148.23 566 LYS A C 1
ATOM 4231 O O . LYS A 1 527 ? -52.342 18.371 8.626 1.00 147.97 566 LYS A O 1
ATOM 4237 N N . PRO A 1 528 ? -53.584 19.783 9.884 1.00 151.31 567 PRO A N 1
ATOM 4238 C CA . PRO A 1 528 ? -53.487 19.039 11.145 1.00 153.98 567 PRO A CA 1
ATOM 4239 C C . PRO A 1 528 ? -53.706 17.536 10.978 1.00 154.80 567 PRO A C 1
ATOM 4240 O O . PRO A 1 528 ? -52.911 16.743 11.487 1.00 155.54 567 PRO A O 1
ATOM 4244 N N . LYS A 1 529 ? -54.769 17.154 10.277 1.00 152.68 568 LYS A N 1
ATOM 4245 C CA . LYS A 1 529 ? -55.086 15.743 10.080 1.00 148.50 568 LYS A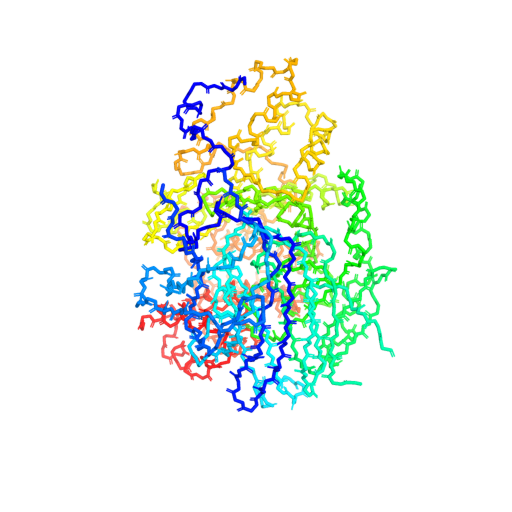 CA 1
ATOM 4246 C C . LYS A 1 529 ? -54.022 15.023 9.259 1.00 146.55 568 LYS A C 1
ATOM 4247 O O . LYS A 1 529 ? -53.489 15.569 8.293 1.00 146.92 568 LYS A O 1
ATOM 4253 N N . ASP A 1 530 ? -53.721 13.791 9.655 1.00 143.63 569 ASP A N 1
ATOM 4254 C CA . ASP A 1 530 ? -52.815 12.937 8.898 1.00 139.17 569 ASP A CA 1
ATOM 4255 C C . ASP A 1 530 ? -53.598 12.321 7.740 1.00 134.69 569 ASP A C 1
ATOM 4256 O O . ASP A 1 530 ? -53.738 11.098 7.652 1.00 138.68 569 ASP A O 1
ATOM 4261 N N . PHE A 1 531 ? -54.127 13.177 6.864 1.00 124.96 570 PHE A N 1
ATOM 4262 C CA . PHE A 1 531 ? -54.855 12.720 5.678 1.00 118.26 570 PHE A CA 1
ATOM 4263 C C . PHE A 1 531 ? -53.945 11.773 4.912 1.00 106.60 570 PHE A C 1
ATOM 4264 O O . PHE A 1 531 ? -52.753 11.692 5.192 1.00 107.13 570 PHE A O 1
ATOM 4272 N N . ASP A 1 532 ? -54.486 11.046 3.949 1.00 95.47 571 ASP A N 1
ATOM 4273 C CA . ASP A 1 532 ? -53.631 10.123 3.214 1.00 83.16 571 ASP A CA 1
ATOM 4274 C C . ASP A 1 532 ? -53.464 10.470 1.743 1.00 74.34 571 ASP A C 1
ATOM 4275 O O . ASP A 1 532 ? -54.352 11.042 1.103 1.00 72.66 571 ASP A O 1
ATOM 4280 N N . TRP A 1 533 ? -52.279 10.145 1.245 1.00 64.34 572 TRP A N 1
ATOM 4281 C CA . TRP A 1 533 ? -51.945 10.236 -0.165 1.00 60.87 572 TRP A CA 1
ATOM 4282 C C . TRP A 1 533 ? -52.770 9.278 -1.020 1.00 65.33 572 TRP A C 1
ATOM 4283 O O . TRP A 1 533 ? -52.846 9.440 -2.243 1.00 76.01 572 TRP A O 1
ATOM 4294 N N . ALA A 1 534 ? -53.377 8.271 -0.391 1.00 53.21 573 ALA A N 1
ATOM 4295 C CA . ALA A 1 534 ? -54.167 7.319 -1.150 1.00 59.76 573 ALA A CA 1
ATOM 4296 C C . ALA A 1 534 ? -55.268 8.018 -1.942 1.00 72.35 573 ALA A C 1
ATOM 4297 O O . ALA A 1 534 ? -55.685 7.531 -2.993 1.00 77.91 573 ALA A O 1
ATOM 4299 N N . LYS A 1 535 ? -55.717 9.173 -1.454 1.00 74.43 574 LYS A N 1
ATOM 4300 C CA . LYS A 1 535 ? -56.877 9.843 -2.035 1.00 74.07 574 LYS A CA 1
ATOM 4301 C C . LYS A 1 535 ? -56.490 10.903 -3.067 1.00 71.43 574 LYS A C 1
ATOM 4302 O O . LYS A 1 535 ? -57.345 11.625 -3.583 1.00 68.64 574 LYS A O 1
ATOM 4308 N N . PHE A 1 536 ? -55.202 10.975 -3.382 1.00 60.00 575 PHE A N 1
ATOM 4309 C CA . PHE A 1 536 ? -54.721 11.897 -4.405 1.00 60.51 575 PHE A CA 1
ATOM 4310 C C . PHE A 1 536 ? -53.830 11.200 -5.421 1.00 66.18 575 PHE A C 1
ATOM 4311 O O . PHE A 1 536 ? -52.742 11.693 -5.722 1.00 51.97 575 PHE A O 1
ATOM 4319 N N . PRO A 1 537 ? -54.293 10.054 -5.957 1.00 76.97 576 PRO A N 1
ATOM 4320 C CA . PRO A 1 537 ? -53.529 9.225 -6.900 1.00 73.93 576 PRO A CA 1
ATOM 4321 C C . PRO A 1 537 ? -52.881 10.015 -8.046 1.00 70.58 576 PRO A C 1
ATOM 4322 O O . PRO A 1 537 ? -51.769 9.673 -8.450 1.00 74.90 576 PRO A O 1
ATOM 4326 N N . VAL A 1 538 ? -53.555 11.045 -8.555 1.00 54.54 577 VAL A N 1
ATOM 4327 C CA . VAL A 1 538 ? -52.992 11.873 -9.626 1.00 52.87 577 VAL A CA 1
ATOM 4328 C C . VAL A 1 538 ? -51.727 12.579 -9.146 1.00 56.43 577 VAL A C 1
ATOM 4329 O O . VAL A 1 538 ? -50.730 12.651 -9.868 1.00 66.10 577 VAL A O 1
ATOM 4333 N N . ALA A 1 539 ? -51.762 13.074 -7.912 1.00 53.95 578 ALA A N 1
ATOM 4334 C CA . ALA A 1 539 ? -50.595 13.709 -7.300 1.00 50.13 578 ALA A CA 1
ATOM 4335 C C . ALA A 1 539 ? -49.471 12.715 -7.009 1.00 53.00 578 ALA A C 1
ATOM 4336 O O . ALA A 1 539 ? -48.295 12.979 -7.291 1.00 51.45 578 ALA A O 1
ATOM 4338 N N . SER A 1 540 ? -49.817 11.567 -6.438 1.00 55.98 579 SER A N 1
ATOM 4339 C CA . SER A 1 540 ? -48.787 10.616 -6.055 1.00 57.19 579 SER A CA 1
ATOM 4340 C C . SER A 1 540 ? -48.158 10.007 -7.308 1.00 56.71 579 SER A C 1
ATOM 4341 O O . SER A 1 540 ? -46.944 9.819 -7.380 1.00 54.43 579 SER A O 1
ATOM 4344 N N . ARG A 1 541 ? -48.989 9.727 -8.302 1.00 47.42 580 ARG A N 1
ATOM 4345 C CA . ARG A 1 541 ? -48.509 9.280 -9.611 1.00 60.43 580 ARG A CA 1
ATOM 4346 C C . ARG A 1 541 ? -47.691 10.354 -10.349 1.00 58.19 580 ARG A C 1
ATOM 4347 O O . ARG A 1 541 ? -46.670 10.045 -10.967 1.00 61.36 580 ARG A O 1
ATOM 4355 N N . ALA A 1 542 ? -48.138 11.609 -10.281 1.00 55.90 581 ALA A N 1
ATOM 4356 C CA . ALA A 1 542 ? -47.394 12.729 -10.866 1.00 54.31 581 ALA A CA 1
ATOM 4357 C C . ALA A 1 542 ? -46.022 12.890 -10.203 1.00 56.92 581 ALA A C 1
ATOM 4358 O O . ALA A 1 542 ? -45.024 13.139 -10.881 1.00 52.46 581 ALA A O 1
ATOM 4360 N N . LEU A 1 543 ? -45.993 12.756 -8.876 1.00 58.13 582 LEU A N 1
ATOM 4361 C CA . LEU A 1 543 ? -44.750 12.790 -8.099 1.00 58.71 582 LEU A CA 1
ATOM 4362 C C . LEU A 1 543 ? -43.728 11.857 -8.745 1.00 52.07 582 LEU A C 1
ATOM 4363 O O . LEU A 1 543 ? -42.659 12.279 -9.191 1.00 41.82 582 LEU A O 1
ATOM 4368 N N . LEU A 1 544 ? -44.086 10.581 -8.800 1.00 56.89 583 LEU A N 1
ATOM 4369 C CA . LEU A 1 544 ? -43.197 9.539 -9.306 1.00 58.84 583 LEU A CA 1
ATOM 4370 C C . LEU A 1 544 ? -42.774 9.813 -10.744 1.00 57.28 583 LEU A C 1
ATOM 4371 O O . LEU A 1 544 ? -41.627 9.560 -11.120 1.00 60.34 583 LEU A O 1
ATOM 4376 N N . ASP A 1 545 ? -43.710 10.327 -11.541 1.00 46.08 584 ASP A N 1
ATOM 4377 C CA . ASP A 1 545 ? -43.433 10.662 -12.935 1.00 58.97 584 ASP A CA 1
ATOM 4378 C C . ASP A 1 545 ? -42.413 11.795 -13.079 1.00 58.53 584 ASP A C 1
ATOM 4379 O O . ASP A 1 545 ? -41.356 11.620 -13.687 1.00 57.23 584 ASP A O 1
ATOM 4384 N N . ILE A 1 546 ? -42.741 12.953 -12.514 1.00 59.10 585 ILE A N 1
ATOM 4385 C CA . ILE A 1 546 ? -41.904 14.143 -12.620 1.00 49.02 585 ILE A CA 1
ATOM 4386 C C . ILE A 1 546 ? -40.495 13.891 -12.096 1.00 49.18 585 ILE A C 1
ATOM 4387 O O . ILE A 1 546 ? -39.516 14.432 -12.621 1.00 41.65 585 ILE A O 1
ATOM 4392 N N . TYR A 1 547 ? -40.402 13.064 -11.057 1.00 46.83 586 TYR A N 1
ATOM 4393 C CA . TYR A 1 547 ? -39.135 12.812 -10.377 1.00 42.62 586 TYR A CA 1
ATOM 4394 C C . TYR A 1 547 ? -38.549 11.450 -10.740 1.00 43.10 586 TYR A C 1
ATOM 4395 O O . TYR A 1 547 ? -37.724 10.919 -10.006 1.00 44.95 586 TYR A O 1
ATOM 4404 N N . GLN A 1 548 ? -38.973 10.881 -11.868 1.00 47.18 587 GLN A N 1
ATOM 4405 C CA . GLN A 1 548 ? -38.617 9.489 -12.181 1.00 38.90 587 GLN A CA 1
ATOM 4406 C C . GLN A 1 548 ? -37.115 9.288 -12.228 1.00 41.91 587 GLN A C 1
ATOM 4407 O O . GLN A 1 548 ? -36.598 8.287 -11.734 1.00 49.92 587 GLN A O 1
ATOM 4413 N N . ASP A 1 549 ? -36.410 10.245 -12.821 1.00 41.51 588 ASP A N 1
ATOM 4414 C CA . ASP A 1 549 ? -34.974 10.092 -13.030 1.00 45.98 588 ASP A CA 1
ATOM 4415 C C . ASP A 1 549 ? -34.260 9.826 -11.714 1.00 49.63 588 ASP A C 1
ATOM 4416 O O . ASP A 1 549 ? -33.605 8.796 -11.538 1.00 52.24 588 ASP A O 1
ATOM 4421 N N . ASN A 1 550 ? -34.419 10.753 -10.779 1.00 43.85 589 ASN A N 1
ATOM 4422 C CA . ASN A 1 550 ? -33.691 10.702 -9.524 1.00 36.78 589 ASN A CA 1
ATOM 4423 C C . ASN A 1 550 ? -34.291 9.818 -8.412 1.00 43.30 589 ASN A C 1
ATOM 4424 O O . ASN A 1 550 ? -33.570 9.380 -7.513 1.00 42.16 589 ASN A O 1
ATOM 4429 N N . ILE A 1 551 ? -35.588 9.531 -8.475 1.00 38.12 590 ILE A N 1
ATOM 4430 C CA . ILE A 1 551 ? -36.208 8.705 -7.436 1.00 40.81 590 ILE A CA 1
ATOM 4431 C C . ILE A 1 551 ? -36.537 7.306 -7.924 1.00 53.66 590 ILE A C 1
ATOM 4432 O O . ILE A 1 551 ? -36.045 6.322 -7.382 1.00 60.07 590 ILE A O 1
ATOM 4437 N N . VAL A 1 552 ? -37.369 7.235 -8.956 1.00 55.18 591 VAL A N 1
ATOM 4438 C CA . VAL A 1 552 ? -37.859 5.967 -9.484 1.00 58.47 591 VAL A CA 1
ATOM 4439 C C . VAL A 1 552 ? -36.753 5.119 -10.117 1.00 54.42 591 VAL A C 1
ATOM 4440 O O . VAL A 1 552 ? -36.787 3.895 -10.047 1.00 46.51 591 VAL A O 1
ATOM 4444 N N . LYS A 1 553 ? -35.771 5.777 -10.725 1.00 58.81 592 LYS A N 1
ATOM 4445 C CA . LYS A 1 553 ? -34.706 5.083 -11.445 1.00 60.02 592 LYS A CA 1
ATOM 4446 C C . LYS A 1 553 ? -33.418 4.957 -10.625 1.00 56.62 592 LYS A C 1
ATOM 4447 O O . LYS A 1 553 ? -32.417 4.420 -11.104 1.00 55.92 592 LYS A O 1
ATOM 4453 N N . SER A 1 554 ? -33.458 5.447 -9.389 1.00 47.98 593 SER A N 1
ATOM 4454 C CA . SER A 1 554 ? -32.301 5.412 -8.489 1.00 44.17 593 SER A CA 1
ATOM 4455 C C . SER A 1 554 ? -31.785 4.006 -8.214 1.00 43.15 593 SER A C 1
ATOM 4456 O O . SER A 1 554 ? -32.572 3.086 -7.982 1.00 47.08 593 SER A O 1
ATOM 4459 N N . GLN A 1 555 ? -30.462 3.843 -8.224 1.00 34.85 594 GLN A N 1
ATOM 4460 C CA . GLN A 1 555 ? -29.848 2.578 -7.838 1.00 44.39 594 GLN A CA 1
ATOM 4461 C C . GLN A 1 555 ? -29.425 2.574 -6.366 1.00 43.81 594 GLN A C 1
ATOM 4462 O O . GLN A 1 555 ? -28.684 1.693 -5.934 1.00 43.29 594 GLN A O 1
ATOM 4468 N N . ASN A 1 556 ? -29.887 3.569 -5.612 1.00 43.89 595 ASN A N 1
ATOM 4469 C CA . ASN A 1 556 ? -29.609 3.666 -4.176 1.00 38.89 595 ASN A CA 1
ATOM 4470 C C . ASN A 1 556 ? -30.707 2.986 -3.383 1.00 33.12 595 ASN A C 1
ATOM 4471 O O . ASN A 1 556 ? -31.834 3.447 -3.370 1.00 30.36 595 ASN A O 1
ATOM 4476 N N . ALA A 1 557 ? -30.377 1.883 -2.720 1.00 36.38 596 ALA A N 1
ATOM 4477 C CA . ALA A 1 557 ? -31.362 1.098 -1.981 1.00 37.74 596 ALA A CA 1
ATOM 4478 C C . ALA A 1 557 ? -32.086 1.914 -0.924 1.00 36.15 596 ALA A C 1
ATOM 4479 O O . ALA A 1 557 ? -33.210 1.589 -0.542 1.00 36.59 596 ALA A O 1
ATOM 4481 N N . GLU A 1 558 ? -31.427 2.955 -0.428 1.00 32.00 597 GLU A N 1
ATOM 4482 C CA . GLU A 1 558 ? -32.025 3.822 0.588 1.00 34.22 597 GLU A CA 1
ATOM 4483 C C . GLU A 1 558 ? -33.168 4.643 0.014 1.00 32.37 597 GLU A C 1
ATOM 4484 O O . GLU A 1 558 ? -34.202 4.818 0.658 1.00 34.44 597 GLU A O 1
ATOM 4490 N N . VAL A 1 559 ? -32.955 5.187 -1.183 1.00 39.01 598 VAL A N 1
ATOM 4491 C CA . VAL A 1 559 ? -33.976 5.976 -1.854 1.00 32.83 598 VAL A CA 1
ATOM 4492 C C . VAL A 1 559 ? -35.048 5.057 -2.428 1.00 40.88 598 VAL A C 1
ATOM 4493 O O . VAL A 1 559 ? -36.241 5.336 -2.331 1.00 47.29 598 VAL A O 1
ATOM 4497 N N . VAL A 1 560 ? -34.611 3.966 -3.043 1.00 39.86 599 VAL A N 1
ATOM 4498 C CA . VAL A 1 560 ? -35.538 2.988 -3.589 1.00 45.51 599 VAL A CA 1
ATOM 4499 C C . VAL A 1 560 ? -36.514 2.519 -2.512 1.00 41.02 599 VAL A C 1
ATOM 4500 O O . VAL A 1 560 ? -37.709 2.391 -2.771 1.00 45.07 599 VAL A O 1
ATOM 4504 N N . PHE A 1 561 ? -36.012 2.296 -1.300 1.00 41.85 600 PHE A N 1
ATOM 4505 C CA . PHE A 1 561 ? -36.869 1.843 -0.211 1.00 38.80 600 PHE A CA 1
ATOM 4506 C C . PHE A 1 561 ? -37.923 2.875 0.111 1.00 37.41 600 PHE A C 1
ATOM 4507 O O . PHE A 1 561 ? -39.093 2.539 0.253 1.00 38.52 600 PHE A O 1
ATOM 4515 N N . LYS A 1 562 ? -37.498 4.133 0.245 1.00 42.14 601 LYS A N 1
ATOM 4516 C CA . LYS A 1 562 ? -38.410 5.236 0.511 1.00 41.05 601 LYS A CA 1
ATOM 4517 C C . LYS A 1 562 ? -39.446 5.374 -0.596 1.00 41.30 601 LYS A C 1
ATOM 4518 O O . LYS A 1 562 ? -40.625 5.587 -0.326 1.00 43.87 601 LYS A O 1
ATOM 4524 N N . MET A 1 563 ? -38.997 5.257 -1.843 1.00 43.07 602 MET A N 1
ATOM 4525 C CA . MET A 1 563 ? -39.906 5.282 -2.990 1.00 48.29 602 MET A CA 1
ATOM 4526 C C . MET A 1 563 ? -40.986 4.232 -2.821 1.00 46.58 602 MET A C 1
ATOM 4527 O O . MET A 1 563 ? -42.162 4.504 -3.002 1.00 41.55 602 MET A O 1
ATOM 4532 N N . PHE A 1 564 ? -40.581 3.018 -2.474 1.00 49.08 603 PHE A N 1
ATOM 4533 C CA . PHE A 1 564 ? -41.563 1.967 -2.234 1.00 53.75 603 PHE A CA 1
ATOM 4534 C C . PHE A 1 564 ? -42.520 2.348 -1.105 1.00 52.82 603 PHE A C 1
ATOM 4535 O O . PHE A 1 564 ? -43.738 2.179 -1.230 1.00 50.90 603 PHE A O 1
ATOM 4543 N N . LYS A 1 565 ? -41.969 2.891 -0.021 1.00 49.95 604 LYS A N 1
ATOM 4544 C CA . LYS A 1 565 ? -42.775 3.273 1.132 1.00 54.69 604 LYS A CA 1
ATOM 4545 C C . LYS A 1 565 ? -43.758 4.396 0.787 1.00 55.04 604 LYS A C 1
ATOM 4546 O O . LYS A 1 565 ? -44.931 4.351 1.172 1.00 58.21 604 LYS A O 1
ATOM 4552 N N . PHE A 1 566 ? -43.299 5.405 0.054 1.00 49.18 605 PHE A N 1
ATOM 4553 C CA . PHE A 1 566 ? -44.235 6.438 -0.384 1.00 41.08 605 PHE A CA 1
ATOM 4554 C C . PHE A 1 566 ? -45.342 5.812 -1.215 1.00 54.51 605 PHE A C 1
ATOM 4555 O O . PHE A 1 566 ? -46.511 6.173 -1.076 1.00 56.25 605 PHE A O 1
ATOM 4563 N N . GLN A 1 567 ? -44.963 4.877 -2.084 1.00 55.17 606 GLN A N 1
ATOM 4564 C CA . GLN A 1 567 ? -45.921 4.193 -2.936 1.00 55.92 606 GLN A CA 1
ATOM 4565 C C . GLN A 1 567 ? -46.964 3.470 -2.096 1.00 60.44 606 GLN A C 1
ATOM 4566 O O . GLN A 1 567 ? -48.147 3.444 -2.452 1.00 63.16 606 GLN A O 1
ATOM 4572 N N . ILE A 1 568 ? -46.528 2.901 -0.975 1.00 53.48 607 ILE A N 1
ATOM 4573 C CA . ILE A 1 568 ? -47.430 2.170 -0.084 1.00 59.12 607 ILE A CA 1
ATOM 4574 C C . ILE A 1 568 ? -48.345 3.127 0.683 1.00 59.90 607 ILE A C 1
ATOM 4575 O O . ILE A 1 568 ? -49.555 2.923 0.754 1.00 58.13 607 ILE A O 1
ATOM 4580 N N . PHE A 1 569 ? -47.749 4.167 1.255 1.00 60.73 608 PHE A N 1
ATOM 4581 C CA . PHE A 1 569 ? -48.494 5.203 1.967 1.00 58.67 608 PHE A CA 1
ATOM 4582 C C . PHE A 1 569 ? -49.555 5.838 1.066 1.00 68.56 608 PHE A C 1
ATOM 4583 O O . PHE A 1 569 ? -50.584 6.325 1.543 1.00 68.56 608 PHE A O 1
ATOM 4591 N N . ALA A 1 570 ? -49.289 5.815 -0.239 1.00 66.48 609 ALA A N 1
ATOM 4592 C CA . ALA A 1 570 ? -50.216 6.312 -1.246 1.00 59.64 609 ALA A CA 1
ATOM 4593 C C . ALA A 1 570 ? -51.076 5.184 -1.817 1.00 59.86 609 ALA A C 1
ATOM 4594 O O . ALA A 1 570 ? -51.925 5.409 -2.677 1.00 57.71 609 ALA A O 1
ATOM 4596 N N . LYS A 1 571 ? -50.850 3.971 -1.332 1.00 66.14 610 LYS A N 1
ATOM 4597 C CA . LYS A 1 571 ? -51.631 2.821 -1.769 1.00 76.96 610 LYS A CA 1
ATOM 4598 C C . LYS A 1 571 ? -51.793 2.763 -3.293 1.00 79.22 610 LYS A C 1
ATOM 4599 O O . LYS A 1 571 ? -52.901 2.570 -3.802 1.00 82.51 610 LYS A O 1
ATOM 4605 N N . LEU A 1 572 ? -50.690 2.942 -4.016 1.00 71.85 611 LEU A N 1
ATOM 4606 C CA . LEU A 1 572 ? -50.682 2.710 -5.456 1.00 69.56 611 LEU A CA 1
ATOM 4607 C C . LEU A 1 572 ? -50.546 1.215 -5.662 1.00 75.53 611 LEU A C 1
ATOM 4608 O O . LEU A 1 572 ? -49.440 0.672 -5.614 1.00 79.71 611 LEU A O 1
ATOM 4613 N N . GLN A 1 573 ? -51.679 0.554 -5.880 1.00 81.66 612 GLN A N 1
ATOM 4614 C CA . GLN A 1 573 ? -51.740 -0.906 -5.861 1.00 87.29 612 GLN A CA 1
ATOM 4615 C C . GLN A 1 573 ? -50.903 -1.581 -6.944 1.00 82.82 612 GLN A C 1
ATOM 4616 O O . GLN A 1 573 ? -50.408 -2.689 -6.741 1.00 85.14 612 GLN A O 1
ATOM 4622 N N . GLU A 1 574 ? -50.735 -0.915 -8.083 1.00 83.40 613 GLU A N 1
ATOM 4623 C CA . GLU A 1 574 ? -49.996 -1.503 -9.201 1.00 88.34 613 GLU A CA 1
ATOM 4624 C C . GLU A 1 574 ? -48.497 -1.647 -8.915 1.00 85.28 613 GLU A C 1
ATOM 4625 O O . GLU A 1 574 ? -47.778 -2.323 -9.656 1.00 87.37 613 GLU A O 1
ATOM 4631 N N . GLU A 1 575 ? -48.039 -1.028 -7.829 1.00 79.39 614 GLU A N 1
ATOM 4632 C CA . GLU A 1 575 ? -46.628 -1.082 -7.447 1.00 75.63 614 GLU A CA 1
ATOM 4633 C C . GLU A 1 575 ? -46.311 -2.128 -6.365 1.00 74.93 614 GLU A C 1
ATOM 4634 O O . GLU A 1 575 ? -45.144 -2.412 -6.088 1.00 68.00 614 GLU A O 1
ATOM 4640 N N . TYR A 1 576 ? -47.347 -2.703 -5.762 1.00 76.73 615 TYR A N 1
ATOM 4641 C CA . TYR A 1 576 ? -47.162 -3.689 -4.699 1.00 81.24 615 TYR A CA 1
ATOM 4642 C C . TYR A 1 576 ? -46.284 -4.861 -5.144 1.00 81.95 615 TYR A C 1
ATOM 4643 O O . TYR A 1 576 ? -45.586 -5.465 -4.329 1.00 84.13 615 TYR A O 1
ATOM 4652 N N . LYS A 1 577 ? -46.335 -5.179 -6.437 1.00 80.67 616 LYS A N 1
ATOM 4653 C CA . LYS A 1 577 ? -45.607 -6.320 -7.001 1.00 76.36 616 LYS A CA 1
ATOM 4654 C C . LYS A 1 577 ? -44.100 -6.094 -6.990 1.00 72.11 616 LYS A C 1
ATOM 4655 O O . LYS A 1 577 ? -43.311 -7.024 -6.803 1.00 61.10 616 LYS A O 1
ATOM 4661 N N . HIS A 1 578 ? -43.701 -4.846 -7.194 1.00 76.67 617 HIS A N 1
ATOM 4662 C CA . HIS A 1 578 ? -42.289 -4.505 -7.262 1.00 79.33 617 HIS A CA 1
ATOM 4663 C C . HIS A 1 578 ? -41.658 -4.482 -5.872 1.00 70.73 617 HIS A C 1
ATOM 4664 O O . HIS A 1 578 ? -40.500 -4.869 -5.710 1.00 60.00 617 HIS A O 1
ATOM 4671 N N . LEU A 1 579 ? -42.427 -4.041 -4.876 1.00 68.42 618 LEU A N 1
ATOM 4672 C CA . LEU A 1 579 ? -41.991 -4.117 -3.484 1.00 65.96 618 LEU A CA 1
ATOM 4673 C C . LEU A 1 579 ? -41.763 -5.562 -3.085 1.00 57.51 618 LEU A C 1
ATOM 4674 O O . LEU A 1 579 ? -40.738 -5.895 -2.497 1.00 65.18 618 LEU A O 1
ATOM 4679 N N . ALA A 1 580 ? -42.728 -6.418 -3.413 1.00 65.84 619 ALA A N 1
ATOM 4680 C CA . ALA A 1 580 ? -42.650 -7.840 -3.081 1.00 62.40 619 ALA A CA 1
ATOM 4681 C C . ALA A 1 580 ? -41.373 -8.463 -3.631 1.00 65.64 619 ALA A C 1
ATOM 4682 O O . ALA A 1 580 ? -40.639 -9.134 -2.906 1.00 65.33 619 ALA A O 1
ATOM 4684 N N . ASP A 1 581 ? -41.103 -8.220 -4.911 1.00 69.53 620 ASP A N 1
ATOM 4685 C CA . ASP A 1 581 ? -39.943 -8.812 -5.578 1.00 73.46 620 ASP A CA 1
ATOM 4686 C C . ASP A 1 581 ? -38.619 -8.187 -5.148 1.00 62.36 620 ASP A C 1
ATOM 4687 O O . ASP A 1 581 ? -37.613 -8.881 -5.053 1.00 59.64 620 ASP A O 1
ATOM 4692 N N . TRP A 1 582 ? -38.620 -6.875 -4.919 1.00 54.21 621 TRP A N 1
ATOM 4693 C CA . TRP A 1 582 ? -37.423 -6.187 -4.438 1.00 55.53 621 TRP A CA 1
ATOM 4694 C C . TRP A 1 582 ? -36.977 -6.746 -3.084 1.00 59.31 621 TRP A C 1
ATOM 4695 O O . TRP A 1 582 ? -35.779 -6.891 -2.808 1.00 54.95 621 TRP A O 1
ATOM 4706 N N . LEU A 1 583 ? -37.959 -7.048 -2.242 1.00 57.61 622 LEU A N 1
ATOM 4707 C CA . LEU A 1 583 ? -37.714 -7.571 -0.909 1.00 58.31 622 LEU A CA 1
ATOM 4708 C C . LEU A 1 583 ? -37.035 -8.942 -0.997 1.00 61.10 622 LEU A C 1
ATOM 4709 O O . LEU A 1 583 ? -36.427 -9.427 -0.038 1.00 64.73 622 LEU A O 1
ATOM 4714 N N . GLY A 1 584 ? -37.136 -9.568 -2.162 1.00 59.47 623 GLY A N 1
ATOM 4715 C CA . GLY A 1 584 ? -36.484 -10.842 -2.382 1.00 64.57 623 GLY A CA 1
ATOM 4716 C C . GLY A 1 584 ? -35.062 -10.648 -2.863 1.00 64.82 623 GLY A C 1
ATOM 4717 O O . GLY A 1 584 ? -34.344 -11.619 -3.123 1.00 66.71 623 GLY A O 1
ATOM 4718 N N . THR A 1 585 ? -34.655 -9.386 -2.979 1.00 55.11 624 THR A N 1
ATOM 4719 C CA . THR A 1 585 ? -33.328 -9.057 -3.492 1.00 58.07 624 THR A CA 1
ATOM 4720 C C . THR A 1 585 ? -32.400 -8.486 -2.410 1.00 56.23 624 THR A C 1
ATOM 4721 O O . THR A 1 585 ? -31.183 -8.467 -2.590 1.00 59.39 624 THR A O 1
ATOM 4725 N N . VAL A 1 586 ? -32.972 -8.030 -1.295 1.00 54.05 625 VAL A N 1
ATOM 4726 C CA . VAL A 1 586 ? -32.182 -7.486 -0.185 1.00 55.94 625 VAL A CA 1
ATOM 4727 C C . VAL A 1 586 ? -32.400 -8.248 1.127 1.00 50.02 625 VAL A C 1
ATOM 4728 O O . VAL A 1 586 ? -33.443 -8.860 1.329 1.00 54.62 625 VAL A O 1
ATOM 4732 N N . GLY A 1 587 ? -31.406 -8.199 2.012 1.00 48.54 626 GLY A N 1
ATOM 4733 C CA . GLY A 1 587 ? -31.471 -8.883 3.296 1.00 43.67 626 GLY A CA 1
ATOM 4734 C C . GLY A 1 587 ? -31.188 -7.975 4.487 1.00 41.08 626 GLY A C 1
ATOM 4735 O O . GLY A 1 587 ? -31.352 -8.371 5.642 1.00 33.79 626 GLY A O 1
ATOM 4736 N N . ARG A 1 588 ? -30.754 -6.750 4.211 1.00 38.93 627 ARG A N 1
ATOM 4737 C CA . ARG A 1 588 ? -30.466 -5.792 5.277 1.00 41.12 627 ARG A CA 1
ATOM 4738 C C . ARG A 1 588 ? -31.715 -5.518 6.116 1.00 37.11 627 ARG A C 1
ATOM 4739 O O . ARG A 1 588 ? -32.729 -5.074 5.589 1.00 36.18 627 ARG A O 1
ATOM 4747 N N . MET A 1 589 ? -31.637 -5.778 7.422 1.00 42.40 628 MET A N 1
ATOM 4748 C CA . MET A 1 589 ? -32.818 -5.676 8.283 1.00 45.96 628 MET A CA 1
ATOM 4749 C C . MET A 1 589 ? -33.534 -4.346 8.137 1.00 39.49 628 MET A C 1
ATOM 4750 O O . MET A 1 589 ? -34.764 -4.296 8.038 1.00 45.56 628 MET A O 1
ATOM 4755 N N . LYS A 1 590 ? -32.760 -3.268 8.103 1.00 34.73 629 LYS A N 1
ATOM 4756 C CA . LYS A 1 590 ? -33.346 -1.926 8.036 1.00 36.67 629 LYS A CA 1
ATOM 4757 C C . LYS A 1 590 ? -34.358 -1.765 6.894 1.00 36.53 629 LYS A C 1
ATOM 4758 O O . LYS A 1 590 ? -35.270 -0.942 6.993 1.00 34.66 629 LYS A O 1
ATOM 4764 N N . PHE A 1 591 ? -34.206 -2.537 5.815 1.00 39.54 630 PHE A N 1
ATOM 4765 C CA . PHE A 1 591 ? -35.153 -2.477 4.691 1.00 43.13 630 PHE A CA 1
ATOM 4766 C C . PHE A 1 591 ? -36.179 -3.600 4.735 1.00 50.34 630 PHE A C 1
ATOM 4767 O O . PHE A 1 591 ? -37.373 -3.376 4.506 1.00 47.79 630 PHE A O 1
ATOM 4775 N N . VAL A 1 592 ? -35.695 -4.804 5.034 1.00 57.36 631 VAL A N 1
ATOM 4776 C CA . VAL A 1 592 ? -36.513 -6.012 5.076 1.00 53.48 631 VAL A CA 1
ATOM 4777 C C . VAL A 1 592 ? -37.650 -5.961 6.104 1.00 56.61 631 VAL A C 1
ATOM 4778 O O . VAL A 1 592 ? -38.810 -6.198 5.753 1.00 59.67 631 VAL A O 1
ATOM 4782 N N . ARG A 1 593 ? -37.325 -5.655 7.361 1.00 53.65 632 ARG A N 1
ATOM 4783 C CA . ARG A 1 593 ? -38.337 -5.604 8.421 1.00 58.20 632 ARG A CA 1
ATOM 4784 C C . ARG A 1 593 ? -39.438 -4.589 8.116 1.00 61.01 632 ARG A C 1
ATOM 4785 O O . ARG A 1 593 ? -40.625 -4.927 8.109 1.00 60.14 632 ARG A O 1
ATOM 4793 N N . PRO A 1 594 ? -39.050 -3.328 7.881 1.00 48.87 633 PRO A N 1
ATOM 4794 C CA . PRO A 1 594 ? -40.063 -2.320 7.575 1.00 48.32 633 PRO A CA 1
ATOM 4795 C C . PRO A 1 594 ? -40.784 -2.647 6.274 1.00 58.56 633 PRO A C 1
ATOM 4796 O O . PRO A 1 594 ? -41.973 -2.366 6.149 1.00 69.10 633 PRO A O 1
ATOM 4800 N N . GLY A 1 595 ? -40.065 -3.217 5.311 1.00 53.17 634 GLY A N 1
ATOM 4801 C CA . GLY A 1 595 ? -40.641 -3.535 4.016 1.00 53.10 634 GLY A CA 1
ATOM 4802 C C . GLY A 1 595 ? -41.796 -4.512 4.140 1.00 61.56 634 GLY A C 1
ATOM 4803 O O . GLY A 1 595 ? -42.859 -4.339 3.527 1.00 59.41 634 GLY A O 1
ATOM 4804 N N . TYR A 1 596 ? -41.582 -5.545 4.946 1.00 56.94 635 TYR A N 1
ATOM 4805 C CA . TYR A 1 596 ? -42.617 -6.522 5.223 1.00 57.02 635 TYR A CA 1
ATOM 4806 C C . TYR A 1 596 ? -43.778 -5.925 6.016 1.00 62.38 635 TYR A C 1
ATOM 4807 O O . TYR A 1 596 ? -44.930 -6.311 5.816 1.00 66.98 635 TYR A O 1
ATOM 4816 N N . ARG A 1 597 ? -43.485 -4.973 6.899 1.00 67.17 636 ARG A N 1
ATOM 4817 C CA . ARG A 1 597 ? -44.553 -4.303 7.635 1.00 74.11 636 ARG A CA 1
ATOM 4818 C C . ARG A 1 597 ? -45.388 -3.475 6.678 1.00 73.59 636 ARG A C 1
ATOM 4819 O O . ARG A 1 597 ? -46.615 -3.477 6.749 1.00 64.96 636 ARG A O 1
ATOM 4827 N N . LEU A 1 598 ? -44.708 -2.766 5.779 1.00 76.86 637 LEU A N 1
ATOM 4828 C CA . LEU A 1 598 ? -45.378 -1.982 4.746 1.00 77.79 637 LEU A CA 1
ATOM 4829 C C . LEU A 1 598 ? -46.258 -2.843 3.827 1.00 76.21 637 LEU A C 1
ATOM 4830 O O . LEU A 1 598 ? -47.449 -2.567 3.659 1.00 66.80 637 LEU A O 1
ATOM 4835 N N . LEU A 1 599 ? -45.677 -3.887 3.241 1.00 75.24 638 LEU A N 1
ATOM 4836 C CA . LEU A 1 599 ? -46.416 -4.735 2.307 1.00 82.95 638 LEU A CA 1
ATOM 4837 C C . LEU A 1 599 ? -47.598 -5.449 2.975 1.00 89.35 638 LEU A C 1
ATOM 4838 O O . LEU A 1 599 ? -48.626 -5.680 2.337 1.00 95.74 638 LEU A O 1
ATOM 4843 N N . ASN A 1 600 ? -47.457 -5.790 4.256 1.00 83.09 639 ASN A N 1
ATOM 4844 C CA . ASN A 1 600 ? -48.547 -6.439 4.982 1.00 85.82 639 ASN A CA 1
ATOM 4845 C C . ASN A 1 600 ? -49.733 -5.509 5.254 1.00 88.24 639 ASN A C 1
ATOM 4846 O O . ASN A 1 600 ? -50.869 -5.965 5.393 1.00 90.55 639 ASN A O 1
ATOM 4851 N N . SER A 1 601 ? -49.470 -4.207 5.322 1.00 84.05 640 SER A N 1
ATOM 4852 C CA . SER A 1 601 ? -50.533 -3.239 5.592 1.00 81.50 640 SER A CA 1
ATOM 4853 C C . SER A 1 601 ? -51.334 -2.862 4.346 1.00 82.67 640 SER A C 1
ATOM 4854 O O . SER A 1 601 ? -52.305 -2.119 4.444 1.00 90.26 640 SER A O 1
ATOM 4857 N N . VAL A 1 602 ? -50.935 -3.370 3.182 1.00 78.81 641 VAL A N 1
ATOM 4858 C CA . VAL A 1 602 ? -51.677 -3.117 1.945 1.00 77.86 641 VAL A CA 1
ATOM 4859 C C . VAL A 1 602 ? -52.102 -4.395 1.214 1.00 90.98 641 VAL A C 1
ATOM 4860 O O . VAL A 1 602 ? -53.080 -4.394 0.462 1.00 97.95 641 VAL A O 1
ATOM 4864 N N . ASP A 1 603 ? -51.370 -5.482 1.444 1.00 88.68 642 ASP A N 1
ATOM 4865 C CA . ASP A 1 603 ? -51.700 -6.779 0.855 1.00 85.01 642 ASP A CA 1
ATOM 4866 C C . ASP A 1 603 ? -51.054 -7.888 1.674 1.00 89.15 642 ASP A C 1
ATOM 4867 O O . ASP A 1 603 ? -49.905 -8.267 1.426 1.00 87.36 642 ASP A O 1
ATOM 4872 N N . ARG A 1 604 ? -51.788 -8.401 2.656 1.00 85.62 643 ARG A N 1
ATOM 4873 C CA . ARG A 1 604 ? -51.242 -9.445 3.509 1.00 81.30 643 ARG A CA 1
ATOM 4874 C C . ARG A 1 604 ? -51.108 -10.762 2.747 1.00 93.53 643 ARG A C 1
ATOM 4875 O O . ARG A 1 604 ? -50.108 -11.466 2.895 1.00 94.60 643 ARG A O 1
ATOM 4883 N N . ARG A 1 605 ? -52.111 -11.075 1.926 1.00 102.96 644 ARG A N 1
ATOM 4884 C CA . ARG A 1 605 ? -52.107 -12.271 1.079 1.00 109.65 644 ARG A CA 1
ATOM 4885 C C . ARG A 1 605 ? -50.852 -12.317 0.205 1.00 104.13 644 ARG A C 1
ATOM 4886 O O . ARG A 1 605 ? -50.438 -13.377 -0.269 1.00 102.86 644 ARG A O 1
ATOM 4894 N N . LEU A 1 606 ? -50.253 -11.149 0.001 1.00 95.02 645 LEU A N 1
ATOM 4895 C CA . LEU A 1 606 ? -49.042 -11.018 -0.797 1.00 83.22 645 LEU A CA 1
ATOM 4896 C C . LEU A 1 606 ? -47.800 -10.957 0.084 1.00 78.15 645 LEU A C 1
ATOM 4897 O O . LEU A 1 606 ? -46.727 -11.403 -0.317 1.00 81.15 645 LEU A O 1
ATOM 4902 N N . ALA A 1 607 ? -47.943 -10.398 1.282 1.00 74.85 646 ALA A N 1
ATOM 4903 C CA . ALA A 1 607 ? -46.805 -10.249 2.188 1.00 72.38 646 ALA A CA 1
ATOM 4904 C C . ALA A 1 607 ? -46.363 -11.603 2.733 1.00 80.33 646 ALA A C 1
ATOM 4905 O O . ALA A 1 607 ? -45.167 -11.913 2.767 1.00 75.96 646 ALA A O 1
ATOM 4907 N N . LEU A 1 608 ? -47.335 -12.414 3.143 1.00 82.24 647 LEU A N 1
ATOM 4908 C CA . LEU A 1 608 ? -47.051 -13.758 3.642 1.00 85.05 647 LEU A CA 1
ATOM 4909 C C . LEU A 1 608 ? -46.652 -14.706 2.517 1.00 85.93 647 LEU A C 1
ATOM 4910 O O . LEU A 1 608 ? -45.883 -15.647 2.726 1.00 90.98 647 LEU A O 1
ATOM 4915 N N . ALA A 1 609 ? -47.189 -14.459 1.328 1.00 89.52 648 ALA A N 1
ATOM 4916 C CA . ALA A 1 609 ? -46.826 -15.234 0.150 1.00 96.43 648 ALA A CA 1
ATOM 4917 C C . ALA A 1 609 ? -45.379 -14.935 -0.215 1.00 91.22 648 ALA A C 1
ATOM 4918 O O . ALA A 1 609 ? -44.605 -15.832 -0.560 1.00 92.38 648 ALA A O 1
ATOM 4920 N N . THR A 1 610 ? -45.019 -13.660 -0.135 1.00 83.92 649 THR A N 1
ATOM 4921 C CA . THR A 1 610 ? -43.662 -13.250 -0.446 1.00 80.69 649 THR A CA 1
ATOM 4922 C C . THR A 1 610 ? -42.677 -13.834 0.566 1.00 79.01 649 THR A C 1
ATOM 4923 O O . THR A 1 610 ? -41.737 -14.519 0.177 1.00 78.11 649 THR A O 1
ATOM 4927 N N . PHE A 1 611 ? -42.914 -13.600 1.856 1.00 77.22 650 PHE A N 1
ATOM 4928 C CA . PHE A 1 611 ? -42.066 -14.175 2.904 1.00 70.90 650 PHE A CA 1
ATOM 4929 C C . PHE A 1 611 ? -41.831 -15.682 2.728 1.00 75.60 650 PHE A C 1
ATOM 4930 O O . PHE A 1 611 ? -40.686 -16.137 2.700 1.00 72.67 650 PHE A O 1
ATOM 4938 N N . ASP A 1 612 ? -42.910 -16.451 2.618 1.00 76.39 651 ASP A N 1
ATOM 4939 C CA . ASP A 1 612 ? -42.807 -17.891 2.428 1.00 83.00 651 ASP A CA 1
ATOM 4940 C C . ASP A 1 612 ? -41.857 -18.197 1.272 1.00 81.73 651 ASP A C 1
ATOM 4941 O O . ASP A 1 612 ? -41.196 -19.232 1.253 1.00 84.65 651 ASP A O 1
ATOM 4946 N N . LYS A 1 613 ? -41.787 -17.278 0.316 1.00 77.09 652 LYS A N 1
ATOM 4947 C CA . LYS A 1 613 ? -40.971 -17.463 -0.878 1.00 79.71 652 LYS A CA 1
ATOM 4948 C C . LYS A 1 613 ? -39.493 -17.239 -0.573 1.00 72.80 652 LYS A C 1
ATOM 4949 O O . LYS A 1 613 ? -38.637 -18.015 -1.011 1.00 67.73 652 LYS A O 1
ATOM 4955 N N . PHE A 1 614 ? -39.208 -16.183 0.193 1.00 64.76 653 PHE A N 1
ATOM 4956 C CA . PHE A 1 614 ? -37.831 -15.753 0.469 1.00 72.35 653 PHE A CA 1
ATOM 4957 C C . PHE A 1 614 ? -37.329 -15.986 1.906 1.00 75.45 653 PHE A C 1
ATOM 4958 O O . PHE A 1 614 ? -36.152 -15.765 2.195 1.00 72.54 653 PHE A O 1
ATOM 4966 N N . LYS A 1 615 ? -38.212 -16.428 2.796 1.00 72.86 654 LYS A N 1
ATOM 4967 C CA . LYS A 1 615 ? -37.882 -16.579 4.213 1.00 71.28 654 LYS A CA 1
ATOM 4968 C C . LYS A 1 615 ? -36.514 -17.223 4.468 1.00 73.08 654 LYS A C 1
ATOM 4969 O O . LYS A 1 615 ? -35.749 -16.753 5.306 1.00 68.86 654 LYS A O 1
ATOM 4975 N N . ASP A 1 616 ? -36.217 -18.298 3.745 1.00 77.24 655 ASP A N 1
ATOM 4976 C CA . ASP A 1 616 ? -34.996 -19.062 3.974 1.00 79.08 655 ASP A CA 1
ATOM 4977 C C . ASP A 1 616 ? -33.749 -18.452 3.318 1.00 76.34 655 ASP A C 1
ATOM 4978 O O . ASP A 1 616 ? -32.645 -18.987 3.461 1.00 76.96 655 ASP A O 1
ATOM 4983 N N . THR A 1 617 ? -33.922 -17.337 2.610 1.00 72.47 656 THR A N 1
ATOM 4984 C CA . THR A 1 617 ? -32.788 -16.637 2.006 1.00 70.13 656 THR A CA 1
ATOM 4985 C C . THR A 1 617 ? -32.209 -15.584 2.952 1.00 63.56 656 THR A C 1
ATOM 4986 O O . THR A 1 617 ? -31.077 -15.130 2.779 1.00 62.39 656 THR A O 1
ATOM 4990 N N . TYR A 1 618 ? -32.981 -15.213 3.964 1.00 60.12 657 TYR A N 1
ATOM 4991 C CA . TYR A 1 618 ? -32.565 -14.164 4.890 1.00 58.60 657 TYR A CA 1
ATOM 4992 C C . TYR A 1 618 ? -31.674 -14.709 6.014 1.00 56.19 657 TYR A C 1
ATOM 4993 O O . TYR A 1 618 ? -31.701 -15.903 6.298 1.00 55.07 657 TYR A O 1
ATOM 5002 N N . HIS A 1 619 ? -30.879 -13.839 6.643 1.00 55.11 658 HIS A N 1
ATOM 5003 C CA . HIS A 1 619 ? -30.069 -14.237 7.801 1.00 46.80 658 HIS A CA 1
ATOM 5004 C C . HIS A 1 619 ? -31.005 -14.738 8.884 1.00 53.20 658 HIS A C 1
ATOM 5005 O O . HIS A 1 619 ? -32.138 -14.258 8.988 1.00 61.81 658 HIS A O 1
ATOM 5012 N N . PRO A 1 620 ? -30.547 -15.708 9.692 1.00 55.96 659 PRO A N 1
ATOM 5013 C CA . PRO A 1 620 ? -31.374 -16.230 10.788 1.00 64.50 659 PRO A CA 1
ATOM 5014 C C . PRO A 1 620 ? -32.054 -15.145 11.627 1.00 65.36 659 PRO A C 1
ATOM 5015 O O . PRO A 1 620 ? -33.232 -15.292 11.975 1.00 64.58 659 PRO A O 1
ATOM 5019 N N . ILE A 1 621 ? -31.317 -14.082 11.948 1.00 65.23 660 ILE A N 1
ATOM 5020 C CA . ILE A 1 621 ? -31.839 -12.989 12.762 1.00 61.13 660 ILE A CA 1
ATOM 5021 C C . ILE A 1 621 ? -32.979 -12.282 12.059 1.00 58.34 660 ILE A C 1
ATOM 5022 O O . ILE A 1 621 ? -34.068 -12.125 12.609 1.00 59.56 660 ILE A O 1
ATOM 5027 N N . CYS A 1 622 ? -32.713 -11.844 10.835 1.00 54.98 661 CYS A N 1
ATOM 5028 C CA . CYS A 1 622 ? -33.729 -11.188 10.025 1.00 56.42 661 CYS A CA 1
ATOM 5029 C C . CYS A 1 622 ? -34.955 -12.084 9.781 1.00 64.75 661 CYS A C 1
ATOM 5030 O O . CYS A 1 622 ? -36.084 -11.593 9.778 1.00 69.49 661 CYS A O 1
ATOM 5033 N N . LYS A 1 623 ? -34.747 -13.389 9.592 1.00 62.70 662 LYS A N 1
ATOM 5034 C CA . LYS A 1 623 ? -35.883 -14.301 9.434 1.00 62.48 662 LYS A CA 1
ATOM 5035 C C . LYS A 1 623 ? -36.709 -14.360 10.721 1.00 67.48 662 LYS A C 1
ATOM 5036 O O . LYS A 1 623 ? -37.947 -14.369 10.680 1.00 67.47 662 LYS A O 1
ATOM 5042 N N . ALA A 1 624 ? -36.015 -14.391 11.858 1.00 68.22 663 ALA A N 1
ATOM 5043 C CA . ALA A 1 624 ? -36.660 -14.466 13.165 1.00 68.41 663 ALA A CA 1
ATOM 5044 C C . ALA A 1 624 ? -37.587 -13.279 13.378 1.00 70.61 663 ALA A C 1
ATOM 5045 O O . ALA A 1 624 ? -38.760 -13.425 13.731 1.00 71.55 663 ALA A O 1
ATOM 5047 N N . LEU A 1 625 ? -37.055 -12.089 13.154 1.00 69.53 664 LEU A N 1
ATOM 5048 C CA . LEU A 1 625 ? -37.803 -10.887 13.455 1.00 62.57 664 LEU A CA 1
ATOM 5049 C C . LEU A 1 625 ? -38.926 -10.631 12.460 1.00 64.74 664 LEU A C 1
ATOM 5050 O O . LEU A 1 625 ? -39.980 -10.122 12.831 1.00 69.64 664 LEU A O 1
ATOM 5055 N N . VAL A 1 626 ? -38.717 -11.008 11.204 1.00 63.28 665 VAL A N 1
ATOM 5056 C CA . VAL A 1 626 ? -39.756 -10.828 10.194 1.00 68.28 665 VAL A CA 1
ATOM 5057 C C . VAL A 1 626 ? -40.888 -11.824 10.415 1.00 73.83 665 VAL A C 1
ATOM 5058 O O . VAL A 1 626 ? -42.063 -11.505 10.201 1.00 72.68 665 VAL A O 1
ATOM 5062 N N . LYS A 1 627 ? -40.522 -13.027 10.851 1.00 78.05 666 LYS A N 1
ATOM 5063 C CA . LYS A 1 627 ? -41.491 -14.058 11.211 1.00 90.29 666 LYS A CA 1
ATOM 5064 C C . LYS A 1 627 ? -42.549 -13.514 12.174 1.00 99.30 666 LYS A C 1
ATOM 5065 O O . LYS A 1 627 ? -43.745 -13.673 11.940 1.00 105.59 666 LYS A O 1
ATOM 5071 N N . GLN A 1 628 ? -42.110 -12.854 13.243 1.00 97.27 667 GLN A N 1
ATOM 5072 C CA . GLN A 1 628 ? -43.033 -12.369 14.265 1.00 94.91 667 GLN A CA 1
ATOM 5073 C C . GLN A 1 628 ? -43.661 -11.028 13.903 1.00 90.44 667 GLN A C 1
ATOM 5074 O O . GLN A 1 628 ? -44.738 -10.696 14.386 1.00 89.70 667 GLN A O 1
ATOM 5080 N N . ASP A 1 629 ? -42.979 -10.252 13.067 1.00 87.16 668 ASP A N 1
ATOM 5081 C CA . ASP A 1 629 ? -43.575 -9.044 12.520 1.00 90.24 668 ASP A CA 1
ATOM 5082 C C . ASP A 1 629 ? -44.838 -9.422 11.758 1.00 94.41 668 ASP A C 1
ATOM 5083 O O . ASP A 1 629 ? -45.845 -8.722 11.825 1.00 98.17 668 ASP A O 1
ATOM 5088 N N . LEU A 1 630 ? -44.776 -10.537 11.036 1.00 95.59 669 LEU A N 1
ATOM 5089 C CA . LEU A 1 630 ? -45.915 -11.017 10.257 1.00 111.15 669 LEU A CA 1
ATOM 5090 C C . LEU A 1 630 ? -46.824 -11.939 11.074 1.00 125.52 669 LEU A C 1
ATOM 5091 O O . LEU A 1 630 ? -47.465 -12.835 10.524 1.00 127.57 669 LEU A O 1
ATOM 5096 N N . LYS A 1 631 ? -46.876 -11.708 12.384 1.00 136.21 670 LYS A N 1
ATOM 5097 C CA . LYS A 1 631 ? -47.691 -12.519 13.291 1.00 149.94 670 LYS A CA 1
ATOM 5098 C C . LYS A 1 631 ? -47.449 -14.023 13.136 1.00 158.78 670 LYS A C 1
ATOM 5099 O O . LYS A 1 631 ? -48.299 -14.746 12.615 1.00 164.30 670 LYS A O 1
ATOM 5105 N N . LEU A 1 632 ? -46.290 -14.487 13.595 1.00 158.61 671 LEU A N 1
ATOM 5106 C CA . LEU A 1 632 ? -45.958 -15.909 13.560 1.00 161.22 671 LEU A CA 1
ATOM 5107 C C . LEU A 1 632 ? -45.155 -16.312 14.792 1.00 158.58 671 LEU A C 1
ATOM 5108 O O . LEU A 1 632 ? -44.462 -15.489 15.391 1.00 153.30 671 LEU A O 1
#

Secondary structure (DSSP, 8-state):
---HHHHHHS-SSSSPP-TT--S-GGGEEEEEEEEEEEEETTTTEEEEEEEEEEEE------EEEEB-SSEEEEEEEETTEE--EEEPPPBTTTB--EEEE---SSSEEEEEEEEEE-TT-SSEEEE-TTTSTTSS-EEEE--TTTTGGGTS-B--STT--EEEEEEEE-SS-EEESSEE-----EEEEEEEEEE-GGG--EEESS-EEEEEETTEEEEE-HHHHHHHHHHHTTTHHHHHHHHHHHS----SS---EEE--TT--SSEE--TT-EEE-GGG--SSS-STHHHHHHHHHTTBTTTEEESSGGGTHHHHHHHHHHHHHHHHHHH-HHHHHHHHHHHHHHHHHHHHT-SSHHHHTSSS----SSS-GGGG-SSHHHHHHHHHHHHHHHHTTSHHHHHHHHHHHHHHTTTEEE-HHHHHHHHHHH-GGGHHHHHTS-HHHHHH--S--PPP----HHHHHHHHHHHHHHHHTTT--SHHHHHHH--GGGGTT--HHHHHHHHHHHHTT-SSTTS-S---GGG-HHHHHHHHHHTIIIIIT---HHHHHHHHHHHHHTT-GGGHHHHHHHTTT---HHHHHHHHHHHHTT-HHHHHHHHHHHGGGS-HHHHHHHHHHT--

Solvent-accessible surface area: 25527 Å² total; per-residue (Å²): 130,22,36,134,33,2,110,142,117,66,38,132,203,37,38,35,92,1,81,2,10,10,4,27,12,87,62,12,25,21,82,47,2,43,2,81,9,39,6,32,36,151,118,43,6,0,29,27,15,0,25,4,69,1,76,31,73,158,204,122,95,50,59,0,40,0,0,1,9,66,22,59,25,84,65,0,46,10,77,75,73,116,11,111,64,120,72,71,171,75,72,112,36,0,0,14,63,0,21,0,67,6,88,17,125,94,66,83,8,42,0,34,0,58,0,64,3,44,144,141,20,46,0,6,12,53,12,84,59,188,73,14,129,36,41,97,30,4,1,0,2,14,1,27,3,19,33,0,2,0,3,2,0,4,7,3,2,1,26,23,25,5,35,6,37,2,19,0,84,1,92,22,48,6,8,2,0,8,77,73,89,159,134,106,89,75,20,123,7,57,5,152,15,31,1,0,8,3,0,5,1,4,0,0,0,34,17,36,54,4,93,3,24,115,60,4,36,0,54,0,8,66,104,22,21,137,62,0,25,106,1,3,80,81,18,4,31,89,6,0,101,21,1,32,171,14,7,33,129,11,66,10,40,47,6,15,0,0,2,0,4,34,10,0,2,73,13,16,10,8,4,4,6,8,2,2,0,1,10,18,1,16,5,83,86,56,30,17,15,44,35,3,0,26,8,1,0,1,6,4,1,0,4,1,5,0,0,0,2,3,16,0,14,1,5,1,7,0,0,0,5,0,2,25,15,17,2,5,9,70,49,112,28,43,52,35,7,16,11,26,1,33,46,2,36,46,68,0,62,68,18,16,105,94,21,126,61,53,130,85,19,0,18,4,11,17,108,5,62,67,104,9,44,0,69,74,6,58,24,34,1,10,69,10,4,0,1,4,0,0,22,62,0,8,82,42,0,51,22,82,86,78,0,16,57,0,0,89,70,1,0,127,82,12,21,96,124,14,1,0,0,2,36,0,1,30,0,0,4,87,62,15,98,177,53,87,152,66,0,62,89,8,77,9,61,34,15,0,36,113,49,22,54,9,86,176,32,181,18,74,56,50,59,0,57,61,0,40,124,13,0,19,71,0,8,55,44,1,58,110,32,117,70,49,120,50,1,132,101,65,2,64,37,111,48,2,145,125,25,76,14,64,14,11,26,13,0,1,29,5,0,8,109,18,14,107,48,141,125,65,112,152,118,12,58,3,30,111,34,51,60,1,0,106,1,0,22,56,13,1,68,91,70,1,56,122,25,118,3,13,33,0,17,15,30,14,13,37,1,6,4,80,1,104,2,131,90,42,14,125,100,2,3,60,36,1,27,74,14,1,21,26,98,3,0,67,42,0,1,139,25,2,38,82,35,48,79,195,42,0,55,43,7,8,92,145,22,60,88,59,8,2,62,42,0,59,51,45,0,96,102,37,2,155,119

Foldseek 3Di:
DDDDVLVVVDDPDPPDDAQLFPWPVVQKAFAAKEAEWEQDLPQRKIWFKMKTWMFGDDVPPDKTKWFAAQKFWDFKDKQNHGWDKDWADADPPRHIIIITDDPDDHRIIMMMITIMADPPQQFKDKAAQVQFPQRHIKMKGQCPPHRLNRRDIHRRFQQHWYKYKYKYFYPFDKDWLFDWPDDHRITIGTQGQTGHSRLIIMMTDHWDWDDLEPQEIEIEHPVCHVLVSVLRNVPVVLLQVLLCVLAHHQDRGHAYEYADTQQDAAQWGLRHNYIYHHPLCRQSPNQRCLVVSLSSLLSQQPTFEHARYLLACLSRQLSSLLSSLSSCCVVPNQLSSLLVLVVLLVQLVVQLVVDDCQQQQQALGHDAHNNDDSVNNDGSRSNNLSNVVVVVVCVLQPHSVRCSVLSNVVSVVRGSGHGHVSVVVVSVCVVCVVCNVSSNPPPCCCSHNGGDDDDDDDGDCVLQPLLLVVLQVLLVVLVPDAALVSVCVVDALVSCPPPRLSSLLSNLVCNLVSGDDVPPVDSDFLLVRCRSLVSVCVRNVVPQVVGSNPSSVLSNVLSCLSNLVPVCLVVLLVVLLRHNHLVRNQVSLLSSCVNPVVSSVVSCVVRLSSHNPVSSVNSVVSNPD